Protein AF-0000000071020376 (afdb_homodimer)

Foldseek 3Di:
DAAPVRHDFLDLFALLVLLLVVLVVVLVVCVPPPDVVVNVVSVVVNVVSVCVLSVLQNPADDDDVVLVVLSVVQQPDDQVVCVVVVNKPDRPPPDPSSNQDDTSNVLRVLLVVQLVVLWAEEEEERQQQNSSPVSNQVSHHPPGAYEYEDQIVNSQCNNVVVCVVVVGRYHYDHNDRLVVLLVCLVVPAATQEYEYRDDLLCLQVSVCSCVVSVNHPAFGKYKYPLLCVNPCLVVVPDNSSVSSVVNVVVQVPDPQWDWDWDNPRNIIIMITGHDD/DQAPVRHDFLDLFALLVLLLVVLVVVLVVCVPPPDVVVNVVSVVVNVCSVCVLSVLQNPADDDDVVLVVLSVVQQPDDQVVCVVVVNKPDRPPPDPSSNQADTSNVLRVLLVVQLVVLWAEEEEEAQQQNSSPVSSQVSHHPPGAYEYEDQIVNSQCNNVVVCVVVVTRYHYDHNDRLVVLLVCLVVPAATQEYEYRDDLLCLQVSVCSCVVSVNHPAFGKYKYPLLCVNPCLVVVPDNSSVSSVVNVVCQVPDPQWDWDWDNPRNIIIMITGHDD

Radius of gyration: 23.51 Å; Cα contacts (8 Å, |Δi|>4): 1150; chains: 2; bounding box: 65×62×55 Å

pLDDT: mean 91.0, std 12.07, range [35.44, 98.94]

InterPro domains:
  IPR002935 Class I-like SAM-dependent O-methyltransferase [PF01596] (99-272)
  IPR002935 Class I-like SAM-dependent O-methyltransferase [PS51682] (58-274)
  IPR029063 S-adenosyl-L-methionine-dependent methyltransferase superfamily [G3DSA:3.40.50.150] (42-274)
  IPR029063 S-adenosyl-L-methionine-dependent methyltransferase superfamily [SSF53335] (99-272)
  IPR050362 Cation-dependent O-methyltransferase [PTHR10509] (53-271)

Structure (mmCIF, N/CA/C/O backbone):
data_AF-0000000071020376-model_v1
#
loop_
_entity.id
_entity.type
_entity.pdbx_description
1 polymer 'SAM-dependent methlyltransferase'
#
loop_
_atom_site.group_PDB
_atom_site.id
_atom_site.type_symbol
_atom_site.label_atom_id
_atom_site.label_alt_id
_atom_site.label_comp_id
_atom_site.label_asym_id
_atom_site.label_entity_id
_atom_site.label_seq_id
_atom_site.pdbx_PDB_ins_code
_atom_site.Cartn_x
_atom_site.Cartn_y
_atom_site.Cartn_z
_atom_site.occupancy
_atom_site.B_iso_or_equiv
_atom_site.auth_seq_id
_atom_site.auth_comp_id
_atom_site.auth_asym_id
_atom_site.auth_atom_id
_atom_site.pdbx_PDB_model_num
ATOM 1 N N . MET A 1 1 ? -14.273 2.232 -16.875 1 35.44 1 MET A N 1
ATOM 2 C CA . MET A 1 1 ? -13.758 3.24 -17.797 1 35.44 1 MET A CA 1
ATOM 3 C C . MET A 1 1 ? -12.242 3.354 -17.688 1 35.44 1 MET A C 1
ATOM 5 O O . MET A 1 1 ? -11.68 3.186 -16.609 1 35.44 1 MET A O 1
ATOM 9 N N . ALA A 1 2 ? -11.531 3.412 -18.797 1 41.69 2 ALA A N 1
ATOM 10 C CA . ALA A 1 2 ? -10.078 3.504 -18.875 1 41.69 2 ALA A CA 1
ATOM 11 C C . ALA A 1 2 ? -9.578 4.828 -18.312 1 41.69 2 ALA A C 1
ATOM 13 O O . ALA A 1 2 ? -10.211 5.871 -18.5 1 41.69 2 ALA A O 1
ATOM 14 N N . SER A 1 3 ? -8.547 4.793 -17.391 1 46.59 3 SER A N 1
ATOM 15 C CA . SER A 1 3 ? -7.918 6.012 -16.906 1 46.59 3 SER A CA 1
ATOM 16 C C . SER A 1 3 ? -7.266 6.797 -18.031 1 46.59 3 SER A C 1
ATOM 18 O O . SER A 1 3 ? -7.137 6.293 -19.156 1 46.59 3 SER A O 1
ATOM 20 N N . ASN A 1 4 ? -7.07 8.078 -17.859 1 45.09 4 ASN A N 1
ATOM 21 C CA . ASN A 1 4 ? -6.434 8.961 -18.844 1 45.09 4 ASN A CA 1
ATOM 22 C C . ASN A 1 4 ? -5.133 8.359 -19.375 1 45.09 4 ASN A C 1
ATOM 24 O O . ASN A 1 4 ? -4.734 8.641 -20.5 1 45.09 4 ASN A O 1
ATOM 28 N N . ASN A 1 5 ? -4.469 7.535 -18.547 1 46.28 5 ASN A N 1
ATOM 29 C CA . ASN A 1 5 ? -3.201 6.973 -19 1 46.28 5 ASN A CA 1
ATOM 30 C C . ASN A 1 5 ? -3.391 5.59 -19.625 1 46.28 5 ASN A C 1
ATOM 32 O O . ASN A 1 5 ? -2.416 4.887 -19.891 1 46.28 5 ASN A O 1
ATOM 36 N N . GLY A 1 6 ? -4.637 5.25 -19.953 1 51.47 6 GLY A N 1
ATOM 37 C CA . GLY A 1 6 ? -4.926 4.004 -20.641 1 51.47 6 GLY A CA 1
ATOM 38 C C . GLY A 1 6 ? -5.09 2.826 -19.703 1 51.47 6 GLY A C 1
ATOM 39 O O . GLY A 1 6 ? -5.461 1.729 -20.125 1 51.47 6 GLY A O 1
ATOM 40 N N . ASN A 1 7 ? -4.84 3.027 -18.438 1 54.25 7 ASN A N 1
ATOM 41 C CA . ASN A 1 7 ? -5.035 1.942 -17.484 1 54.25 7 ASN A CA 1
ATOM 42 C C . ASN A 1 7 ? -6.516 1.738 -17.172 1 54.25 7 ASN A C 1
ATOM 44 O O . ASN A 1 7 ? -7.301 2.684 -17.219 1 54.25 7 ASN A O 1
ATOM 48 N N . ILE A 1 8 ? -7.004 0.484 -17.125 1 56.56 8 ILE A N 1
ATOM 49 C CA . ILE A 1 8 ? -8.359 0.135 -16.719 1 56.56 8 ILE A CA 1
ATOM 50 C C . ILE A 1 8 ? -8.352 -0.465 -15.32 1 56.56 8 ILE A C 1
ATOM 52 O O . ILE A 1 8 ? -7.539 -1.347 -15.023 1 56.56 8 ILE A O 1
ATOM 56 N N . ASP A 1 9 ? -9.094 0.258 -14.43 1 60.53 9 ASP A N 1
ATOM 57 C CA . ASP A 1 9 ? -9.289 -0.404 -13.148 1 60.53 9 ASP A CA 1
ATOM 58 C C . ASP A 1 9 ? -10.125 -1.674 -13.305 1 60.53 9 ASP A C 1
ATOM 60 O O . ASP A 1 9 ? -11.32 -1.605 -13.602 1 60.53 9 ASP A O 1
ATOM 64 N N . VAL A 1 10 ? -9.562 -2.734 -13.305 1 54.31 10 VAL A N 1
ATOM 65 C CA . VAL A 1 10 ? -10.234 -3.982 -13.641 1 54.31 10 VAL A CA 1
ATOM 66 C C . VAL A 1 10 ? -11.062 -4.457 -12.453 1 54.31 10 VAL A C 1
ATOM 68 O O . VAL A 1 10 ? -12.016 -5.227 -12.617 1 54.31 10 VAL A O 1
ATOM 71 N N . LYS A 1 11 ? -10.648 -4.23 -11.281 1 58.19 11 LYS A N 1
ATOM 72 C CA . LYS A 1 11 ? -11.352 -4.773 -10.117 1 58.19 11 LYS A CA 1
ATOM 73 C C . LYS A 1 11 ? -11.414 -3.754 -8.984 1 58.19 11 LYS A C 1
ATOM 75 O O . LYS A 1 11 ? -10.422 -3.082 -8.695 1 58.19 11 LYS A O 1
ATOM 80 N N . GLY A 1 12 ? -12.711 -3.182 -8.711 1 55.53 12 GLY A N 1
ATOM 81 C CA . GLY A 1 12 ? -12.789 -2.527 -7.41 1 55.53 12 GLY A CA 1
ATOM 82 C C . GLY A 1 12 ? -12.414 -3.443 -6.258 1 55.53 12 GLY A C 1
ATOM 83 O O . GLY A 1 12 ? -12.664 -4.648 -6.312 1 55.53 12 GLY A O 1
ATOM 84 N N . ASP A 1 13 ? -11.195 -3.504 -5.695 1 60.22 13 ASP A N 1
ATOM 85 C CA . ASP A 1 13 ? -10.836 -4.605 -4.805 1 60.22 13 ASP A CA 1
ATOM 86 C C . ASP A 1 13 ? -10.883 -4.168 -3.344 1 60.22 13 ASP A C 1
ATOM 88 O O . ASP A 1 13 ? -10.742 -2.982 -3.039 1 60.22 13 ASP A O 1
ATOM 92 N N . GLY A 1 14 ? -11.438 -5.121 -2.451 1 67.38 14 GLY A N 1
ATOM 93 C CA . GLY A 1 14 ? -11.172 -5.148 -1.023 1 67.38 14 GLY A CA 1
ATOM 94 C C . GLY A 1 14 ? -12.289 -4.551 -0.192 1 67.38 14 GLY A C 1
ATOM 95 O O . GLY A 1 14 ? -13.438 -4.977 -0.295 1 67.38 14 GLY A O 1
ATOM 96 N N . ILE A 1 15 ? -12.016 -3.756 0.602 1 80.69 15 ILE A N 1
ATOM 97 C CA . ILE A 1 15 ? -12.852 -3.049 1.569 1 80.69 15 ILE A CA 1
ATOM 98 C C . ILE A 1 15 ? -13.82 -2.125 0.836 1 80.69 15 ILE A C 1
ATOM 100 O O . ILE A 1 15 ? -14.969 -1.97 1.25 1 80.69 15 ILE A O 1
ATOM 104 N N . ASN A 1 16 ? -13.445 -1.71 -0.358 1 83.31 16 ASN A N 1
ATOM 105 C CA . ASN A 1 16 ? -14.242 -0.77 -1.135 1 83.31 16 ASN A CA 1
ATOM 106 C C . ASN A 1 16 ? -15.484 -1.438 -1.718 1 83.31 16 ASN A C 1
ATOM 108 O O . ASN A 1 16 ? -16.531 -0.804 -1.853 1 83.31 16 ASN A O 1
ATOM 112 N N . ILE A 1 17 ? -15.32 -2.705 -2.047 1 81 17 ILE A N 1
ATOM 113 C CA . ILE A 1 17 ? -16.469 -3.43 -2.576 1 81 17 ILE A CA 1
ATOM 114 C C . ILE A 1 17 ? -17.562 -3.535 -1.505 1 81 17 ILE A C 1
ATOM 116 O O . ILE A 1 17 ? -18.719 -3.236 -1.763 1 81 17 ILE A O 1
ATOM 120 N N . GLN A 1 18 ? -17.156 -3.959 -0.357 1 87.12 18 GLN A N 1
ATOM 121 C CA . GLN A 1 18 ? -18.109 -4.078 0.744 1 87.12 18 GLN A CA 1
ATOM 122 C C . GLN A 1 18 ? -18.719 -2.723 1.101 1 87.12 18 GLN A C 1
ATOM 124 O O . GLN A 1 18 ? -19.922 -2.619 1.365 1 87.12 18 GLN A O 1
ATOM 129 N N . LEU A 1 19 ? -17.875 -1.734 1.144 1 90 19 LEU A N 1
ATOM 130 C CA . LEU A 1 19 ? -18.359 -0.39 1.441 1 90 19 LEU A CA 1
ATOM 131 C C . LEU A 1 19 ? -19.344 0.081 0.376 1 90 19 LEU A C 1
ATOM 133 O O . LEU A 1 19 ? -20.391 0.633 0.7 1 90 19 LEU A O 1
ATOM 137 N N . THR A 1 20 ? -18.953 -0.135 -0.861 1 89.81 20 THR A N 1
ATOM 138 C CA . THR A 1 20 ? -19.828 0.242 -1.968 1 89.81 20 THR A CA 1
ATOM 139 C C . THR A 1 20 ? -21.188 -0.451 -1.848 1 89.81 20 THR A C 1
ATOM 141 O O . THR A 1 20 ? -22.234 0.191 -1.975 1 89.81 20 THR A O 1
ATOM 144 N N . GLN A 1 21 ? -21.125 -1.709 -1.592 1 90 21 GLN A N 1
ATOM 145 C CA . GLN A 1 21 ? -22.359 -2.479 -1.471 1 90 21 GLN A CA 1
ATOM 146 C C . GLN A 1 21 ? -23.219 -1.953 -0.328 1 90 21 GLN A C 1
ATOM 148 O O . GLN A 1 21 ? -24.438 -1.798 -0.482 1 90 21 GLN A O 1
ATOM 153 N N . LYS A 1 22 ? -22.641 -1.706 0.815 1 93.81 22 LYS A N 1
ATOM 154 C CA . LYS A 1 22 ? -23.375 -1.223 1.979 1 93.81 22 LYS A CA 1
ATOM 155 C C . LYS A 1 22 ? -23.953 0.167 1.728 1 93.81 22 LYS A C 1
ATOM 157 O O . LYS A 1 22 ? -25.062 0.471 2.166 1 93.81 22 LYS A O 1
ATOM 162 N N . LEU A 1 23 ? -23.188 1.042 1.103 1 95.5 23 LEU A N 1
ATOM 163 C CA . LEU A 1 23 ? -23.656 2.398 0.828 1 95.5 23 LEU A CA 1
ATOM 164 C C . LEU A 1 23 ? -24.766 2.389 -0.212 1 95.5 23 LEU A C 1
ATOM 166 O O . LEU A 1 23 ? -25.75 3.123 -0.08 1 95.5 23 LEU A O 1
ATOM 170 N N . GLU A 1 24 ? -24.625 1.572 -1.209 1 95.56 24 GLU A N 1
ATOM 171 C CA . GLU A 1 24 ? -25.672 1.445 -2.215 1 95.56 24 GLU A CA 1
ATOM 172 C C . GLU A 1 24 ? -26.953 0.886 -1.605 1 95.56 24 GLU A C 1
ATOM 174 O O . GLU A 1 24 ? -28.047 1.355 -1.915 1 95.56 24 GLU A O 1
ATOM 179 N N . LYS A 1 25 ? -26.812 -0.139 -0.802 1 96.56 25 LYS A N 1
ATOM 180 C CA . LYS A 1 25 ? -27.969 -0.703 -0.115 1 96.56 25 LYS A CA 1
ATOM 181 C C . LYS A 1 25 ? -28.641 0.341 0.765 1 96.56 25 LYS A C 1
ATOM 183 O O . LYS A 1 25 ? -29.875 0.417 0.811 1 96.56 25 LYS A O 1
ATOM 188 N N . THR A 1 26 ? -27.906 1.117 1.488 1 97.12 26 THR A N 1
ATOM 189 C CA . THR A 1 26 ? -28.438 2.189 2.316 1 97.12 26 THR A CA 1
ATOM 190 C C . THR A 1 26 ? -29.25 3.174 1.47 1 97.12 26 THR A C 1
ATOM 192 O O . THR A 1 26 ? -30.344 3.566 1.844 1 97.12 26 THR A O 1
ATOM 195 N N . LEU A 1 27 ? -28.688 3.547 0.323 1 96.88 27 LEU A N 1
ATOM 196 C CA . LEU A 1 27 ? -29.375 4.473 -0.574 1 96.88 27 LEU A CA 1
ATOM 197 C C . LEU A 1 27 ? -30.688 3.877 -1.076 1 96.88 27 LEU A C 1
ATOM 199 O O . LEU A 1 27 ? -31.688 4.582 -1.183 1 96.88 27 LEU A O 1
ATOM 203 N N . GLN A 1 28 ? -30.641 2.633 -1.354 1 97.06 28 GLN A N 1
ATOM 204 C CA . GLN A 1 28 ? -31.844 1.943 -1.799 1 97.06 28 GLN A CA 1
ATOM 205 C C . GLN A 1 28 ? -32.906 1.961 -0.715 1 97.06 28 GLN A C 1
ATOM 207 O O . GLN A 1 28 ? -34.094 2.205 -1.002 1 97.06 28 GLN A O 1
ATOM 212 N N . LEU A 1 29 ? -32.531 1.715 0.499 1 96.69 29 LEU A N 1
ATOM 213 C CA . LEU A 1 29 ? -33.438 1.689 1.631 1 96.69 29 LEU A CA 1
ATOM 214 C C . LEU A 1 29 ? -34 3.078 1.896 1 96.69 29 LEU A C 1
ATOM 216 O O . LEU A 1 29 ? -35.125 3.205 2.436 1 96.69 29 LEU A O 1
ATOM 220 N N . LEU A 1 30 ? -33.344 4.109 1.471 1 96.5 30 LEU A N 1
ATOM 221 C CA . LEU A 1 30 ? -33.75 5.48 1.763 1 96.5 30 LEU A CA 1
ATOM 222 C C . LEU A 1 30 ? -34.469 6.102 0.566 1 96.5 30 LEU A C 1
ATOM 224 O O . LEU A 1 30 ? -34.844 7.273 0.605 1 96.5 30 LEU A O 1
ATOM 228 N N . GLU A 1 31 ? -34.562 5.391 -0.451 1 94.19 31 GLU A N 1
ATOM 229 C CA . GLU A 1 31 ? -35.062 5.93 -1.706 1 94.19 31 GLU A CA 1
ATOM 230 C C . GLU A 1 31 ? -36.406 6.652 -1.496 1 94.19 31 GLU A C 1
ATOM 232 O O . GLU A 1 31 ? -36.594 7.75 -2.02 1 94.19 31 GLU A O 1
ATOM 237 N N . ALA A 1 32 ? -37.312 6.133 -0.683 1 92.75 32 ALA A N 1
ATOM 238 C CA . ALA A 1 32 ? -38.656 6.691 -0.506 1 92.75 32 ALA A CA 1
ATOM 239 C C . ALA A 1 32 ? -38.719 7.555 0.749 1 92.75 32 ALA A C 1
ATOM 241 O O . ALA A 1 32 ? -39.781 8.031 1.12 1 92.75 32 ALA A O 1
ATOM 242 N N . VAL A 1 33 ? -37.656 7.688 1.378 1 94.06 33 VAL A N 1
ATOM 243 C CA . VAL A 1 33 ? -37.625 8.461 2.615 1 94.06 33 VAL A CA 1
ATOM 244 C C . VAL A 1 33 ? -37.219 9.906 2.314 1 94.06 33 VAL A C 1
ATOM 246 O O . VAL A 1 33 ? -36.312 10.148 1.495 1 94.06 33 VAL A O 1
ATOM 249 N N . ASP A 1 34 ? -37.906 10.922 2.887 1 92.94 34 ASP A N 1
ATOM 250 C CA . ASP A 1 34 ? -37.594 12.336 2.705 1 92.94 34 ASP A CA 1
ATOM 251 C C . ASP A 1 34 ? -36.375 12.734 3.553 1 92.94 34 ASP A C 1
ATOM 253 O O . ASP A 1 34 ? -36.531 13.227 4.668 1 92.94 34 ASP A O 1
ATOM 257 N N . CYS A 1 35 ? -35.25 12.539 3.006 1 95.38 35 CYS A N 1
ATOM 258 C CA . CYS A 1 35 ? -34 12.828 3.68 1 95.38 35 CYS A CA 1
ATOM 259 C C . CYS A 1 35 ? -32.906 13.203 2.672 1 95.38 35 CYS A C 1
ATOM 261 O O . CYS A 1 35 ? -31.844 12.602 2.664 1 95.38 35 CYS A O 1
ATOM 263 N N . ASP A 1 36 ? -33.062 14.25 1.919 1 95.81 36 ASP A N 1
ATOM 264 C CA . ASP A 1 36 ? -32.25 14.602 0.771 1 95.81 36 ASP A CA 1
ATOM 265 C C . ASP A 1 36 ? -30.812 14.906 1.201 1 95.81 36 ASP A C 1
ATOM 267 O O . ASP A 1 36 ? -29.859 14.555 0.496 1 95.81 36 ASP A O 1
ATOM 271 N N . ASP A 1 37 ? -30.688 15.516 2.297 1 96.69 37 ASP A N 1
ATOM 272 C CA . ASP A 1 37 ? -29.344 15.844 2.773 1 96.69 37 ASP A CA 1
ATOM 273 C C . ASP A 1 37 ? -28.547 14.586 3.102 1 96.69 37 ASP A C 1
ATOM 275 O O . ASP A 1 37 ? -27.359 14.5 2.795 1 96.69 37 ASP A O 1
ATOM 279 N N . ALA A 1 38 ? -29.203 13.633 3.719 1 97.12 38 ALA A N 1
ATOM 280 C CA . ALA A 1 38 ? -28.562 12.359 4.039 1 97.12 38 ALA A CA 1
ATOM 281 C C . ALA A 1 38 ? -28.172 11.609 2.77 1 97.12 38 ALA A C 1
ATOM 283 O O . ALA A 1 38 ? -27.062 11.062 2.684 1 97.12 38 ALA A O 1
ATOM 284 N N . LYS A 1 39 ? -29.078 11.625 1.809 1 97.25 39 LYS A N 1
ATOM 285 C CA . LYS A 1 39 ? -28.797 10.953 0.542 1 97.25 39 LYS A CA 1
ATOM 286 C C . LYS A 1 39 ? -27.625 11.617 -0.185 1 97.25 39 LYS A C 1
ATOM 288 O O . LYS A 1 39 ? -26.812 10.938 -0.82 1 97.25 39 LYS A O 1
ATOM 293 N N . LYS A 1 40 ? -27.578 12.891 -0.072 1 96.81 40 LYS A N 1
ATOM 294 C CA . LYS A 1 40 ? -26.484 13.625 -0.689 1 96.81 40 LYS A CA 1
ATOM 295 C C . LYS A 1 40 ? -25.141 13.211 -0.091 1 96.81 40 LYS A C 1
ATOM 297 O O . LYS A 1 40 ? -24.188 12.945 -0.823 1 96.81 40 LYS A O 1
ATOM 302 N N . GLU A 1 41 ? -25.016 13.125 1.237 1 96.12 41 GLU A N 1
ATOM 303 C CA . GLU A 1 41 ? -23.797 12.695 1.911 1 96.12 41 GLU A CA 1
ATOM 304 C C . GLU A 1 41 ? -23.406 11.281 1.499 1 96.12 41 GLU A C 1
ATOM 306 O O . GLU A 1 41 ? -22.234 10.992 1.288 1 96.12 41 GLU A O 1
ATOM 311 N N . LEU A 1 42 ? -24.391 10.438 1.364 1 96.25 42 LEU A N 1
ATOM 312 C CA . LEU A 1 42 ? -24.156 9.047 0.99 1 96.25 42 LEU A CA 1
ATOM 313 C C . LEU A 1 42 ? -23.625 8.953 -0.436 1 96.25 42 LEU A C 1
ATOM 315 O O . LEU A 1 42 ? -22.734 8.148 -0.718 1 96.25 42 LEU A O 1
ATOM 319 N N . ARG A 1 43 ? -24.172 9.734 -1.29 1 96.19 43 ARG A N 1
ATOM 320 C CA . ARG A 1 43 ? -23.719 9.719 -2.68 1 96.19 43 ARG A CA 1
ATOM 321 C C . ARG A 1 43 ? -22.297 10.242 -2.801 1 96.19 43 ARG A C 1
ATOM 323 O O . ARG A 1 43 ? -21.516 9.742 -3.613 1 96.19 43 ARG A O 1
ATOM 330 N N . GLU A 1 44 ? -21.969 11.211 -1.986 1 94.19 44 GLU A N 1
ATOM 331 C CA . GLU A 1 44 ? -20.609 11.719 -1.978 1 94.19 44 GLU A CA 1
ATOM 332 C C . GLU A 1 44 ? -19.625 10.672 -1.452 1 94.19 44 GLU A C 1
ATOM 334 O O . GLU A 1 44 ? -18.516 10.523 -1.975 1 94.19 44 GLU A O 1
ATOM 339 N N . ALA A 1 45 ? -20.031 9.953 -0.418 1 93.56 45 ALA A N 1
ATOM 340 C CA . ALA A 1 45 ? -19.203 8.867 0.106 1 93.56 45 ALA A CA 1
ATOM 341 C C . ALA A 1 45 ? -19 7.781 -0.949 1 93.56 45 ALA A C 1
ATOM 343 O O . ALA A 1 45 ? -17.891 7.27 -1.114 1 93.56 45 ALA A O 1
ATOM 344 N N . LEU A 1 46 ? -20.078 7.473 -1.614 1 93.19 46 LEU A N 1
ATOM 345 C CA . LEU A 1 46 ? -20.016 6.461 -2.662 1 93.19 46 LEU A CA 1
ATOM 346 C C . LEU A 1 46 ? -19.094 6.895 -3.791 1 93.19 46 LEU A C 1
ATOM 348 O O . LEU A 1 46 ? -18.328 6.09 -4.312 1 93.19 46 LEU A O 1
ATOM 352 N N . THR A 1 47 ? -19.156 8.133 -4.145 1 91.81 47 THR A N 1
ATOM 353 C CA . THR A 1 47 ? -18.281 8.672 -5.188 1 91.81 47 THR A CA 1
ATOM 354 C C . THR A 1 47 ? -16.812 8.594 -4.766 1 91.81 47 THR A C 1
ATOM 356 O O . THR A 1 47 ? -15.953 8.242 -5.57 1 91.81 47 THR A O 1
ATOM 359 N N . LEU A 1 48 ? -16.562 8.906 -3.557 1 90.19 48 LEU A N 1
ATOM 360 C CA . LEU A 1 48 ? -15.195 8.852 -3.039 1 90.19 48 LEU A CA 1
ATOM 361 C C . LEU A 1 48 ? -14.656 7.426 -3.086 1 90.19 48 LEU A C 1
ATOM 363 O O . LEU A 1 48 ? -13.555 7.195 -3.588 1 90.19 48 LEU A O 1
ATOM 367 N N . VAL A 1 49 ? -15.43 6.492 -2.641 1 87.75 49 VAL A N 1
ATOM 368 C CA . VAL A 1 49 ? -15.031 5.09 -2.59 1 87.75 49 VAL A CA 1
ATOM 369 C C . VAL A 1 49 ? -14.758 4.578 -4.004 1 87.75 49 VAL A C 1
ATOM 371 O O . VAL A 1 49 ? -13.797 3.838 -4.227 1 87.75 49 VAL A O 1
ATOM 374 N N . SER A 1 50 ? -15.484 5.008 -4.93 1 85.75 50 SER A N 1
ATOM 375 C CA . SER A 1 50 ? -15.414 4.469 -6.281 1 85.75 50 SER A CA 1
ATOM 376 C C . SER A 1 50 ? -14.305 5.145 -7.086 1 85.75 50 SER A C 1
ATOM 378 O O . SER A 1 50 ? -13.875 4.621 -8.117 1 85.75 50 SER A O 1
ATOM 380 N N . SER A 1 51 ? -13.875 6.258 -6.645 1 88.31 51 SER A N 1
ATOM 381 C CA . SER A 1 51 ? -12.938 7.035 -7.453 1 88.31 51 SER A CA 1
ATOM 382 C C . SER A 1 51 ? -11.5 6.758 -7.051 1 88.31 51 SER A C 1
ATOM 384 O O . SER A 1 51 ? -10.578 6.977 -7.84 1 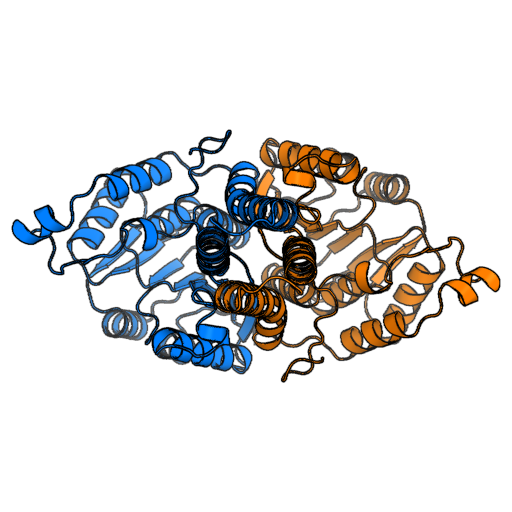88.31 51 SER A O 1
ATOM 386 N N . VAL A 1 52 ? -11.281 6.27 -5.883 1 89.56 52 VAL A N 1
ATOM 387 C CA . VAL A 1 52 ? -9.953 6.234 -5.277 1 89.56 52 VAL A CA 1
ATOM 388 C C . VAL A 1 52 ? -9.039 5.328 -6.098 1 89.56 52 VAL A C 1
ATOM 390 O O . VAL A 1 52 ? -7.934 5.73 -6.473 1 89.56 52 VAL A O 1
ATOM 393 N N . ASN A 1 53 ? -9.438 4.133 -6.406 1 86.94 53 ASN A N 1
ATOM 394 C CA . ASN A 1 53 ? -8.594 3.186 -7.125 1 86.94 53 ASN A CA 1
ATOM 395 C C . ASN A 1 53 ? -8.305 3.662 -8.547 1 86.94 53 ASN A C 1
ATOM 397 O O . ASN A 1 53 ? -7.18 3.523 -9.031 1 86.94 53 ASN A O 1
ATOM 401 N N . ASN A 1 54 ? -9.359 4.16 -9.195 1 88.19 54 ASN A N 1
ATOM 402 C CA . ASN A 1 54 ? -9.172 4.684 -10.547 1 88.19 54 ASN A CA 1
ATOM 403 C C . ASN A 1 54 ? -8.156 5.82 -10.562 1 88.19 54 ASN A C 1
ATOM 405 O O . ASN A 1 54 ? -7.348 5.926 -11.492 1 88.19 54 ASN A O 1
ATOM 409 N N . TYR A 1 55 ? -8.289 6.684 -9.602 1 92.19 55 TYR A N 1
ATOM 410 C CA . TYR A 1 55 ? -7.332 7.773 -9.477 1 92.19 55 TYR A CA 1
ATOM 411 C C . TYR A 1 55 ? -5.918 7.234 -9.289 1 92.19 55 TYR A C 1
ATOM 413 O O . TYR A 1 55 ? -4.98 7.684 -9.953 1 92.19 55 TYR A O 1
ATOM 421 N N . ALA A 1 56 ? -5.77 6.254 -8.375 1 91.88 56 ALA A N 1
ATOM 422 C CA . ALA A 1 56 ? -4.457 5.68 -8.102 1 91.88 56 ALA A CA 1
ATOM 423 C C . ALA A 1 56 ? -3.855 5.059 -9.359 1 91.88 56 ALA A C 1
ATOM 425 O O . ALA A 1 56 ? -2.67 5.242 -9.641 1 91.88 56 ALA A O 1
ATOM 426 N N . VAL A 1 57 ? -4.668 4.34 -10.094 1 90.62 57 VAL A N 1
ATOM 427 C CA . VAL A 1 57 ? -4.227 3.711 -11.336 1 90.62 57 VAL A CA 1
ATOM 428 C C . VAL A 1 57 ? -3.754 4.781 -12.32 1 90.62 57 VAL A C 1
ATOM 430 O O . VAL A 1 57 ? -2.701 4.637 -12.945 1 90.62 57 VAL A O 1
ATOM 433 N N . SER A 1 58 ? -4.473 5.848 -12.398 1 91.75 58 SER A N 1
ATOM 434 C CA . SER A 1 58 ? -4.203 6.887 -13.383 1 91.75 58 SER A CA 1
ATOM 435 C C . SER A 1 58 ? -2.943 7.672 -13.031 1 91.75 58 SER A C 1
ATOM 437 O O . SER A 1 58 ? -2.334 8.297 -13.898 1 91.75 58 SER A O 1
ATOM 439 N N . LYS A 1 59 ? -2.588 7.648 -11.773 1 93.19 59 LYS A N 1
ATOM 440 C CA . LYS A 1 59 ? -1.438 8.422 -11.312 1 93.19 59 LYS A CA 1
ATOM 441 C C . LYS A 1 59 ? -0.233 7.52 -11.062 1 93.19 59 LYS A C 1
ATOM 443 O O . LYS A 1 59 ? 0.703 7.906 -10.359 1 93.19 59 LYS A O 1
ATOM 448 N N . SER A 1 60 ? -0.258 6.305 -11.586 1 92.62 60 SER A N 1
ATOM 449 C CA . SER A 1 60 ? 0.848 5.355 -11.523 1 92.62 60 SER A CA 1
ATOM 450 C C . SER A 1 60 ? 1.401 5.059 -12.914 1 92.62 60 SER A C 1
ATOM 452 O O . SER A 1 60 ? 0.761 5.363 -13.922 1 92.62 60 SER A O 1
ATOM 454 N N . THR A 1 61 ? 2.633 4.562 -12.953 1 88.38 61 THR A N 1
ATOM 455 C CA . THR A 1 61 ? 3.225 4.152 -14.219 1 88.38 61 THR A CA 1
ATOM 456 C C . THR A 1 61 ? 2.297 3.205 -14.969 1 88.38 61 THR A C 1
ATOM 458 O O . THR A 1 61 ? 1.788 2.24 -14.391 1 88.38 61 THR A O 1
ATOM 461 N N . PRO A 1 62 ? 2.014 3.51 -16.203 1 86.81 62 PRO A N 1
ATOM 462 C CA . PRO A 1 62 ? 1.085 2.684 -16.984 1 86.81 62 PRO A CA 1
ATOM 463 C C . PRO A 1 62 ? 1.608 1.269 -17.203 1 86.81 62 PRO A C 1
ATOM 465 O O . PRO A 1 62 ? 2.822 1.062 -17.297 1 86.81 62 PRO A O 1
ATOM 468 N N . LEU A 1 63 ? 0.609 0.348 -17.328 1 86.81 63 LEU A N 1
ATOM 469 C CA . LEU A 1 63 ? 0.947 -1.034 -17.641 1 86.81 63 LEU A CA 1
ATOM 470 C C . LEU A 1 63 ? 1.077 -1.228 -19.156 1 86.81 63 LEU A C 1
ATOM 472 O O . LEU A 1 63 ? 0.654 -0.37 -19.938 1 86.81 63 LEU A O 1
ATOM 476 N N . SER A 1 64 ? 1.724 -2.26 -19.516 1 89.88 64 SER A N 1
ATOM 477 C CA . SER A 1 64 ? 2.062 -2.545 -20.906 1 89.88 64 SER A CA 1
ATOM 478 C C . SER A 1 64 ? 0.819 -2.9 -21.719 1 89.88 64 SER A C 1
ATOM 480 O O . SER A 1 64 ? -0.238 -3.184 -21.156 1 89.88 64 SER A O 1
ATOM 482 N N . SER A 1 65 ? 1.013 -2.928 -23 1 91.88 65 SER A N 1
ATOM 483 C CA . SER A 1 65 ? -0.064 -3.342 -23.891 1 91.88 65 SER A CA 1
ATOM 484 C C . SER A 1 65 ? -0.401 -4.816 -23.703 1 91.88 65 SER A C 1
ATOM 486 O O . SER A 1 65 ? -1.557 -5.219 -23.859 1 91.88 65 SER A O 1
ATOM 488 N N . LEU A 1 66 ? 0.611 -5.629 -23.375 1 93.94 66 LEU A N 1
ATOM 489 C CA . LEU A 1 66 ? 0.355 -7.039 -23.094 1 93.94 66 LEU A CA 1
ATOM 490 C C . LEU A 1 66 ? -0.667 -7.199 -21.969 1 93.94 66 LEU A C 1
ATOM 492 O O . LEU A 1 66 ? -1.597 -8 -22.094 1 93.94 66 LEU A O 1
ATOM 496 N N . LEU A 1 67 ? -0.497 -6.43 -20.922 1 93.62 67 LEU A N 1
ATOM 497 C CA . LEU A 1 67 ? -1.4 -6.543 -19.781 1 93.62 67 LEU A CA 1
ATOM 498 C C . LEU A 1 67 ? -2.795 -6.043 -20.141 1 93.62 67 LEU A C 1
ATOM 500 O O . LEU A 1 67 ? -3.795 -6.602 -19.688 1 93.62 67 LEU A O 1
ATOM 504 N N . ARG A 1 68 ? -2.869 -5.07 -20.953 1 89.94 68 ARG A N 1
ATOM 505 C CA . ARG A 1 68 ? -4.164 -4.621 -21.453 1 89.94 68 ARG A CA 1
ATOM 506 C C . ARG A 1 68 ? -4.84 -5.711 -22.281 1 89.94 68 ARG A C 1
ATOM 508 O O . ARG A 1 68 ? -6.047 -5.93 -22.156 1 89.94 68 ARG A O 1
ATOM 515 N N . ASP A 1 69 ? -4.035 -6.359 -23.094 1 92.62 69 ASP A N 1
ATOM 516 C CA . ASP A 1 69 ? -4.551 -7.445 -23.922 1 92.62 69 ASP A CA 1
ATOM 517 C C . ASP A 1 69 ? -5.098 -8.578 -23.062 1 92.62 69 ASP A C 1
ATOM 519 O O . ASP A 1 69 ? -6.098 -9.211 -23.406 1 92.62 69 ASP A O 1
ATOM 523 N N . VAL A 1 70 ? -4.398 -8.883 -21.953 1 93.31 70 VAL A N 1
ATOM 524 C CA . VAL A 1 70 ? -4.824 -9.945 -21.062 1 93.31 70 VAL A CA 1
ATOM 525 C C . VAL A 1 70 ? -6.191 -9.609 -20.469 1 93.31 70 VAL A C 1
ATOM 527 O O . VAL A 1 70 ? -7.062 -10.477 -20.359 1 93.31 70 VAL A O 1
ATOM 530 N N . VAL A 1 71 ? -6.383 -8.359 -20.047 1 89.19 71 VAL A N 1
ATOM 531 C CA . VAL A 1 71 ? -7.66 -7.922 -19.484 1 89.19 71 VAL A CA 1
ATOM 532 C C . VAL A 1 71 ? -8.758 -8.07 -20.547 1 89.19 71 VAL A C 1
ATOM 534 O O . VAL A 1 71 ? -9.844 -8.57 -20.25 1 89.19 71 VAL A O 1
ATOM 537 N N . GLU A 1 72 ? -8.461 -7.609 -21.734 1 88.38 72 GLU A N 1
ATOM 538 C CA . GLU A 1 72 ? -9.422 -7.711 -22.812 1 88.38 72 GLU A CA 1
ATOM 539 C C . GLU A 1 72 ? -9.781 -9.164 -23.094 1 88.38 72 GLU A C 1
ATOM 541 O O . GLU A 1 72 ? -10.961 -9.5 -23.25 1 88.38 72 GLU A O 1
ATOM 546 N N . GLU A 1 73 ? -8.758 -9.992 -23.156 1 89.94 73 GLU A N 1
ATOM 547 C CA . GLU A 1 73 ? -8.984 -11.414 -23.391 1 89.94 73 GLU A CA 1
ATOM 548 C C . GLU A 1 73 ? -9.852 -12.016 -22.281 1 89.94 73 GLU A C 1
ATOM 550 O O . GLU A 1 73 ? -10.766 -12.789 -22.562 1 89.94 73 GLU A O 1
ATOM 555 N N . THR A 1 74 ? -9.547 -11.672 -21.062 1 88.75 74 THR A N 1
ATOM 556 C CA . THR A 1 74 ? -10.273 -12.211 -19.922 1 88.75 74 THR A CA 1
ATOM 557 C C . THR A 1 74 ? -11.734 -11.789 -19.969 1 88.75 74 THR A C 1
ATOM 559 O O . THR A 1 74 ? -12.625 -12.586 -19.672 1 88.75 74 THR A O 1
ATOM 562 N N . THR A 1 75 ? -11.953 -10.555 -20.312 1 84.88 75 THR A N 1
ATOM 563 C CA . THR A 1 75 ? -13.305 -9.992 -20.328 1 84.88 75 THR A CA 1
ATOM 564 C C . THR A 1 75 ? -14.141 -10.648 -21.422 1 84.88 75 THR A C 1
ATOM 566 O O . THR A 1 75 ? -15.359 -10.797 -21.266 1 84.88 75 THR A O 1
ATOM 569 N N . THR A 1 76 ? -13.531 -11.094 -22.453 1 87.31 76 THR A N 1
ATOM 570 C CA . THR A 1 76 ? -14.258 -11.578 -23.625 1 87.31 76 THR A CA 1
ATOM 571 C C . THR A 1 76 ? -14.438 -13.086 -23.562 1 87.31 76 THR A C 1
ATOM 573 O O . THR A 1 76 ? -15.25 -13.656 -24.312 1 87.31 76 THR A O 1
ATOM 576 N N . LEU A 1 77 ? -13.781 -13.742 -22.688 1 86 77 LEU A N 1
ATOM 577 C CA . LEU A 1 77 ? -13.852 -15.195 -22.609 1 86 77 LEU A CA 1
ATOM 578 C C . LEU A 1 77 ? -15.234 -15.648 -22.141 1 86 77 LEU A C 1
ATOM 580 O O . LEU A 1 77 ? -15.836 -15.031 -21.266 1 86 77 LEU A O 1
ATOM 584 N N . ASP A 1 78 ? -15.734 -16.641 -22.75 1 86 78 ASP A N 1
ATOM 585 C CA . ASP A 1 78 ? -16.969 -17.297 -22.344 1 86 78 ASP A CA 1
ATOM 586 C C . ASP A 1 78 ? -16.672 -18.625 -21.641 1 86 78 ASP A C 1
ATOM 588 O O . ASP A 1 78 ? -16.656 -19.688 -22.266 1 86 78 ASP A O 1
ATOM 592 N N . PHE A 1 79 ? -16.562 -18.578 -20.344 1 84.5 79 PHE A N 1
ATOM 593 C CA . PHE A 1 79 ? -16.172 -19.734 -19.547 1 84.5 79 PHE A CA 1
ATOM 594 C C . PHE A 1 79 ? -17.172 -20.875 -19.719 1 84.5 79 PHE A C 1
ATOM 596 O O . PHE A 1 79 ? -16.781 -22.047 -19.734 1 84.5 79 PHE A O 1
ATOM 603 N N . GLN A 1 80 ? -18.375 -20.469 -19.75 1 84.31 80 GLN A N 1
ATOM 604 C CA . GLN A 1 80 ? -19.406 -21.484 -19.906 1 84.31 80 GLN A CA 1
ATOM 605 C C . GLN A 1 80 ? -19.234 -22.234 -21.219 1 84.31 80 GLN A C 1
ATOM 607 O O . GLN A 1 80 ? -19.328 -23.469 -21.266 1 84.31 80 GLN A O 1
ATOM 612 N N . LYS A 1 81 ? -19.094 -21.484 -22.25 1 87.5 81 LYS A N 1
ATOM 613 C CA . LYS A 1 81 ? -18.891 -22.094 -23.562 1 87.5 81 LYS A CA 1
ATOM 614 C C . LYS A 1 81 ? -17.625 -22.969 -23.562 1 87.5 81 LYS A C 1
ATOM 616 O O . LYS A 1 81 ? -17.641 -24.078 -24.094 1 87.5 81 LYS A O 1
ATOM 621 N N . LEU A 1 82 ? -16.578 -22.5 -23 1 88.69 82 LEU A N 1
ATOM 622 C CA . LEU A 1 82 ? -15.312 -23.234 -22.969 1 88.69 82 LEU A CA 1
ATOM 623 C C . LEU A 1 82 ? -15.469 -24.547 -22.188 1 88.69 82 LEU A C 1
ATOM 625 O O . LEU A 1 82 ? -14.914 -25.578 -22.578 1 88.69 82 LEU A O 1
ATOM 629 N N . HIS A 1 83 ? -16.188 -24.422 -21.109 1 87.62 83 HIS A N 1
ATOM 630 C CA . HIS A 1 83 ? -16.438 -25.625 -20.312 1 87.62 83 HIS A CA 1
ATOM 631 C C . HIS A 1 83 ? -17.266 -26.641 -21.094 1 87.62 83 HIS A C 1
ATOM 633 O O . HIS A 1 83 ? -16.969 -27.828 -21.094 1 87.62 83 HIS A O 1
ATOM 639 N N . SER A 1 84 ? -18.312 -26.156 -21.703 1 88.44 84 SER A N 1
ATOM 640 C CA . SER A 1 84 ? -19.203 -27.031 -22.453 1 88.44 84 SER A CA 1
ATOM 641 C C . SER A 1 84 ? -18.484 -27.703 -23.609 1 88.44 84 SER A C 1
ATOM 643 O O . SER A 1 84 ? -18.797 -28.844 -23.984 1 88.44 84 SER A O 1
ATOM 645 N N . GLU A 1 85 ? -17.5 -27.031 -24.094 1 91.38 85 GLU A N 1
ATOM 646 C CA . GLU A 1 85 ? -16.734 -27.547 -25.219 1 91.38 85 GLU A CA 1
ATOM 647 C C . GLU A 1 85 ? -15.578 -28.422 -24.75 1 91.38 85 GLU A C 1
ATOM 649 O O . GLU A 1 85 ? -14.812 -28.953 -25.562 1 91.38 85 GLU A O 1
ATOM 654 N N . GLY A 1 86 ? -15.453 -28.531 -23.422 1 88.94 86 GLY A N 1
ATOM 655 C CA . GLY A 1 86 ? -14.422 -29.391 -22.859 1 88.94 86 GLY A CA 1
ATOM 656 C C . GLY A 1 86 ? -13.055 -28.75 -22.828 1 88.94 86 GLY A C 1
ATOM 657 O O . GLY A 1 86 ? -12.055 -29.422 -22.562 1 88.94 86 GLY A O 1
ATOM 658 N N . LYS A 1 87 ? -13.008 -27.531 -23.031 1 89.19 87 LYS A N 1
ATOM 659 C CA . LYS A 1 87 ? -11.734 -26.828 -23.062 1 89.19 87 LYS A CA 1
ATOM 660 C C . LYS A 1 87 ? -11.32 -26.359 -21.672 1 89.19 87 LYS A C 1
ATOM 662 O O . LYS A 1 87 ? -10.148 -26.047 -21.438 1 89.19 87 LYS A O 1
ATOM 667 N N . MET A 1 88 ? -12.258 -26.266 -20.781 1 88.38 88 MET A N 1
ATOM 668 C CA . MET A 1 88 ? -12.016 -25.938 -19.391 1 88.38 88 MET A CA 1
ATOM 669 C C . MET A 1 88 ? -12.609 -27 -18.469 1 88.38 88 MET A C 1
ATOM 671 O O . MET A 1 88 ? -13.719 -27.469 -18.703 1 88.38 88 MET A O 1
ATOM 675 N N . LYS A 1 89 ? -11.883 -27.422 -17.516 1 81.19 89 LYS A N 1
ATOM 676 C CA . LYS A 1 89 ? -12.312 -28.516 -16.641 1 81.19 89 LYS A CA 1
ATOM 677 C C . LYS A 1 89 ? -13.438 -28.062 -15.719 1 81.19 89 LYS A C 1
ATOM 679 O O . LYS A 1 89 ? -14.414 -28.797 -15.508 1 81.19 89 LYS A O 1
ATOM 684 N N . GLY A 1 90 ? -13.25 -26.891 -14.961 1 65.94 90 GLY A N 1
ATOM 685 C CA . GLY A 1 90 ? -14.258 -26.516 -13.984 1 65.94 90 GLY A CA 1
ATOM 686 C C . GLY A 1 90 ? -15.047 -25.281 -14.383 1 65.94 90 GLY A C 1
ATOM 687 O O . GLY A 1 90 ? -14.586 -24.469 -15.18 1 65.94 90 GLY A O 1
ATOM 688 N N . PRO A 1 91 ? -16.406 -25.562 -13.984 1 59.53 91 PRO A N 1
ATOM 689 C CA . PRO A 1 91 ? -17.141 -24.297 -14.109 1 59.53 91 PRO A CA 1
ATOM 690 C C . PRO A 1 91 ? -16.562 -23.203 -13.234 1 59.53 91 PRO A C 1
ATOM 692 O O . PRO A 1 91 ? -16.047 -23.469 -12.141 1 59.53 91 PRO A O 1
ATOM 695 N N . ILE A 1 92 ? -15.922 -22.234 -13.766 1 61.84 92 ILE A N 1
ATOM 696 C CA . ILE A 1 92 ? -15.664 -21.109 -12.891 1 61.84 92 ILE A CA 1
ATOM 697 C C . ILE A 1 92 ? -16.953 -20.344 -12.625 1 61.84 92 ILE A C 1
ATOM 699 O O . ILE A 1 92 ? -17.344 -19.469 -13.406 1 61.84 92 ILE A O 1
ATOM 703 N N . PRO A 1 93 ? -17.969 -21.047 -12.023 1 51.38 93 PRO A N 1
ATOM 704 C CA . PRO A 1 93 ? -19.297 -20.469 -11.875 1 51.38 93 PRO A CA 1
ATOM 705 C C . PRO A 1 93 ? -19.281 -19.109 -11.188 1 51.38 93 PRO A C 1
ATOM 707 O O . PRO A 1 93 ? -18.531 -18.906 -10.227 1 51.38 93 PRO A O 1
ATOM 710 N N . GLY A 1 94 ? -20.266 -18.344 -11.766 1 50.41 94 GLY A N 1
ATOM 711 C CA . GLY A 1 94 ? -20.828 -17.203 -11.055 1 50.41 94 GLY A CA 1
ATOM 712 C C . GLY A 1 94 ? -19.781 -16.141 -10.734 1 50.41 94 GLY A C 1
ATOM 713 O O . GLY A 1 94 ? -20.125 -15.086 -10.195 1 50.41 94 GLY A O 1
ATOM 714 N N . TYR A 1 95 ? -18.484 -16.609 -10.977 1 55.12 95 TYR A N 1
ATOM 715 C CA . TYR A 1 95 ? -17.531 -15.586 -10.539 1 55.12 95 TYR A CA 1
ATOM 716 C C . TYR A 1 95 ? -17.297 -14.562 -11.641 1 55.12 95 TYR A C 1
ATOM 718 O O . TYR A 1 95 ? -17.297 -14.898 -12.828 1 55.12 95 TYR A O 1
ATOM 726 N N . ASN A 1 96 ? -17.609 -13.398 -11.273 1 62.53 96 ASN A N 1
ATOM 727 C CA . ASN A 1 96 ? -17.109 -12.312 -12.109 1 62.53 96 ASN A CA 1
ATOM 728 C C . ASN A 1 96 ? -15.641 -12.508 -12.461 1 62.53 96 ASN A C 1
ATOM 730 O O . ASN A 1 96 ? -14.781 -12.461 -11.578 1 62.53 96 ASN A O 1
ATOM 734 N N . LYS A 1 97 ? -15.445 -13.039 -13.734 1 70.56 97 LYS A N 1
ATOM 735 C CA . LYS A 1 97 ? -14.125 -13.336 -14.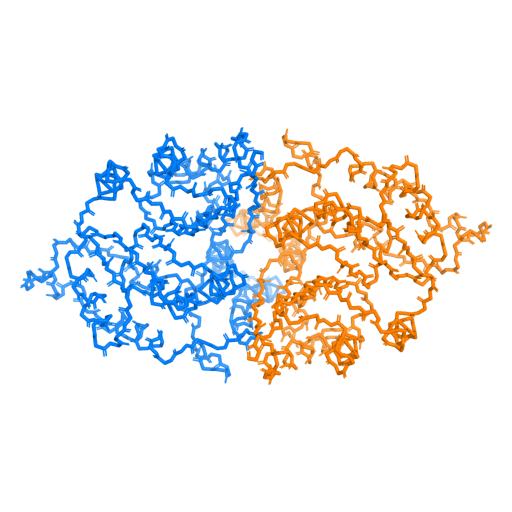281 1 70.56 97 LYS A CA 1
ATOM 736 C C . LYS A 1 97 ? -13.109 -12.273 -13.875 1 70.56 97 LYS A C 1
ATOM 738 O O . LYS A 1 97 ? -11.953 -12.586 -13.586 1 70.56 97 LYS A O 1
ATOM 743 N N . MET A 1 98 ? -13.633 -11.102 -13.75 1 68.12 98 MET A N 1
ATOM 744 C CA . MET A 1 98 ? -12.727 -9.992 -13.484 1 68.12 98 MET A CA 1
ATOM 745 C C . MET A 1 98 ? -12.383 -9.914 -12 1 68.12 98 MET A C 1
ATOM 747 O O . MET A 1 98 ? -11.414 -9.266 -11.617 1 68.12 98 MET A O 1
ATOM 751 N N . ASN A 1 99 ? -13.133 -10.75 -11.266 1 71.62 99 ASN A N 1
ATOM 752 C CA . ASN A 1 99 ? -12.867 -10.758 -9.836 1 71.62 99 ASN A CA 1
ATOM 753 C C . ASN A 1 99 ? -11.672 -11.648 -9.484 1 71.62 99 ASN A C 1
ATOM 755 O O . ASN A 1 99 ? -11.164 -11.602 -8.367 1 71.62 99 ASN A O 1
ATOM 759 N N . MET A 1 100 ? -11.281 -12.305 -10.523 1 79.81 100 MET A N 1
ATOM 760 C CA . MET A 1 100 ? -10.18 -13.227 -10.25 1 79.81 100 MET A CA 1
ATOM 761 C C . MET A 1 100 ? -8.859 -12.656 -10.758 1 79.81 100 MET A C 1
ATOM 763 O O . MET A 1 100 ? -7.809 -13.273 -10.586 1 79.81 100 MET A O 1
ATOM 767 N N . ILE A 1 101 ? -8.945 -11.539 -11.375 1 83.38 101 ILE A N 1
ATOM 768 C CA . ILE A 1 101 ? -7.746 -10.859 -11.859 1 83.38 101 ILE A CA 1
ATOM 769 C C . ILE A 1 101 ? -7.23 -9.898 -10.797 1 83.38 101 ILE A C 1
ATOM 771 O O . ILE A 1 101 ? -8.016 -9.25 -10.094 1 83.38 101 ILE A O 1
ATOM 775 N N . SER A 1 102 ? -5.938 -9.852 -10.617 1 85.31 102 SER A N 1
ATOM 776 C CA . SER A 1 102 ? -5.371 -8.859 -9.703 1 85.31 102 SER A CA 1
ATOM 777 C C . SER A 1 102 ? -5.699 -7.441 -10.156 1 85.31 102 SER A C 1
ATOM 779 O O . SER A 1 102 ? -5.809 -7.176 -11.352 1 85.31 102 SER A O 1
ATOM 781 N N . SER A 1 103 ? -5.895 -6.594 -9.219 1 85 103 SER A N 1
ATOM 782 C CA . SER A 1 103 ? -6.145 -5.199 -9.555 1 85 103 SER A CA 1
ATOM 783 C C . SER A 1 103 ? -4.949 -4.578 -10.266 1 85 103 SER A C 1
ATOM 785 O O . SER A 1 103 ? -3.805 -4.969 -10.023 1 85 103 SER A O 1
ATOM 787 N N . THR A 1 104 ? -5.281 -3.643 -11.133 1 87.94 104 THR A N 1
ATOM 788 C CA . THR A 1 104 ? -4.246 -2.951 -11.891 1 87.94 104 THR A CA 1
ATOM 789 C C . THR A 1 104 ? -3.236 -2.293 -10.961 1 87.94 104 THR A C 1
ATOM 791 O O . THR A 1 104 ? -2.025 -2.422 -11.156 1 87.94 104 THR A O 1
ATOM 794 N N . CYS A 1 105 ? -3.695 -1.661 -9.984 1 88.31 105 CYS A N 1
ATOM 795 C CA . CYS A 1 105 ? -2.816 -0.977 -9.039 1 88.31 105 CYS A CA 1
ATOM 796 C C . CYS A 1 105 ? -1.921 -1.97 -8.312 1 88.31 105 CYS A C 1
ATOM 798 O O . CYS A 1 105 ? -0.769 -1.662 -8 1 88.31 105 CYS A O 1
ATOM 800 N N . GLN A 1 106 ? -2.475 -3.078 -8.047 1 91.5 106 GLN A N 1
ATOM 801 C CA . GLN A 1 106 ? -1.688 -4.098 -7.359 1 91.5 106 GLN A CA 1
ATOM 802 C C . GLN A 1 106 ? -0.562 -4.613 -8.25 1 91.5 106 GLN A C 1
ATOM 804 O O . GLN A 1 106 ? 0.557 -4.832 -7.785 1 91.5 106 GLN A O 1
ATOM 809 N N . VAL A 1 107 ? -0.866 -4.832 -9.547 1 93.31 107 VAL A N 1
ATOM 810 C CA . VAL A 1 107 ? 0.165 -5.27 -10.484 1 93.31 107 VAL A CA 1
ATOM 811 C C . VAL A 1 107 ? 1.239 -4.191 -10.609 1 93.31 107 VAL A C 1
ATOM 813 O O . VAL A 1 107 ? 2.434 -4.496 -10.656 1 93.31 107 VAL A O 1
ATOM 816 N N . GLN A 1 108 ? 0.822 -2.947 -10.648 1 92.75 108 GLN A N 1
ATOM 817 C CA . GLN A 1 108 ? 1.772 -1.842 -10.672 1 92.75 108 GLN A CA 1
ATOM 818 C C . GLN A 1 108 ? 2.695 -1.884 -9.453 1 92.75 108 GLN A C 1
ATOM 820 O O . GLN A 1 108 ? 3.902 -1.666 -9.578 1 92.75 108 GLN A O 1
ATOM 825 N N . LEU A 1 109 ? 2.141 -2.146 -8.328 1 94 109 LEU A N 1
ATOM 826 C CA . LEU A 1 109 ? 2.926 -2.236 -7.102 1 94 109 LEU A CA 1
ATOM 827 C C . LEU A 1 109 ? 3.877 -3.428 -7.152 1 94 109 LEU A C 1
ATOM 829 O O . LEU A 1 109 ? 5.035 -3.32 -6.742 1 94 109 LEU A O 1
ATOM 833 N N . LEU A 1 110 ? 3.355 -4.57 -7.621 1 95.81 110 LEU A N 1
ATOM 834 C CA . LEU A 1 110 ? 4.219 -5.738 -7.75 1 95.81 110 LEU A CA 1
ATOM 835 C C . LEU A 1 110 ? 5.406 -5.441 -8.664 1 95.81 110 LEU A C 1
ATOM 837 O O . LEU A 1 110 ? 6.539 -5.801 -8.344 1 95.81 110 LEU A O 1
ATOM 841 N N . GLN A 1 111 ? 5.137 -4.82 -9.773 1 95.19 111 GLN A N 1
ATOM 842 C CA . GLN A 1 111 ? 6.215 -4.445 -10.68 1 95.19 111 GLN A CA 1
ATOM 843 C C . GLN A 1 111 ? 7.223 -3.531 -9.984 1 95.19 111 GLN A C 1
ATOM 845 O O . GLN A 1 111 ? 8.43 -3.67 -10.18 1 95.19 111 GLN A O 1
ATOM 850 N N . PHE A 1 112 ? 6.676 -2.613 -9.281 1 92.5 112 PHE A N 1
ATOM 851 C CA . PHE A 1 112 ? 7.527 -1.701 -8.531 1 92.5 112 PHE A CA 1
ATOM 852 C C . PHE A 1 112 ? 8.484 -2.475 -7.633 1 92.5 112 PHE A C 1
ATOM 854 O O . PHE A 1 112 ? 9.695 -2.24 -7.664 1 92.5 112 PHE A O 1
ATOM 861 N N . PHE A 1 113 ? 7.992 -3.455 -6.863 1 93.06 113 PHE A N 1
ATOM 862 C CA . PHE A 1 113 ? 8.797 -4.273 -5.965 1 93.06 113 PHE A CA 1
ATOM 863 C C . PHE A 1 113 ? 9.82 -5.09 -6.75 1 93.06 113 PHE A C 1
ATOM 865 O O . PHE A 1 113 ? 11 -5.117 -6.398 1 93.06 113 PHE A O 1
ATOM 872 N N . ILE A 1 114 ? 9.367 -5.684 -7.727 1 95.25 114 ILE A N 1
ATOM 873 C CA . ILE A 1 114 ? 10.211 -6.613 -8.477 1 95.25 114 ILE 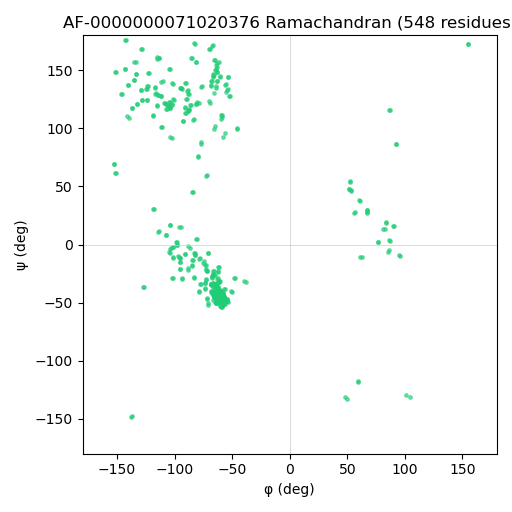A CA 1
ATOM 874 C C . ILE A 1 114 ? 11.375 -5.863 -9.109 1 95.25 114 ILE A C 1
ATOM 876 O O . ILE A 1 114 ? 12.516 -6.328 -9.07 1 95.25 114 ILE A O 1
ATOM 880 N N . ARG A 1 115 ? 11.109 -4.711 -9.672 1 91.88 115 ARG A N 1
ATOM 881 C CA . ARG A 1 115 ? 12.164 -3.883 -10.25 1 91.88 115 ARG A CA 1
ATOM 882 C C . ARG A 1 115 ? 13.164 -3.451 -9.18 1 91.88 115 ARG A C 1
ATOM 884 O O . ARG A 1 115 ? 14.375 -3.564 -9.367 1 91.88 115 ARG A O 1
ATOM 891 N N . LYS A 1 116 ? 12.586 -2.965 -8.164 1 88 116 LYS A N 1
ATOM 892 C CA . LYS A 1 116 ? 13.438 -2.42 -7.109 1 88 116 LYS A CA 1
ATOM 893 C C . LYS A 1 116 ? 14.305 -3.51 -6.488 1 88 116 LYS A C 1
ATOM 895 O O . LYS A 1 116 ? 15.453 -3.256 -6.105 1 88 116 LYS A O 1
ATOM 900 N N . LEU A 1 117 ? 13.797 -4.707 -6.418 1 88.94 117 LEU A N 1
ATOM 901 C CA . LEU A 1 117 ? 14.492 -5.805 -5.766 1 88.94 117 LEU A CA 1
ATOM 902 C C . LEU A 1 117 ? 15.359 -6.57 -6.762 1 88.94 117 LEU A C 1
ATOM 904 O O . LEU A 1 117 ? 16.125 -7.453 -6.375 1 88.94 117 LEU A O 1
ATOM 908 N N . LYS A 1 118 ? 15.227 -6.262 -7.988 1 92.12 118 LYS A N 1
ATOM 909 C CA . LYS A 1 118 ? 15.93 -6.973 -9.055 1 92.12 118 LYS A CA 1
ATOM 910 C C . LYS A 1 118 ? 15.695 -8.477 -8.961 1 92.12 118 LYS A C 1
ATOM 912 O O . LYS A 1 118 ? 16.641 -9.266 -9 1 92.12 118 LYS A O 1
ATOM 917 N N . SER A 1 119 ? 14.43 -8.812 -8.781 1 96 119 SER A N 1
ATOM 918 C CA . SER A 1 119 ? 14.055 -10.203 -8.586 1 96 119 SER A CA 1
ATOM 919 C C . SER A 1 119 ? 14.297 -11.031 -9.844 1 96 119 SER A C 1
ATOM 921 O O . SER A 1 119 ? 14.07 -10.555 -10.961 1 96 119 SER A O 1
ATOM 923 N N . ARG A 1 120 ? 14.711 -12.289 -9.633 1 97.69 120 ARG A N 1
ATOM 924 C CA . ARG A 1 120 ? 15.055 -13.148 -10.758 1 97.69 120 ARG A CA 1
ATOM 925 C C . ARG A 1 120 ? 14.289 -14.469 -10.695 1 97.69 120 ARG A C 1
ATOM 927 O O . ARG A 1 120 ? 13.984 -15.062 -11.727 1 97.69 120 ARG A O 1
ATOM 934 N N . ASN A 1 12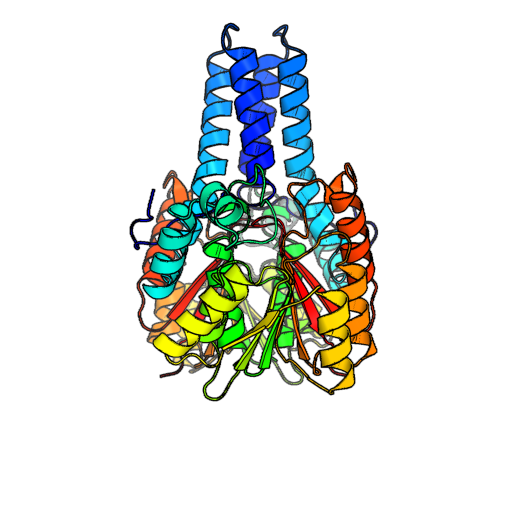1 ? 14.078 -14.984 -9.602 1 98.62 121 ASN A N 1
ATOM 935 C CA . ASN A 1 121 ? 13.336 -16.234 -9.406 1 98.62 121 ASN A CA 1
ATOM 936 C C . ASN A 1 121 ? 12.008 -15.984 -8.703 1 98.62 121 ASN A C 1
ATOM 938 O O . ASN A 1 121 ? 11.953 -15.93 -7.469 1 98.62 121 ASN A O 1
ATOM 942 N N . ILE A 1 122 ? 10.945 -15.969 -9.477 1 98.88 122 ILE A N 1
ATOM 943 C CA . ILE A 1 122 ? 9.641 -15.539 -8.984 1 98.88 122 ILE A CA 1
ATOM 944 C C . ILE A 1 122 ? 8.656 -16.703 -9.055 1 98.88 122 ILE A C 1
ATOM 946 O O . ILE A 1 122 ? 8.633 -17.453 -10.031 1 98.88 122 ILE A O 1
ATOM 950 N N . LEU A 1 123 ? 7.887 -16.906 -8.008 1 98.94 123 LEU A N 1
ATOM 951 C CA . LEU A 1 123 ? 6.82 -17.906 -7.957 1 98.94 123 LEU A CA 1
ATOM 952 C C . LEU A 1 123 ? 5.461 -17.234 -7.785 1 98.94 123 LEU A C 1
ATOM 954 O O . LEU A 1 123 ? 5.309 -16.344 -6.949 1 98.94 123 LEU A O 1
ATOM 958 N N . GLU A 1 124 ? 4.539 -17.578 -8.578 1 98.88 124 GLU A N 1
ATOM 959 C CA . GLU A 1 124 ? 3.15 -17.188 -8.359 1 98.88 124 GLU A CA 1
ATOM 960 C C . GLU A 1 124 ? 2.273 -18.406 -8.102 1 98.88 124 GLU A C 1
ATOM 962 O O . GLU A 1 124 ? 2.189 -19.312 -8.945 1 98.88 124 GLU A O 1
ATOM 967 N N . ILE A 1 125 ? 1.665 -18.469 -6.977 1 98.75 125 ILE A N 1
ATOM 968 C CA . ILE A 1 125 ? 0.702 -19.516 -6.637 1 98.75 125 ILE A CA 1
ATOM 969 C C . ILE A 1 125 ? -0.708 -19.047 -6.992 1 98.75 125 ILE A C 1
ATOM 971 O O . ILE A 1 125 ? -1.295 -18.219 -6.285 1 98.75 125 ILE A O 1
ATOM 975 N N . GLY A 1 126 ? -1.312 -19.578 -8.062 1 97.12 126 GLY A N 1
ATOM 976 C CA . GLY A 1 126 ? -2.566 -19.109 -8.633 1 97.12 126 GLY A CA 1
ATOM 977 C C . GLY A 1 126 ? -2.381 -18.094 -9.734 1 97.12 126 GLY A C 1
ATOM 978 O O . GLY A 1 126 ? -2.629 -16.906 -9.523 1 97.12 126 GLY A O 1
ATOM 979 N N . SER A 1 127 ? -2.189 -18.562 -10.984 1 96.19 127 SER A N 1
ATOM 980 C CA . SER A 1 127 ? -1.795 -17.656 -12.062 1 96.19 127 SER A CA 1
ATOM 981 C C . SER A 1 127 ? -3.012 -17.141 -12.82 1 96.19 127 SER A C 1
ATOM 983 O O . SER A 1 127 ? -2.977 -16.031 -13.375 1 96.19 127 SER A O 1
ATOM 985 N N . TYR A 1 128 ? -4.129 -17.969 -12.852 1 93.69 128 TYR A N 1
ATOM 986 C CA . TYR A 1 128 ? -5.285 -17.594 -13.648 1 93.69 128 TYR A CA 1
ATOM 987 C C . TYR A 1 128 ? -4.863 -17.172 -15.055 1 93.69 128 TYR A C 1
ATOM 989 O O . TYR A 1 128 ? -4.102 -17.891 -15.719 1 93.69 128 TYR A O 1
ATOM 997 N N . MET A 1 129 ? -5.312 -16.078 -15.57 1 93.88 129 MET A N 1
ATOM 998 C CA . MET A 1 129 ? -5.027 -15.656 -16.938 1 93.88 129 MET A CA 1
ATOM 999 C C . MET A 1 129 ? -3.66 -14.984 -17.016 1 93.88 129 MET A C 1
ATOM 1001 O O . MET A 1 129 ? -3.295 -14.438 -18.062 1 93.88 129 MET A O 1
ATOM 1005 N N . GLY A 1 130 ? -2.943 -14.969 -15.969 1 96.62 130 GLY A N 1
ATOM 1006 C CA . GLY A 1 130 ? -1.542 -14.586 -15.984 1 96.62 130 GLY A CA 1
ATOM 1007 C C . GLY A 1 130 ? -1.338 -13.086 -15.914 1 96.62 130 GLY A C 1
ATOM 1008 O O . GLY A 1 130 ? -0.271 -12.578 -16.266 1 96.62 130 GLY A O 1
ATOM 1009 N N . TYR A 1 131 ? -2.359 -12.305 -15.469 1 94.81 131 TYR A N 1
ATOM 1010 C CA . TYR A 1 131 ? -2.221 -10.859 -15.367 1 94.81 131 TYR A CA 1
ATOM 1011 C C . TYR A 1 131 ? -1.061 -10.484 -14.453 1 94.81 131 TYR A C 1
ATOM 1013 O O . TYR A 1 131 ? -0.169 -9.727 -14.852 1 94.81 131 TYR A O 1
ATOM 1021 N N . GLY A 1 132 ? -1.079 -11.062 -13.234 1 95.62 132 GLY A N 1
ATOM 1022 C CA . GLY A 1 132 ? 0.047 -10.859 -12.336 1 95.62 132 GLY A CA 1
ATOM 1023 C C . GLY A 1 132 ? 1.329 -11.5 -12.836 1 95.62 132 GLY A C 1
ATOM 1024 O O . GLY A 1 132 ? 2.406 -10.906 -12.727 1 95.62 132 GLY A O 1
ATOM 1025 N N . THR A 1 133 ? 1.217 -12.664 -13.43 1 98.12 133 THR A N 1
ATOM 1026 C CA . THR A 1 133 ? 2.365 -13.406 -13.93 1 98.12 133 THR A CA 1
ATOM 1027 C C . THR A 1 133 ? 3.125 -12.594 -14.969 1 98.12 133 THR A C 1
ATOM 1029 O O . THR A 1 133 ? 4.34 -12.414 -14.859 1 98.12 133 THR A O 1
ATOM 1032 N N . PHE A 1 134 ? 2.404 -12.125 -15.984 1 98.25 134 PHE A N 1
ATOM 1033 C CA . PHE A 1 134 ? 3.014 -11.328 -17.047 1 98.25 134 PHE A CA 1
ATOM 1034 C C . PHE A 1 134 ? 3.559 -10.016 -16.484 1 98.25 134 PHE A C 1
ATOM 1036 O O . PHE A 1 134 ? 4.648 -9.586 -16.859 1 98.25 134 PHE A O 1
ATOM 1043 N N . GLY A 1 135 ? 2.756 -9.367 -15.625 1 96.94 135 GLY A N 1
ATOM 1044 C CA . GLY A 1 135 ? 3.225 -8.141 -14.984 1 96.94 135 GLY A CA 1
ATOM 1045 C C . GLY A 1 135 ? 4.547 -8.312 -14.266 1 96.94 135 GLY A C 1
ATOM 1046 O O . GLY A 1 135 ? 5.457 -7.496 -14.422 1 96.94 135 GLY A O 1
ATOM 1047 N N . MET A 1 136 ? 4.633 -9.383 -13.484 1 97.88 136 MET A N 1
ATOM 1048 C CA . MET A 1 136 ? 5.859 -9.641 -12.734 1 97.88 136 MET A CA 1
ATOM 1049 C C . MET A 1 136 ? 7.012 -9.969 -13.68 1 97.88 136 MET A C 1
ATOM 1051 O O . MET A 1 136 ? 8.133 -9.492 -13.492 1 97.88 136 MET A O 1
ATOM 1055 N N . ALA A 1 137 ? 6.773 -10.727 -14.695 1 98.38 137 ALA A N 1
ATOM 1056 C CA . ALA A 1 137 ? 7.809 -11.117 -15.648 1 98.38 137 ALA A CA 1
ATOM 1057 C C . ALA A 1 137 ? 8.383 -9.891 -16.359 1 98.38 137 ALA A C 1
ATOM 1059 O O . ALA A 1 137 ? 9.594 -9.82 -16.594 1 98.38 137 ALA A O 1
ATOM 1060 N N . GLU A 1 138 ? 7.57 -8.961 -16.719 1 96.5 138 GLU A N 1
ATOM 1061 C CA . GLU A 1 138 ? 8.008 -7.77 -17.438 1 96.5 138 GLU A CA 1
ATOM 1062 C C . GLU A 1 138 ? 8.93 -6.91 -16.578 1 96.5 138 GLU A C 1
ATOM 1064 O O . GLU A 1 138 ? 9.742 -6.148 -17.094 1 96.5 138 GLU A O 1
ATOM 1069 N N . ALA A 1 139 ? 8.781 -7.012 -15.297 1 95.38 139 ALA A N 1
ATOM 1070 C CA . ALA A 1 139 ? 9.57 -6.195 -14.383 1 95.38 139 ALA A CA 1
ATOM 1071 C C . ALA A 1 139 ? 10.789 -6.961 -13.883 1 95.38 139 ALA A C 1
ATOM 1073 O O . ALA A 1 139 ? 11.68 -6.383 -13.25 1 95.38 139 ALA A O 1
ATOM 1074 N N . MET A 1 140 ? 10.852 -8.219 -14.141 1 96.75 140 MET A N 1
ATOM 1075 C CA . MET A 1 140 ? 11.883 -9.125 -13.641 1 96.75 140 MET A CA 1
ATOM 1076 C C . MET A 1 140 ? 13.242 -8.781 -14.227 1 96.75 140 MET A C 1
ATOM 1078 O O . MET A 1 140 ? 13.336 -8.312 -15.359 1 96.75 140 MET A O 1
ATOM 1082 N N . ALA A 1 141 ? 14.305 -8.984 -13.453 1 95.62 141 ALA A N 1
ATOM 1083 C CA . ALA A 1 141 ? 15.672 -8.773 -13.922 1 95.62 141 ALA A CA 1
ATOM 1084 C C . ALA A 1 141 ? 16.016 -9.734 -15.055 1 95.62 141 ALA A C 1
ATOM 1086 O O . ALA A 1 141 ? 15.477 -10.836 -15.133 1 95.62 141 ALA A O 1
ATOM 1087 N N . PRO A 1 142 ? 16.969 -9.32 -15.898 1 95.25 142 PRO A N 1
ATOM 1088 C CA . PRO A 1 142 ? 17.375 -10.18 -17.016 1 95.25 142 PRO A CA 1
ATOM 1089 C C . PRO A 1 142 ? 17.844 -11.562 -16.562 1 95.25 142 PRO A C 1
ATOM 1091 O O . PRO A 1 142 ? 18.516 -11.68 -15.531 1 95.25 142 PRO A O 1
ATOM 1094 N N . GLY A 1 143 ? 17.422 -12.484 -17.266 1 96.06 143 GLY A N 1
ATOM 1095 C CA . GLY A 1 143 ? 17.844 -13.844 -16.984 1 96.06 143 GLY A CA 1
ATOM 1096 C C . GLY A 1 143 ? 16.969 -14.531 -15.945 1 96.06 143 GLY A C 1
ATOM 1097 O O . GLY A 1 143 ? 17.219 -15.695 -15.594 1 96.06 143 GLY A O 1
ATOM 1098 N N . GLY A 1 144 ? 15.945 -13.812 -15.516 1 98 144 GLY A N 1
ATOM 1099 C CA . GLY A 1 144 ? 15.078 -14.383 -14.5 1 98 144 GLY A CA 1
ATOM 1100 C C . GLY A 1 144 ? 14.016 -15.305 -15.07 1 98 144 GLY A C 1
ATOM 1101 O O . GLY A 1 144 ? 13.922 -15.469 -16.297 1 98 144 GLY A O 1
ATOM 1102 N N . LYS A 1 145 ? 13.289 -15.953 -14.164 1 98.75 145 LYS A N 1
ATOM 1103 C CA . LYS A 1 145 ? 12.203 -16.859 -14.523 1 98.75 145 LYS A CA 1
ATOM 1104 C C . LYS A 1 145 ? 11.016 -16.719 -13.57 1 98.75 145 LYS A C 1
ATOM 1106 O O . LYS A 1 145 ? 11.203 -16.562 -12.359 1 98.75 145 LYS A O 1
ATOM 1111 N N . VAL A 1 146 ? 9.844 -16.719 -14.148 1 98.88 146 VAL A N 1
ATOM 1112 C CA . VAL A 1 146 ? 8.625 -16.781 -13.352 1 98.88 146 VAL A CA 1
ATOM 1113 C C . VAL A 1 146 ? 8.023 -18.188 -13.445 1 98.88 146 VAL A C 1
ATOM 1115 O O . VAL A 1 146 ? 7.805 -18.703 -14.539 1 98.88 146 VAL A O 1
ATOM 1118 N N . THR A 1 147 ? 7.855 -18.797 -12.336 1 98.94 147 THR A N 1
ATOM 1119 C CA . THR A 1 147 ? 7.105 -20.047 -12.219 1 98.94 147 THR A CA 1
ATOM 1120 C C . THR A 1 147 ? 5.703 -19.781 -11.68 1 98.94 147 THR A C 1
ATOM 1122 O O . THR A 1 147 ? 5.539 -19.109 -10.664 1 98.94 147 THR A O 1
ATOM 1125 N N . GLY A 1 148 ? 4.734 -20.219 -12.391 1 98.81 148 GLY A N 1
ATOM 1126 C CA . GLY A 1 148 ? 3.359 -20.141 -11.922 1 98.81 148 GLY A CA 1
ATOM 1127 C C . GLY A 1 148 ? 2.73 -21.484 -11.656 1 98.81 148 GLY A C 1
ATOM 1128 O O . GLY A 1 148 ? 3.225 -22.516 -12.125 1 98.81 148 GLY A O 1
ATOM 1129 N N . ILE A 1 149 ? 1.662 -21.516 -10.875 1 98.81 149 ILE A N 1
ATOM 1130 C CA . ILE A 1 149 ? 0.869 -22.703 -10.609 1 98.81 149 ILE A CA 1
ATOM 1131 C C . ILE A 1 149 ? -0.61 -22.406 -10.852 1 98.81 149 ILE A C 1
ATOM 1133 O O . ILE A 1 149 ? -1.123 -21.375 -10.398 1 98.81 149 ILE A O 1
ATOM 1137 N N . ASP A 1 150 ? -1.251 -23.234 -11.523 1 97.12 150 ASP A N 1
ATOM 1138 C CA . ASP A 1 150 ? -2.703 -23.172 -11.648 1 97.12 150 ASP A CA 1
ATOM 1139 C C . ASP A 1 150 ? -3.293 -24.562 -11.883 1 97.12 150 ASP A C 1
ATOM 1141 O O . ASP A 1 150 ? -2.668 -25.406 -12.531 1 97.12 150 ASP A O 1
ATOM 1145 N N . ILE A 1 151 ? -4.465 -24.719 -11.391 1 95.31 151 ILE A N 1
ATOM 1146 C CA . ILE A 1 151 ? -5.094 -26.031 -11.469 1 95.31 151 ILE A CA 1
ATOM 1147 C C . ILE A 1 151 ? -5.75 -26.203 -12.836 1 95.31 151 ILE A C 1
ATOM 1149 O O . ILE A 1 151 ? -5.852 -27.328 -13.344 1 95.31 151 ILE A O 1
ATOM 1153 N N . GLU A 1 152 ? -6.176 -25.156 -13.469 1 93.75 152 GLU A N 1
ATOM 1154 C CA . GLU A 1 152 ? -6.953 -25.188 -14.703 1 93.75 152 GLU A CA 1
ATOM 1155 C C . GLU A 1 152 ? -6.047 -25.234 -15.93 1 93.75 152 GLU A C 1
ATOM 1157 O O . GLU A 1 152 ? -5.312 -24.281 -16.219 1 93.75 152 GLU A O 1
ATOM 1162 N N . PRO A 1 153 ? -6.109 -26.312 -16.703 1 94.38 153 PRO A N 1
ATOM 1163 C CA . PRO A 1 153 ? -5.238 -26.453 -17.875 1 94.38 153 PRO A CA 1
ATOM 1164 C C . PRO A 1 153 ? -5.391 -25.297 -18.859 1 94.38 153 PRO A C 1
ATOM 1166 O O . PRO A 1 153 ? -4.406 -24.875 -19.469 1 94.38 153 PRO A O 1
ATOM 1169 N N . TYR A 1 154 ? -6.586 -24.844 -19.031 1 93.69 154 TYR A N 1
ATOM 1170 C CA . TYR A 1 154 ? -6.824 -23.766 -19.969 1 93.69 154 TYR A CA 1
ATOM 1171 C C . TYR A 1 154 ? -5.98 -22.547 -19.625 1 93.69 154 TYR A C 1
ATOM 1173 O O . TYR A 1 154 ? -5.352 -21.953 -20.516 1 93.69 154 TYR A O 1
ATOM 1181 N N . PHE A 1 155 ? -6.008 -22.125 -18.375 1 95.31 155 PHE A N 1
ATOM 1182 C CA . PHE A 1 155 ? -5.242 -20.969 -17.938 1 95.31 155 PHE A CA 1
ATOM 1183 C C . PHE A 1 155 ? -3.746 -21.219 -18.094 1 95.31 155 PHE A C 1
ATOM 1185 O O . PHE A 1 155 ? -3.016 -20.328 -18.562 1 95.31 155 PHE A O 1
ATOM 1192 N N . CYS A 1 156 ? -3.285 -22.406 -17.75 1 97.19 156 CYS A N 1
ATOM 1193 C CA . CYS A 1 156 ? -1.88 -22.766 -17.922 1 97.19 156 CYS A CA 1
ATOM 1194 C C . CYS A 1 156 ? -1.455 -22.625 -19.375 1 97.19 156 CYS A C 1
ATOM 1196 O O . CYS A 1 156 ? -0.429 -22.016 -19.672 1 97.19 156 CYS A O 1
ATOM 1198 N N . ASP A 1 157 ? -2.256 -23.203 -20.219 1 96.81 157 ASP A N 1
ATOM 1199 C CA . ASP A 1 157 ? -1.95 -23.172 -21.641 1 96.81 157 ASP A CA 1
ATOM 1200 C C . ASP A 1 157 ? -1.924 -21.75 -22.188 1 96.81 157 ASP A C 1
ATOM 1202 O O . ASP A 1 157 ? -1.049 -21.391 -22.969 1 96.81 157 ASP A O 1
ATOM 1206 N N . PHE A 1 158 ? -2.912 -21 -21.781 1 96.19 158 PHE A N 1
ATOM 1207 C CA . PHE A 1 158 ? -2.986 -19.609 -22.219 1 96.19 158 PHE A CA 1
ATOM 1208 C C . PHE A 1 158 ? -1.722 -18.859 -21.844 1 96.19 158 PHE A C 1
ATOM 1210 O O . PHE A 1 158 ? -1.111 -18.188 -22.688 1 96.19 158 PHE A O 1
ATOM 1217 N N . VAL A 1 159 ? -1.309 -18.938 -20.562 1 98.38 159 VAL A N 1
ATOM 1218 C CA . VAL A 1 159 ? -0.162 -18.188 -20.062 1 98.38 159 VAL A CA 1
ATOM 1219 C C . VAL A 1 159 ? 1.115 -18.688 -20.734 1 98.38 159 VAL A C 1
ATOM 1221 O O . VAL A 1 159 ? 1.932 -17.891 -21.203 1 98.38 159 VAL A O 1
ATOM 1224 N N . ASN A 1 160 ? 1.26 -19.984 -20.844 1 98.69 160 ASN A N 1
ATOM 1225 C CA . ASN A 1 160 ? 2.463 -20.562 -21.438 1 98.69 160 ASN A CA 1
ATOM 1226 C C . ASN A 1 160 ? 2.58 -20.219 -22.922 1 98.69 160 ASN A C 1
ATOM 1228 O O . ASN A 1 160 ? 3.668 -19.891 -23.406 1 98.69 160 ASN A O 1
ATOM 1232 N N . LYS A 1 161 ? 1.507 -20.312 -23.609 1 98.25 161 LYS A N 1
ATOM 1233 C CA . LYS A 1 161 ? 1.517 -19.969 -25.016 1 98.25 161 LYS A CA 1
ATOM 1234 C C . LYS A 1 161 ? 1.859 -18.5 -25.234 1 98.25 161 LYS A C 1
ATOM 1236 O O . LYS A 1 161 ? 2.689 -18.156 -26.078 1 98.25 161 LYS A O 1
ATOM 1241 N N . THR A 1 162 ? 1.156 -17.672 -24.469 1 98.12 162 THR A N 1
ATOM 1242 C CA . THR A 1 162 ? 1.411 -16.234 -24.562 1 98.12 162 THR A CA 1
ATOM 1243 C C . THR A 1 162 ? 2.861 -15.914 -24.203 1 98.12 162 THR A C 1
ATOM 1245 O O . THR A 1 162 ? 3.494 -15.07 -24.844 1 98.12 162 THR A O 1
ATOM 1248 N N . ALA A 1 163 ? 3.369 -16.562 -23.188 1 98.38 163 ALA A N 1
ATOM 1249 C CA . ALA A 1 163 ? 4.754 -16.359 -22.766 1 98.38 163 ALA A CA 1
ATOM 1250 C C . ALA A 1 163 ? 5.727 -16.703 -23.891 1 98.38 163 ALA A C 1
ATOM 1252 O O . ALA A 1 163 ? 6.684 -15.969 -24.125 1 98.38 163 ALA A O 1
ATOM 1253 N N . ARG A 1 164 ? 5.469 -17.797 -24.547 1 97.94 164 ARG A N 1
ATOM 1254 C CA . ARG A 1 164 ? 6.309 -18.188 -25.672 1 97.94 164 ARG A CA 1
ATOM 1255 C C . ARG A 1 164 ? 6.246 -17.156 -26.797 1 97.94 164 ARG A C 1
ATOM 1257 O O . ARG A 1 164 ? 7.281 -16.766 -27.344 1 97.94 164 ARG A O 1
ATOM 1264 N N . GLN A 1 165 ? 5.09 -16.719 -27.078 1 97.38 165 GLN A N 1
ATOM 1265 C CA . GLN A 1 165 ? 4.891 -15.75 -28.156 1 97.38 165 GLN A CA 1
ATOM 1266 C C . GLN A 1 165 ? 5.594 -14.43 -27.844 1 97.38 165 GLN A C 1
ATOM 1268 O O . GLN A 1 165 ? 6.094 -13.766 -28.75 1 97.38 165 GLN A O 1
ATOM 1273 N N . ARG A 1 166 ? 5.621 -14.094 -26.578 1 96.56 166 ARG A N 1
ATOM 1274 C CA . ARG A 1 166 ? 6.176 -12.812 -26.156 1 96.56 166 ARG A CA 1
ATOM 1275 C C . ARG A 1 166 ? 7.613 -12.961 -25.688 1 96.56 166 ARG A C 1
ATOM 1277 O O . ARG A 1 166 ? 8.234 -11.992 -25.25 1 96.56 166 ARG A O 1
ATOM 1284 N N . LYS A 1 167 ? 8.164 -14.188 -25.719 1 96.94 167 LYS A N 1
ATOM 1285 C CA . LYS A 1 167 ? 9.531 -14.508 -25.328 1 96.94 167 LYS A CA 1
ATOM 1286 C C . LYS A 1 167 ? 9.789 -14.148 -23.859 1 96.94 167 LYS A C 1
ATOM 1288 O O . LYS A 1 167 ? 10.797 -13.516 -23.531 1 96.94 167 LYS A O 1
ATOM 1293 N N . LEU A 1 168 ? 8.859 -14.359 -23.062 1 97.94 168 LEU A N 1
ATOM 1294 C CA . LEU A 1 168 ? 9 -14.211 -21.609 1 97.94 168 LEU A CA 1
ATOM 1295 C C . LEU A 1 168 ? 9.336 -15.547 -20.969 1 97.94 168 LEU A C 1
ATOM 1297 O O . LEU A 1 168 ? 8.789 -16.578 -21.344 1 97.94 168 LEU A O 1
ATOM 1301 N N . ASN A 1 169 ? 10.266 -15.523 -20.109 1 98.5 169 ASN A N 1
ATOM 1302 C CA . ASN A 1 169 ? 10.672 -16.734 -19.422 1 98.5 169 ASN A CA 1
ATOM 1303 C C . ASN A 1 169 ? 9.719 -17.094 -18.281 1 98.5 169 ASN A C 1
ATOM 1305 O O . ASN A 1 169 ? 10.023 -16.875 -17.109 1 98.5 169 ASN A O 1
ATOM 1309 N N . ILE A 1 170 ? 8.594 -17.594 -18.609 1 98.81 170 ILE A N 1
ATOM 1310 C CA . ILE A 1 170 ? 7.508 -17.984 -17.719 1 98.81 170 ILE A CA 1
ATOM 1311 C C . ILE A 1 170 ? 7.164 -19.453 -17.922 1 98.81 170 ILE A C 1
ATOM 1313 O O . ILE A 1 170 ? 7.113 -19.938 -19.062 1 98.81 170 ILE A O 1
ATOM 1317 N N . GLU A 1 171 ? 6.969 -20.156 -16.906 1 98.81 171 GLU A N 1
ATOM 1318 C CA . GLU A 1 171 ? 6.387 -21.484 -16.953 1 98.81 171 GLU A CA 1
ATOM 1319 C C . GLU A 1 171 ? 5.289 -21.656 -15.906 1 98.81 171 GLU A C 1
ATOM 1321 O O . GLU A 1 171 ? 5.539 -21.516 -14.703 1 98.81 171 GLU A O 1
ATOM 1326 N N . VAL A 1 172 ? 4.152 -21.953 -16.328 1 98.81 172 VAL A N 1
ATOM 1327 C CA . VAL A 1 172 ? 3.057 -22.25 -15.406 1 98.81 172 VAL A CA 1
ATOM 1328 C C . VAL A 1 172 ? 2.842 -23.75 -15.32 1 98.81 172 VAL A C 1
ATOM 1330 O O . VAL A 1 172 ? 2.547 -24.406 -16.328 1 98.81 172 VAL A O 1
ATOM 1333 N N . LYS A 1 173 ? 2.979 -24.25 -14.148 1 98.75 173 LYS A N 1
ATOM 1334 C CA . LYS A 1 173 ? 2.773 -25.672 -13.867 1 98.75 173 LYS A CA 1
ATOM 1335 C C . LYS A 1 173 ? 1.313 -25.953 -13.523 1 98.75 173 LYS A C 1
ATOM 1337 O O . LYS A 1 173 ? 0.713 -25.25 -12.711 1 98.75 173 LYS A O 1
ATOM 1342 N N . GLN A 1 174 ? 0.804 -27.016 -14.172 1 97.75 174 GLN A N 1
ATOM 1343 C CA . GLN A 1 174 ? -0.591 -27.375 -13.953 1 97.75 174 GLN A CA 1
ATOM 1344 C C . GLN A 1 174 ? -0.73 -28.328 -12.773 1 97.75 174 GLN A C 1
ATOM 1346 O O . GLN A 1 174 ? -0.023 -29.344 -12.688 1 97.75 174 GLN A O 1
ATOM 1351 N N . GLY A 1 175 ? -1.622 -28.031 -11.844 1 97.12 175 GLY A N 1
ATOM 1352 C CA . GLY A 1 175 ? -1.938 -28.891 -10.727 1 97.12 175 GLY A CA 1
ATOM 1353 C C . GLY A 1 175 ? -2.492 -28.156 -9.531 1 97.12 175 GLY A C 1
ATOM 1354 O O . GLY A 1 175 ? -2.564 -26.922 -9.531 1 97.12 175 GLY A O 1
ATOM 1355 N N . SER A 1 176 ? -2.914 -28.953 -8.602 1 96.94 176 SER A N 1
ATOM 1356 C CA . SER A 1 176 ? -3.281 -28.344 -7.328 1 96.94 176 SER A CA 1
ATOM 1357 C C . SER A 1 176 ? -2.08 -27.672 -6.664 1 96.94 176 SER A C 1
ATOM 1359 O O . SER A 1 176 ? -0.966 -28.203 -6.715 1 96.94 176 SER A O 1
ATOM 1361 N N . ALA A 1 177 ? -2.283 -26.562 -6.078 1 97.88 177 ALA A N 1
ATOM 1362 C CA . ALA A 1 177 ? -1.21 -25.688 -5.609 1 97.88 177 ALA A CA 1
ATOM 1363 C C . ALA A 1 177 ? -0.333 -26.406 -4.582 1 97.88 177 ALA A C 1
ATOM 1365 O O . ALA A 1 177 ? 0.896 -26.391 -4.688 1 97.88 177 ALA A O 1
ATOM 1366 N N . LEU A 1 178 ? -0.994 -27.094 -3.607 1 98.31 178 LEU A N 1
ATOM 1367 C CA . LEU A 1 178 ? -0.228 -27.656 -2.502 1 98.31 178 LEU A CA 1
ATOM 1368 C C . LEU A 1 178 ? 0.698 -28.766 -2.996 1 98.31 178 LEU A C 1
ATOM 1370 O O . LEU A 1 178 ? 1.909 -28.719 -2.77 1 98.31 178 LEU A O 1
ATOM 1374 N N . PRO A 1 179 ? 0.179 -29.719 -3.809 1 98.44 179 PRO A N 1
ATOM 1375 C CA . PRO A 1 179 ? 1.073 -30.766 -4.312 1 98.44 179 PRO A CA 1
ATOM 1376 C C . PRO A 1 179 ? 2.172 -30.219 -5.219 1 98.44 179 PRO A C 1
ATOM 1378 O O . PRO A 1 179 ? 3.318 -30.672 -5.148 1 98.44 179 PRO A O 1
ATOM 1381 N N . VAL A 1 180 ? 1.875 -29.266 -6.059 1 98.69 180 VAL A N 1
ATOM 1382 C CA . VAL A 1 180 ? 2.883 -28.703 -6.949 1 98.69 180 VAL A CA 1
ATOM 1383 C C . VAL A 1 180 ? 3.941 -27.969 -6.125 1 98.69 180 VAL A C 1
ATOM 1385 O O . VAL A 1 180 ? 5.141 -28.078 -6.398 1 98.69 180 VAL A O 1
ATOM 1388 N N . LEU A 1 181 ? 3.494 -27.188 -5.129 1 98.69 181 LEU A N 1
ATOM 1389 C CA . LEU A 1 181 ? 4.41 -26.469 -4.258 1 98.69 181 LEU A CA 1
ATOM 1390 C C . LEU A 1 181 ? 5.344 -27.422 -3.527 1 98.69 181 LEU A C 1
ATOM 1392 O O . LEU A 1 181 ? 6.543 -27.156 -3.412 1 98.69 181 LEU A O 1
ATOM 1396 N N . GLU A 1 182 ? 4.781 -28.547 -3.07 1 98.56 182 GLU A N 1
ATOM 1397 C CA . GLU A 1 182 ? 5.582 -29.562 -2.398 1 98.56 182 GLU A CA 1
ATOM 1398 C C . GLU A 1 182 ? 6.625 -30.156 -3.342 1 98.56 182 GLU A C 1
ATOM 1400 O O . GLU A 1 182 ? 7.766 -30.391 -2.939 1 98.56 182 GLU A O 1
ATOM 1405 N N . SER A 1 183 ? 6.191 -30.406 -4.527 1 98.69 183 SER A N 1
ATOM 1406 C CA . SER A 1 183 ? 7.125 -30.938 -5.52 1 98.69 183 SER A CA 1
ATOM 1407 C C . SER A 1 183 ? 8.25 -29.938 -5.797 1 98.69 183 SER A C 1
ATOM 1409 O O . SER A 1 183 ? 9.422 -30.328 -5.879 1 98.69 183 SER A O 1
ATOM 1411 N N . LEU A 1 184 ? 7.922 -28.672 -5.961 1 98.75 184 LEU A N 1
ATOM 1412 C CA . LEU A 1 184 ? 8.922 -27.625 -6.184 1 98.75 184 LEU A CA 1
ATOM 1413 C C . LEU A 1 184 ? 9.898 -27.562 -5.012 1 98.75 184 LEU A C 1
ATOM 1415 O O . LEU A 1 184 ? 11.102 -27.359 -5.207 1 98.75 184 LEU A O 1
ATOM 1419 N N . ALA A 1 185 ? 9.352 -27.703 -3.814 1 98.56 185 ALA A N 1
ATOM 1420 C CA . ALA A 1 185 ? 10.18 -27.703 -2.613 1 98.56 185 ALA A CA 1
ATOM 1421 C C . ALA A 1 185 ? 11.156 -28.875 -2.619 1 98.56 185 ALA A C 1
ATOM 1423 O O . ALA A 1 185 ? 12.344 -28.703 -2.338 1 98.56 185 ALA A O 1
ATOM 1424 N N . LYS A 1 186 ? 10.633 -30.062 -2.943 1 98.25 186 LYS A N 1
ATOM 1425 C CA . LYS A 1 186 ? 11.445 -31.281 -2.973 1 98.25 186 LYS A CA 1
ATOM 1426 C C . LYS A 1 186 ? 12.562 -31.156 -4.008 1 98.25 186 LYS A C 1
ATOM 1428 O O . LYS A 1 186 ? 13.664 -31.688 -3.807 1 98.25 186 LYS A O 1
ATOM 1433 N N . GLU A 1 187 ? 12.289 -30.453 -5.055 1 98.38 187 GLU A N 1
ATOM 1434 C CA . GLU A 1 187 ? 13.258 -30.266 -6.129 1 98.38 187 GLU A CA 1
ATOM 1435 C C . GLU A 1 187 ? 14.305 -29.219 -5.746 1 98.38 187 GLU A C 1
ATOM 1437 O O . GLU A 1 187 ? 15.289 -29.031 -6.465 1 98.38 187 GLU A O 1
ATOM 1442 N N . GLY A 1 188 ? 14.109 -28.469 -4.691 1 98.25 188 GLY A N 1
ATOM 1443 C CA . GLY A 1 188 ? 15.094 -27.516 -4.176 1 98.25 188 GLY A CA 1
ATOM 1444 C C . GLY A 1 188 ? 14.961 -26.141 -4.773 1 98.25 188 GLY A C 1
ATOM 1445 O O . GLY A 1 188 ? 15.891 -25.328 -4.703 1 98.25 188 GLY A O 1
ATOM 1446 N N . ASN A 1 189 ? 13.812 -25.891 -5.391 1 98.38 189 ASN A N 1
ATOM 1447 C CA . ASN A 1 189 ? 13.602 -24.562 -5.984 1 98.38 189 ASN A CA 1
ATOM 1448 C C . ASN A 1 189 ? 13.578 -23.469 -4.922 1 98.38 189 ASN A C 1
ATOM 1450 O O . ASN A 1 189 ? 13.023 -23.656 -3.84 1 98.38 189 ASN A O 1
ATOM 1454 N N . LYS A 1 190 ? 14.25 -22.391 -5.207 1 98.56 190 LYS A N 1
ATOM 1455 C CA . LYS A 1 190 ? 14.281 -21.219 -4.344 1 98.56 190 LYS A CA 1
ATOM 1456 C C . LYS A 1 190 ? 13.812 -19.969 -5.09 1 98.56 190 LYS A C 1
ATOM 1458 O O . LYS A 1 190 ? 14.031 -19.844 -6.297 1 98.56 190 LYS A O 1
ATOM 1463 N N . TYR A 1 191 ? 13.227 -19.141 -4.371 1 98.75 191 TYR A N 1
ATOM 1464 C CA . TYR A 1 191 ? 12.648 -17.938 -4.965 1 98.75 191 TYR A CA 1
ATOM 1465 C C . TYR A 1 191 ? 13.016 -16.703 -4.156 1 98.75 191 TYR A C 1
ATOM 1467 O O . TYR A 1 191 ? 13.164 -16.766 -2.936 1 98.75 191 TYR A O 1
ATOM 1475 N N . ASP A 1 192 ? 13.18 -15.578 -4.859 1 97.81 192 ASP A N 1
ATOM 1476 C CA . ASP A 1 192 ? 13.445 -14.32 -4.156 1 97.81 192 ASP A CA 1
ATOM 1477 C C . ASP A 1 192 ? 12.188 -13.469 -4.07 1 97.81 192 ASP A C 1
ATOM 1479 O O . ASP A 1 192 ? 12.133 -12.5 -3.303 1 97.81 192 ASP A O 1
ATOM 1483 N N . PHE A 1 193 ? 11.141 -13.891 -4.832 1 98.56 193 PHE A N 1
ATOM 1484 C CA . PHE A 1 193 ? 9.836 -13.242 -4.746 1 98.56 193 PHE A CA 1
ATOM 1485 C C . PHE A 1 193 ? 8.719 -14.258 -4.961 1 98.56 193 PHE A C 1
ATOM 1487 O O . PHE A 1 193 ? 8.758 -15.039 -5.914 1 98.56 193 PHE A O 1
ATOM 1494 N N . ILE A 1 194 ? 7.746 -14.305 -4.082 1 98.88 194 ILE A N 1
ATOM 1495 C CA . ILE A 1 194 ? 6.609 -15.219 -4.184 1 98.88 194 ILE A CA 1
ATOM 1496 C C . ILE A 1 194 ? 5.305 -14.43 -4.055 1 98.88 194 ILE A C 1
ATOM 1498 O O . ILE A 1 194 ? 5.137 -13.648 -3.113 1 98.88 194 ILE A O 1
ATOM 1502 N N . TYR A 1 195 ? 4.469 -14.57 -5.02 1 98.75 195 TYR A N 1
ATOM 1503 C CA . TYR A 1 195 ? 3.141 -13.969 -4.988 1 98.75 195 TYR A CA 1
ATOM 1504 C C . TYR A 1 195 ? 2.068 -15.031 -4.766 1 98.75 195 TYR A C 1
ATOM 1506 O O . TYR A 1 195 ? 1.934 -15.961 -5.559 1 98.75 195 TYR A O 1
ATOM 1514 N N . VAL A 1 196 ? 1.307 -14.875 -3.678 1 98.56 196 VAL A N 1
ATOM 1515 C CA . VAL A 1 196 ? 0.297 -15.859 -3.301 1 98.56 196 VAL A CA 1
ATOM 1516 C C . VAL A 1 196 ? -1.098 -15.297 -3.568 1 98.56 196 VAL A C 1
ATOM 1518 O O . VAL A 1 196 ? -1.5 -14.305 -2.959 1 98.56 196 VAL A O 1
ATOM 1521 N N . ASP A 1 197 ? -1.842 -15.844 -4.402 1 96 197 ASP A N 1
ATOM 1522 C CA . ASP A 1 197 ? -3.217 -15.484 -4.734 1 96 197 ASP A CA 1
ATOM 1523 C C . ASP A 1 197 ? -3.996 -16.688 -5.246 1 96 197 ASP A C 1
ATOM 1525 O O . ASP A 1 197 ? -4.352 -16.75 -6.426 1 96 197 ASP A O 1
ATOM 1529 N N . CYS A 1 198 ? -4.234 -17.578 -4.359 1 95.12 198 CYS A N 1
ATOM 1530 C CA . CYS A 1 198 ? -4.859 -18.844 -4.707 1 95.12 198 CYS A CA 1
ATOM 1531 C C . CYS A 1 198 ? -5.922 -19.234 -3.684 1 95.12 198 CYS A C 1
ATOM 1533 O O . CYS A 1 198 ? -6.707 -18.375 -3.25 1 95.12 198 CYS A O 1
ATOM 1535 N N . GLN A 1 199 ? -6.121 -20.5 -3.436 1 95 199 GLN A N 1
ATOM 1536 C CA . GLN A 1 199 ? -7.133 -20.984 -2.5 1 95 199 GLN A CA 1
ATOM 1537 C C . GLN A 1 199 ? -6.891 -20.422 -1.097 1 95 199 GLN A C 1
ATOM 1539 O O . GLN A 1 199 ? -5.965 -20.859 -0.405 1 95 199 GLN A O 1
ATOM 1544 N N . LYS A 1 200 ? -7.816 -19.531 -0.647 1 95.88 200 LYS A N 1
ATOM 1545 C CA . LYS A 1 200 ? -7.625 -18.766 0.578 1 95.88 200 LYS A CA 1
ATOM 1546 C C . LYS A 1 200 ? -7.5 -19.672 1.791 1 95.88 200 LYS A C 1
ATOM 1548 O O . LYS A 1 200 ? -6.75 -19.391 2.725 1 95.88 200 LYS A O 1
ATOM 1553 N N . SER A 1 201 ? -8.148 -20.781 1.753 1 97.5 201 SER A N 1
ATOM 1554 C CA . SER A 1 201 ? -8.156 -21.703 2.891 1 97.5 201 SER A CA 1
ATOM 1555 C C . SER A 1 201 ? -6.797 -22.375 3.061 1 97.5 201 SER A C 1
ATOM 1557 O O . SER A 1 201 ? -6.535 -23 4.086 1 97.5 201 SER A O 1
ATOM 1559 N N . GLU A 1 202 ? -5.898 -22.156 2.094 1 98.25 202 GLU A N 1
ATOM 1560 C CA . GLU A 1 202 ? -4.629 -22.875 2.129 1 98.25 202 GLU A CA 1
ATOM 1561 C C . GLU A 1 202 ? -3.457 -21.938 2.348 1 98.25 202 GLU A C 1
ATOM 1563 O O . GLU A 1 202 ? -2.297 -22.328 2.219 1 98.25 202 GLU A O 1
ATOM 1568 N N . TYR A 1 203 ? -3.65 -20.719 2.686 1 98.75 203 TYR A N 1
ATOM 1569 C CA . TYR A 1 203 ? -2.609 -19.703 2.826 1 98.75 203 TYR A CA 1
ATOM 1570 C C . TYR A 1 203 ? -1.614 -20.094 3.912 1 98.75 203 TYR A C 1
ATOM 1572 O O . TYR A 1 203 ? -0.402 -19.953 3.73 1 98.75 203 TYR A O 1
ATOM 1580 N N . CYS A 1 204 ? -2.137 -20.594 5.051 1 98.81 204 CYS A N 1
ATOM 1581 C CA . CYS A 1 204 ? -1.239 -21.047 6.109 1 98.81 204 CYS A CA 1
ATOM 1582 C C . CYS A 1 204 ? -0.344 -22.172 5.617 1 98.81 204 CYS A C 1
ATOM 1584 O O . CYS A 1 204 ? 0.859 -22.172 5.883 1 98.81 204 CYS A O 1
ATOM 1586 N N . ASP A 1 205 ? -0.931 -23.078 4.891 1 98.81 205 ASP A N 1
ATOM 1587 C CA . ASP A 1 205 ? -0.178 -24.219 4.395 1 98.81 205 ASP A CA 1
ATOM 1588 C C . ASP A 1 205 ? 0.886 -23.797 3.391 1 98.81 205 ASP A C 1
ATOM 1590 O O . ASP A 1 205 ? 2.016 -24.281 3.424 1 98.81 205 ASP A O 1
ATOM 1594 N N . TYR A 1 206 ? 0.535 -22.891 2.443 1 98.81 206 TYR A N 1
ATOM 1595 C CA . TYR A 1 206 ? 1.522 -22.359 1.507 1 98.81 206 TYR A CA 1
ATOM 1596 C C . TYR A 1 206 ? 2.713 -21.766 2.246 1 98.81 206 TYR A C 1
ATOM 1598 O O . TYR A 1 206 ? 3.865 -22.078 1.938 1 98.81 206 TYR A O 1
ATOM 1606 N N . PHE A 1 207 ? 2.412 -20.922 3.25 1 98.88 207 PHE A N 1
ATOM 1607 C CA . PHE A 1 207 ? 3.439 -20.203 4.008 1 98.88 207 PHE A CA 1
ATOM 1608 C C . PHE A 1 207 ? 4.359 -21.188 4.723 1 98.88 207 PHE A C 1
ATOM 1610 O O . PHE A 1 207 ? 5.582 -21.047 4.68 1 98.88 207 PHE A O 1
ATOM 1617 N N . LYS A 1 208 ? 3.746 -22.234 5.324 1 98.69 208 LYS A N 1
ATOM 1618 C CA . LYS A 1 208 ? 4.52 -23.234 6.055 1 98.69 208 LYS A CA 1
ATOM 1619 C C . LYS A 1 208 ? 5.438 -24 5.113 1 98.69 208 LYS A C 1
ATOM 1621 O O . LYS A 1 208 ? 6.617 -24.203 5.41 1 98.69 208 LYS A O 1
ATOM 1626 N N . ILE A 1 209 ? 4.957 -24.438 3.973 1 98.75 209 ILE A N 1
ATOM 1627 C CA . ILE A 1 209 ? 5.762 -25.188 3.01 1 98.75 209 ILE A CA 1
ATOM 1628 C C . ILE A 1 209 ? 6.922 -24.312 2.527 1 98.75 209 ILE A C 1
ATOM 1630 O O . ILE A 1 209 ? 8.07 -24.766 2.48 1 98.75 209 ILE A O 1
ATOM 1634 N N . ILE A 1 210 ? 6.645 -23.031 2.209 1 98.81 210 ILE A N 1
ATOM 1635 C CA . ILE A 1 210 ? 7.637 -22.109 1.676 1 98.81 210 ILE A CA 1
ATOM 1636 C C . ILE A 1 210 ? 8.75 -21.891 2.703 1 98.81 210 ILE A C 1
ATOM 1638 O O . ILE A 1 210 ? 9.93 -22.031 2.389 1 98.81 210 ILE A O 1
ATOM 1642 N N . MET A 1 211 ? 8.352 -21.609 3.969 1 98.5 211 MET A N 1
ATOM 1643 C CA . MET A 1 211 ? 9.328 -21.234 4.992 1 98.5 211 MET A CA 1
ATOM 1644 C C . MET A 1 211 ? 10.055 -22.469 5.531 1 98.5 211 MET A C 1
ATOM 1646 O O . MET A 1 211 ? 11.273 -22.438 5.707 1 98.5 211 MET A O 1
ATOM 1650 N N . ASP A 1 212 ? 9.273 -23.547 5.703 1 98.12 212 ASP A N 1
ATOM 1651 C CA . ASP A 1 212 ? 9.852 -24.734 6.332 1 98.12 212 ASP A CA 1
ATOM 1652 C C . ASP A 1 212 ? 10.805 -25.453 5.383 1 98.12 212 ASP A C 1
ATOM 1654 O O . ASP A 1 212 ? 11.68 -26.203 5.82 1 98.12 212 ASP A O 1
ATOM 1658 N N . ASN A 1 213 ? 10.711 -25.266 4.078 1 98.38 213 ASN A N 1
ATOM 1659 C CA . ASN A 1 213 ? 11.562 -25.953 3.113 1 98.38 213 ASN A CA 1
ATOM 1660 C C . ASN A 1 213 ? 12.586 -25 2.498 1 98.38 213 ASN A C 1
ATOM 1662 O O . ASN A 1 213 ? 13.25 -25.344 1.52 1 98.38 213 ASN A O 1
ATOM 1666 N N . GLY A 1 214 ? 12.68 -23.812 2.994 1 97.81 214 GLY A N 1
ATOM 1667 C CA . GLY A 1 214 ? 13.68 -22.859 2.551 1 97.81 214 GLY A CA 1
ATOM 1668 C C . GLY A 1 214 ? 13.461 -22.391 1.123 1 97.81 214 GLY A C 1
ATOM 1669 O O . GLY A 1 214 ? 14.43 -22.109 0.407 1 97.81 214 GLY A O 1
ATOM 1670 N N . MET A 1 215 ? 12.227 -22.359 0.699 1 98.69 215 MET A N 1
ATOM 1671 C CA . MET A 1 215 ? 11.938 -21.969 -0.678 1 98.69 215 MET A CA 1
ATOM 1672 C C . MET A 1 215 ? 12.133 -20.469 -0.871 1 98.69 215 MET A C 1
ATOM 1674 O O . MET A 1 215 ? 12.414 -20.016 -1.981 1 98.69 215 MET A O 1
ATOM 1678 N N . LEU A 1 216 ? 11.914 -19.703 0.156 1 98.62 216 LEU A N 1
ATOM 1679 C CA . LEU A 1 216 ? 12.18 -18.266 0.113 1 98.62 216 LEU A CA 1
ATOM 1680 C C . LEU A 1 216 ? 13.594 -17.953 0.579 1 98.62 216 LEU A C 1
ATOM 1682 O O . LEU A 1 216 ? 13.961 -18.266 1.715 1 98.62 216 LEU A O 1
ATOM 1686 N N . VAL A 1 217 ? 14.414 -17.391 -0.277 1 97.06 217 VAL A N 1
ATOM 1687 C CA . VAL A 1 217 ? 15.805 -17.078 0.066 1 97.06 217 VAL A CA 1
ATOM 1688 C C . VAL A 1 217 ? 15.844 -16.016 1.154 1 97.06 217 VAL A C 1
ATOM 1690 O O . VAL A 1 217 ? 14.875 -15.281 1.349 1 97.06 217 VAL A O 1
ATOM 1693 N N . PRO A 1 218 ? 16.984 -15.953 1.875 1 94.56 218 PRO A N 1
ATOM 1694 C CA . PRO A 1 218 ? 17.125 -14.836 2.807 1 94.56 218 PRO A CA 1
ATOM 1695 C C . PRO A 1 218 ? 16.922 -13.477 2.131 1 94.56 218 PRO A C 1
ATOM 1697 O O . PRO A 1 218 ? 17.391 -13.273 1.007 1 94.56 218 PRO A O 1
ATOM 1700 N N . ASP A 1 219 ? 16.172 -12.672 2.734 1 92.12 219 ASP A N 1
ATOM 1701 C CA . ASP A 1 219 ? 15.867 -11.328 2.262 1 92.12 219 ASP A CA 1
ATOM 1702 C C . ASP A 1 219 ? 14.852 -11.367 1.126 1 92.12 219 ASP A C 1
ATOM 1704 O O . ASP A 1 219 ? 14.555 -10.336 0.513 1 92.12 219 ASP A O 1
ATOM 1708 N N . GLY A 1 220 ? 14.391 -12.617 0.791 1 96.12 220 GLY A N 1
ATOM 1709 C CA . GLY A 1 220 ? 13.297 -12.727 -0.16 1 96.12 220 GLY A CA 1
ATOM 1710 C C . GLY A 1 220 ? 11.992 -12.18 0.373 1 96.12 220 GLY A C 1
ATOM 1711 O O . GLY A 1 220 ? 11.883 -11.852 1.558 1 96.12 220 GLY A O 1
ATOM 1712 N N . MET A 1 221 ? 10.969 -12.078 -0.556 1 96.88 221 MET A N 1
ATOM 1713 C CA . MET A 1 221 ? 9.703 -11.461 -0.168 1 96.88 221 MET A CA 1
ATOM 1714 C C . MET A 1 221 ? 8.523 -12.289 -0.666 1 96.88 221 MET A C 1
ATOM 1716 O O . MET A 1 221 ? 8.586 -12.883 -1.745 1 96.88 221 MET A O 1
ATOM 1720 N N . ILE A 1 222 ? 7.508 -12.352 0.198 1 98.56 222 ILE A N 1
ATOM 1721 C CA . ILE A 1 222 ? 6.203 -12.875 -0.197 1 98.56 222 ILE A CA 1
ATOM 1722 C C . ILE A 1 222 ? 5.176 -11.75 -0.206 1 98.56 222 ILE A C 1
ATOM 1724 O O . ILE A 1 222 ? 5.141 -10.93 0.712 1 98.56 222 ILE A O 1
ATOM 1728 N N . ALA A 1 223 ? 4.461 -11.562 -1.25 1 98.31 223 ALA A N 1
ATOM 1729 C CA . ALA A 1 223 ? 3.242 -10.758 -1.284 1 98.31 223 ALA A CA 1
ATOM 1730 C C . ALA A 1 223 ? 2.002 -11.648 -1.327 1 98.31 223 ALA A C 1
ATOM 1732 O O . ALA A 1 223 ? 1.818 -12.422 -2.27 1 98.31 223 ALA A O 1
ATOM 1733 N N . ALA A 1 224 ? 1.185 -11.57 -0.339 1 98.31 224 ALA A N 1
ATOM 1734 C CA . ALA A 1 224 ? -0.028 -12.383 -0.257 1 98.31 224 ALA A CA 1
ATOM 1735 C C . ALA A 1 224 ? -1.274 -11.531 -0.471 1 98.31 224 ALA A C 1
ATOM 1737 O O . ALA A 1 224 ? -1.538 -10.602 0.297 1 98.31 224 ALA A O 1
ATOM 1738 N N . ASP A 1 225 ? -2.029 -11.875 -1.448 1 95.69 225 ASP A N 1
ATOM 1739 C CA . ASP A 1 225 ? -3.213 -11.117 -1.838 1 95.69 225 ASP A CA 1
ATOM 1740 C C . ASP A 1 225 ? -4.406 -11.461 -0.95 1 95.69 225 ASP A C 1
ATOM 1742 O O . ASP A 1 225 ? -4.383 -12.469 -0.236 1 95.69 225 ASP A O 1
ATOM 1746 N N . ASN A 1 226 ? -5.387 -10.586 -0.852 1 94.62 226 ASN A N 1
ATOM 1747 C CA . ASN A 1 226 ? -6.699 -10.758 -0.242 1 94.62 226 ASN A CA 1
ATOM 1748 C C . ASN A 1 226 ? -6.598 -10.945 1.269 1 94.62 226 ASN A C 1
ATOM 1750 O O . ASN A 1 226 ? -7.457 -11.586 1.879 1 94.62 226 ASN A O 1
ATOM 1754 N N . ALA A 1 227 ? -5.578 -10.406 1.875 1 96.44 227 ALA A N 1
ATOM 1755 C CA . ALA A 1 227 ? -5.355 -10.594 3.307 1 96.44 227 ALA A CA 1
ATOM 1756 C C . ALA A 1 227 ? -6.512 -10.016 4.121 1 96.44 227 ALA A C 1
ATOM 1758 O O . ALA A 1 227 ? -6.695 -10.367 5.289 1 96.44 227 ALA A O 1
ATOM 1759 N N . LEU A 1 228 ? -7.297 -9.141 3.551 1 94.88 228 LEU A N 1
ATOM 1760 C CA . LEU A 1 228 ? -8.43 -8.555 4.258 1 94.88 228 LEU A CA 1
ATOM 1761 C C . LEU A 1 228 ? -9.734 -9.211 3.82 1 94.88 228 LEU A C 1
ATOM 1763 O O . LEU A 1 228 ? -10.711 -9.227 4.574 1 94.88 228 LEU A O 1
ATOM 1767 N N . TRP A 1 229 ? -9.82 -9.688 2.621 1 93.06 229 TRP A N 1
ATOM 1768 C CA . TRP A 1 229 ? -10.953 -10.422 2.068 1 93.06 229 TRP A CA 1
ATOM 1769 C C . TRP A 1 229 ? -12.258 -9.648 2.271 1 93.06 229 TRP A C 1
ATOM 1771 O O . TRP A 1 229 ? -13.211 -10.172 2.842 1 93.06 229 TRP A O 1
ATOM 1781 N N . SER A 1 230 ? -12.227 -8.375 1.794 1 90 230 SER A N 1
ATOM 1782 C CA . SER A 1 230 ? -13.383 -7.496 1.875 1 90 230 SER A CA 1
ATOM 1783 C C . SER A 1 230 ? -13.867 -7.348 3.314 1 90 230 SER A C 1
ATOM 1785 O O . SER A 1 230 ? -15.07 -7.219 3.561 1 90 230 SER A O 1
ATOM 1787 N N . GLY A 1 231 ? -12.969 -7.492 4.246 1 92.38 231 GLY A N 1
ATOM 1788 C CA . GLY A 1 231 ? -13.297 -7.281 5.648 1 92.38 231 GLY A CA 1
ATOM 1789 C C . GLY A 1 231 ? -13.664 -8.562 6.375 1 92.38 231 GLY A C 1
ATOM 1790 O O . GLY A 1 231 ? -13.75 -8.586 7.602 1 92.38 231 GLY A O 1
ATOM 1791 N N . HIS A 1 232 ? -13.828 -9.641 5.695 1 93.62 232 HIS A N 1
ATOM 1792 C CA . HIS A 1 232 ? -14.234 -10.906 6.305 1 93.62 232 HIS A CA 1
ATOM 1793 C C . HIS A 1 232 ? -13.141 -11.461 7.203 1 93.62 232 HIS A C 1
ATOM 1795 O O . HIS A 1 232 ? -13.422 -12.203 8.148 1 93.62 232 HIS A O 1
ATOM 1801 N N . SER A 1 233 ? -11.891 -11.125 6.918 1 96.25 233 SER A N 1
ATOM 1802 C CA . SER A 1 233 ? -10.805 -11.539 7.801 1 96.25 233 SER A CA 1
ATOM 1803 C C . SER A 1 233 ? -10.891 -10.82 9.148 1 96.25 233 SER A C 1
ATOM 1805 O O . SER A 1 233 ? -10.539 -11.398 10.18 1 96.25 233 SER A O 1
ATOM 1807 N N . ILE A 1 234 ? -11.352 -9.594 9.125 1 94.5 234 ILE A N 1
ATOM 1808 C CA . ILE A 1 234 ? -11.469 -8.781 10.328 1 94.5 234 ILE A CA 1
ATOM 1809 C C . ILE A 1 234 ? -12.625 -9.305 11.188 1 94.5 234 ILE A C 1
ATOM 1811 O O . ILE A 1 234 ? -12.453 -9.555 12.383 1 94.5 234 ILE A O 1
ATOM 1815 N N . ALA A 1 235 ? -13.742 -9.539 10.531 1 93.94 235 ALA A N 1
ATOM 1816 C CA . ALA A 1 235 ? -14.961 -9.938 11.227 1 93.94 235 ALA A CA 1
ATOM 1817 C C . ALA A 1 235 ? -14.992 -11.438 11.477 1 93.94 235 ALA A C 1
ATOM 1819 O O . ALA A 1 235 ? -15.812 -11.93 12.258 1 93.94 235 ALA A O 1
ATOM 1820 N N . ARG A 1 236 ? -14.109 -12.156 10.828 1 95.88 236 ARG A N 1
ATOM 1821 C CA . ARG A 1 236 ? -14.117 -13.617 10.852 1 95.88 236 ARG A CA 1
ATOM 1822 C C . ARG A 1 236 ? -15.5 -14.164 10.508 1 95.88 236 ARG A C 1
ATOM 1824 O O . ARG A 1 236 ? -15.992 -15.07 11.172 1 95.88 236 ARG A O 1
ATOM 1831 N N . SER A 1 237 ? -16.047 -13.656 9.492 1 93.31 237 SER A N 1
ATOM 1832 C CA . SER A 1 237 ? -17.469 -13.852 9.273 1 93.31 237 SER A CA 1
ATOM 1833 C C . SER A 1 237 ? -17.734 -15.031 8.352 1 93.31 237 SER A C 1
ATOM 1835 O O . SER A 1 237 ? -18.891 -15.453 8.18 1 93.31 237 SER A O 1
ATOM 1837 N N . ASN A 1 238 ? -16.797 -15.547 7.629 1 94.75 238 ASN A N 1
ATOM 1838 C CA . ASN A 1 238 ? -16.922 -16.75 6.809 1 94.75 238 ASN A CA 1
ATOM 1839 C C . ASN A 1 238 ? -15.664 -17.594 6.848 1 94.75 238 ASN A C 1
ATOM 1841 O O . ASN A 1 238 ? -14.68 -17.219 7.496 1 94.75 238 ASN A O 1
ATOM 1845 N N . HIS A 1 239 ? -15.695 -18.688 6.246 1 97.12 239 HIS A N 1
ATOM 1846 C CA . HIS A 1 239 ? -14.602 -19.656 6.324 1 97.12 239 HIS A CA 1
ATOM 1847 C C . HIS A 1 239 ? -13.305 -19.062 5.785 1 97.12 239 HIS A C 1
ATOM 1849 O O . HIS A 1 239 ? -12.273 -19.109 6.453 1 97.12 239 HIS A O 1
ATOM 1855 N N . SER A 1 240 ? -13.297 -18.484 4.555 1 95.94 240 SER A N 1
ATOM 1856 C CA . SER A 1 240 ? -12.102 -17.891 3.961 1 95.94 240 SER A CA 1
ATOM 1857 C C . SER A 1 240 ? -11.555 -16.766 4.824 1 95.94 240 SER A C 1
ATOM 1859 O O . SER A 1 240 ? -10.344 -16.641 5.004 1 95.94 240 SER A O 1
ATOM 1861 N N . GLY A 1 241 ? -12.508 -15.961 5.336 1 96.44 241 GLY A N 1
ATOM 1862 C CA . GLY A 1 241 ? -12.102 -14.891 6.234 1 96.44 241 GLY A CA 1
ATOM 1863 C C . GLY A 1 241 ? -11.367 -15.383 7.461 1 96.44 241 GLY A C 1
ATOM 1864 O O . GLY A 1 241 ? -10.344 -14.812 7.852 1 96.44 241 GLY A O 1
ATOM 1865 N N . ARG A 1 242 ? -11.875 -16.422 8.07 1 98.31 242 ARG A N 1
ATOM 1866 C CA . ARG A 1 242 ? -11.234 -17 9.242 1 98.31 242 ARG A CA 1
ATOM 1867 C C . ARG A 1 242 ? -9.859 -17.562 8.898 1 98.31 242 ARG A C 1
ATOM 1869 O O . ARG A 1 242 ? -8.898 -17.375 9.641 1 98.31 242 ARG A O 1
ATOM 1876 N N . CYS A 1 243 ? -9.758 -18.234 7.762 1 98.5 243 CYS A N 1
ATOM 1877 C CA . CYS A 1 243 ? -8.484 -18.797 7.32 1 98.5 243 CYS A CA 1
ATOM 1878 C C . CYS A 1 243 ? -7.457 -17.688 7.09 1 98.5 243 CYS A C 1
ATOM 1880 O O . CYS A 1 243 ? -6.297 -17.828 7.469 1 98.5 243 CYS A O 1
ATOM 1882 N N . LEU A 1 244 ? -7.895 -16.594 6.527 1 98.19 244 LEU A N 1
ATOM 1883 C CA . LEU A 1 244 ? -6.98 -15.492 6.242 1 98.19 244 LEU A CA 1
ATOM 1884 C C . LEU A 1 244 ? -6.582 -14.766 7.523 1 98.19 244 LEU A C 1
ATOM 1886 O O . LEU A 1 244 ? -5.449 -14.305 7.652 1 98.19 244 LEU A O 1
ATOM 1890 N N . ASP A 1 245 ? -7.543 -14.625 8.461 1 98.38 245 ASP A N 1
ATOM 1891 C CA . ASP A 1 245 ? -7.176 -14.086 9.766 1 98.38 245 ASP A CA 1
ATOM 1892 C C . ASP A 1 245 ? -6.117 -14.953 10.438 1 98.38 245 ASP A C 1
ATOM 1894 O O . ASP A 1 245 ? -5.164 -14.438 11.023 1 98.38 245 ASP A O 1
ATOM 1898 N N . ASP A 1 246 ? -6.305 -16.25 10.391 1 98.62 246 ASP A N 1
ATOM 1899 C CA . ASP A 1 246 ? -5.328 -17.188 10.938 1 98.62 246 ASP A CA 1
ATOM 1900 C C . ASP A 1 246 ? -3.973 -17.031 10.258 1 98.62 246 ASP A C 1
ATOM 1902 O O . ASP A 1 246 ? -2.932 -17.047 10.914 1 98.62 246 ASP A O 1
ATOM 1906 N N . PHE A 1 247 ? -3.965 -16.891 8.969 1 98.75 247 PHE A N 1
ATOM 1907 C CA . PHE A 1 247 ? -2.75 -16.703 8.188 1 98.75 247 PHE A CA 1
ATOM 1908 C C . PHE A 1 247 ? -2.047 -15.406 8.578 1 98.75 247 PHE A C 1
ATOM 1910 O O . PHE A 1 247 ? -0.84 -15.398 8.828 1 98.75 247 PHE A O 1
ATOM 1917 N N . ASN A 1 248 ? -2.861 -14.312 8.633 1 98.38 248 ASN A N 1
ATOM 1918 C CA . ASN A 1 248 ? -2.295 -13.031 9.031 1 98.38 248 ASN A CA 1
ATOM 1919 C C . ASN A 1 248 ? -1.663 -13.109 10.422 1 98.38 248 ASN A C 1
ATOM 1921 O O . ASN A 1 248 ? -0.591 -12.539 10.648 1 98.38 248 ASN A O 1
ATOM 1925 N N . THR A 1 249 ? -2.35 -13.781 11.312 1 97.62 249 THR A N 1
ATOM 1926 C CA . THR A 1 249 ? -1.865 -13.945 12.672 1 97.62 249 THR A CA 1
ATOM 1927 C C . THR A 1 249 ? -0.59 -14.781 12.695 1 97.62 249 THR A C 1
ATOM 1929 O O . THR A 1 249 ? 0.378 -14.43 13.375 1 97.62 249 THR A O 1
ATOM 1932 N N . LEU A 1 250 ? -0.597 -15.867 11.961 1 98.19 250 LEU A N 1
ATOM 1933 C CA . LEU A 1 250 ? 0.556 -16.75 11.867 1 98.19 250 LEU A CA 1
ATOM 1934 C C . LEU A 1 250 ? 1.794 -16 11.406 1 98.19 250 LEU A C 1
ATOM 1936 O O . LEU A 1 250 ? 2.863 -16.125 12 1 98.19 250 LEU A O 1
ATOM 1940 N N . VAL A 1 251 ? 1.657 -15.227 10.344 1 98.12 251 VAL A N 1
ATOM 1941 C CA . VAL A 1 251 ? 2.773 -14.492 9.758 1 98.12 251 VAL A CA 1
ATOM 1942 C C . VAL A 1 251 ? 3.283 -13.453 10.742 1 98.12 251 VAL A C 1
ATOM 1944 O O . VAL A 1 251 ? 4.492 -13.305 10.938 1 98.12 251 VAL A O 1
ATOM 1947 N N . ALA A 1 252 ? 2.346 -12.758 11.367 1 94.44 252 ALA A N 1
ATOM 1948 C CA . ALA A 1 252 ? 2.705 -11.688 12.297 1 94.44 252 ALA A CA 1
ATOM 1949 C C . ALA A 1 252 ? 3.504 -12.242 13.477 1 94.44 252 ALA A C 1
ATOM 1951 O O . ALA A 1 252 ? 4.305 -11.523 14.086 1 94.44 252 ALA A O 1
ATOM 1952 N N . GLN A 1 253 ? 3.363 -13.5 13.758 1 94.25 253 GLN A N 1
ATOM 1953 C CA . GLN A 1 253 ? 3.973 -14.102 14.945 1 94.25 253 GLN A CA 1
ATOM 1954 C C . GLN A 1 253 ? 5.195 -14.93 14.57 1 94.25 253 GLN A C 1
ATOM 1956 O O . GLN A 1 253 ? 5.902 -15.43 15.453 1 94.25 253 GLN A O 1
ATOM 1961 N N . ASP A 1 254 ? 5.469 -15.133 13.328 1 96.62 254 ASP A N 1
ATOM 1962 C CA . ASP A 1 254 ? 6.586 -15.961 12.898 1 96.62 254 ASP A CA 1
ATOM 1963 C C . ASP A 1 254 ? 7.906 -15.203 12.992 1 96.62 254 ASP A C 1
ATOM 1965 O O . ASP A 1 254 ? 8.086 -14.18 12.328 1 96.62 254 ASP A O 1
ATOM 1969 N N . ALA A 1 255 ? 8.875 -15.664 13.734 1 94.56 255 ALA A N 1
ATOM 1970 C CA . ALA A 1 255 ? 10.125 -14.969 14.031 1 94.56 255 ALA A CA 1
ATOM 1971 C C . ALA A 1 255 ? 11.039 -14.938 12.805 1 94.56 255 ALA A C 1
ATOM 1973 O O . ALA A 1 255 ? 12.008 -14.164 12.766 1 94.56 255 ALA A O 1
ATOM 1974 N N . ARG A 1 256 ? 10.836 -15.758 11.805 1 96.19 256 ARG A N 1
ATOM 1975 C CA . ARG A 1 256 ? 11.68 -15.828 10.617 1 96.19 256 ARG A CA 1
ATOM 1976 C C . ARG A 1 256 ? 11.43 -14.641 9.695 1 96.19 256 ARG A C 1
ATOM 1978 O O . ARG A 1 256 ? 12.219 -14.375 8.789 1 96.19 256 ARG A O 1
ATOM 1985 N N . VAL A 1 257 ? 10.25 -13.875 9.961 1 96.75 257 VAL A N 1
ATOM 1986 C CA . VAL A 1 257 ? 9.883 -12.867 8.977 1 96.75 257 VAL A CA 1
ATOM 1987 C C . VAL A 1 257 ? 9.492 -11.57 9.68 1 96.75 257 VAL A C 1
ATOM 1989 O O . VAL A 1 257 ? 9.227 -11.57 10.891 1 96.75 257 VAL A O 1
ATOM 1992 N N . THR A 1 258 ? 9.586 -10.453 8.953 1 93.88 258 THR A N 1
ATOM 1993 C CA . THR A 1 258 ? 8.852 -9.227 9.234 1 93.88 258 THR A CA 1
ATOM 1994 C C . THR A 1 258 ? 7.699 -9.039 8.25 1 93.88 258 THR A C 1
ATOM 1996 O O . THR A 1 258 ? 7.727 -9.594 7.148 1 93.88 258 THR A O 1
ATOM 1999 N N . SER A 1 259 ? 6.699 -8.375 8.727 1 95.31 259 SER A N 1
ATOM 2000 C CA . SER A 1 259 ? 5.547 -8.25 7.844 1 95.31 259 SER A CA 1
ATOM 2001 C C . SER A 1 259 ? 4.887 -6.879 7.992 1 95.31 259 SER A C 1
ATOM 2003 O O . SER A 1 259 ? 5.027 -6.227 9.031 1 95.31 259 SER A O 1
ATOM 2005 N N . ALA A 1 260 ? 4.262 -6.395 6.949 1 95.5 260 ALA A N 1
ATOM 2006 C CA . ALA A 1 260 ? 3.43 -5.195 6.887 1 95.5 260 ALA A CA 1
ATOM 2007 C C . ALA A 1 260 ? 2.162 -5.449 6.078 1 95.5 260 ALA A C 1
ATOM 2009 O O . ALA A 1 260 ? 2.232 -5.77 4.887 1 95.5 260 ALA A O 1
ATOM 2010 N N . LEU A 1 261 ? 1.028 -5.336 6.738 1 96 261 LEU A N 1
ATOM 2011 C CA . LEU A 1 261 ? -0.241 -5.496 6.035 1 96 261 LEU A CA 1
ATOM 2012 C C . LEU A 1 261 ? -0.713 -4.164 5.461 1 96 261 LEU A C 1
ATOM 2014 O O . LEU A 1 261 ? -0.959 -3.213 6.203 1 96 261 LEU A O 1
ATOM 2018 N N . LEU A 1 262 ? -0.783 -4.062 4.141 1 94.12 262 LEU A N 1
ATOM 2019 C CA . LEU A 1 262 ? -1.311 -2.889 3.451 1 94.12 262 LEU A CA 1
ATOM 2020 C C . LEU A 1 262 ? -2.834 -2.924 3.408 1 94.12 262 LEU A C 1
ATOM 2022 O O . LEU A 1 262 ? -3.422 -3.842 2.834 1 94.12 262 LEU A O 1
ATOM 2026 N N . PRO A 1 263 ? -3.465 -1.916 3.977 1 90.38 263 PRO A N 1
ATOM 2027 C CA . PRO A 1 263 ? -4.93 -1.9 3.973 1 90.38 263 PRO A CA 1
ATOM 2028 C C . PRO A 1 263 ? -5.512 -1.326 2.684 1 90.38 263 PRO A C 1
ATOM 2030 O O . PRO A 1 263 ? -6.422 -0.494 2.727 1 90.38 263 PRO A O 1
ATOM 2033 N N . CYS A 1 264 ? -5.016 -1.71 1.557 1 88.12 264 CYS A N 1
ATOM 2034 C CA . CYS A 1 264 ? -5.559 -1.326 0.258 1 88.12 264 CYS A CA 1
ATOM 2035 C C . CYS A 1 264 ? -5.781 -2.549 -0.623 1 88.12 264 CYS A C 1
ATOM 2037 O O . CYS A 1 264 ? -5.418 -3.666 -0.247 1 88.12 264 CYS A O 1
ATOM 2039 N N . TYR A 1 265 ? -6.492 -2.285 -1.693 1 88.31 265 TYR A N 1
ATOM 2040 C CA . TYR A 1 265 ? -6.98 -3.375 -2.531 1 88.31 265 TYR A CA 1
ATOM 2041 C C . TYR A 1 265 ? -7.875 -4.316 -1.736 1 88.31 265 TYR A C 1
ATOM 2043 O O . TYR A 1 265 ? -8.891 -3.898 -1.181 1 88.31 265 TYR A O 1
ATOM 2051 N N . ASP A 1 266 ? -7.625 -5.5 -1.553 1 90.75 266 ASP A N 1
ATOM 2052 C CA . ASP A 1 266 ? -8.32 -6.43 -0.667 1 90.75 266 ASP A CA 1
ATOM 2053 C C . ASP A 1 266 ? -7.391 -6.957 0.419 1 90.75 266 ASP A C 1
ATOM 2055 O O . ASP A 1 266 ? -7.516 -8.109 0.848 1 90.75 266 ASP A O 1
ATOM 2059 N N . GLY A 1 267 ? -6.453 -6.043 0.733 1 93.19 267 GLY A N 1
ATOM 2060 C CA . GLY A 1 267 ? -5.418 -6.434 1.679 1 93.19 267 GLY A CA 1
ATOM 2061 C C . GLY A 1 267 ? -4.234 -7.117 1.02 1 93.19 267 GLY A C 1
ATOM 2062 O O . GLY A 1 267 ? -4.395 -8.148 0.366 1 93.19 267 GLY A O 1
ATOM 2063 N N . LEU A 1 268 ? -3.119 -6.516 1.097 1 96.06 268 LEU A N 1
ATOM 2064 C CA . LEU A 1 268 ? -1.876 -7.117 0.629 1 96.06 268 LEU A CA 1
ATOM 2065 C C . LEU A 1 268 ? -0.882 -7.273 1.776 1 96.06 268 LEU A C 1
ATOM 2067 O O . LEU A 1 268 ? -0.408 -6.281 2.332 1 96.06 268 LEU A O 1
ATOM 2071 N N . LEU A 1 269 ? -0.628 -8.516 2.146 1 97.88 269 LEU A N 1
ATOM 2072 C CA . LEU A 1 269 ? 0.343 -8.758 3.207 1 97.88 269 LEU A CA 1
ATOM 2073 C C . LEU A 1 269 ? 1.742 -8.945 2.633 1 97.88 269 LEU A C 1
ATOM 2075 O O . LEU A 1 269 ? 1.979 -9.875 1.857 1 97.88 269 LEU A O 1
ATOM 2079 N N . LEU A 1 270 ? 2.617 -7.977 2.951 1 97.62 270 LEU A N 1
ATOM 2080 C CA . LEU A 1 270 ? 4.023 -8.055 2.572 1 97.62 270 LEU A CA 1
ATOM 2081 C C . LEU A 1 270 ? 4.836 -8.758 3.654 1 97.62 270 LEU A C 1
ATOM 2083 O O . LEU A 1 270 ? 4.742 -8.414 4.832 1 97.62 270 LEU A O 1
ATOM 2087 N N . ILE A 1 271 ? 5.527 -9.781 3.24 1 98 271 ILE A N 1
ATOM 2088 C CA . ILE A 1 271 ? 6.305 -10.617 4.156 1 98 271 ILE A CA 1
ATOM 2089 C C . ILE A 1 271 ? 7.762 -10.656 3.703 1 98 271 ILE A C 1
ATOM 2091 O O . ILE A 1 271 ? 8.055 -10.992 2.553 1 98 271 ILE A O 1
ATOM 2095 N N . GLN A 1 272 ? 8.664 -10.305 4.531 1 95.94 272 GLN A N 1
ATOM 2096 C CA . GLN A 1 272 ? 10.086 -10.344 4.215 1 95.94 272 GLN A CA 1
ATOM 2097 C C . GLN A 1 272 ? 10.82 -11.367 5.086 1 95.94 272 GLN A C 1
ATOM 2099 O O . GLN A 1 272 ? 10.672 -11.367 6.309 1 95.94 272 GLN A O 1
ATOM 2104 N N . HIS A 1 273 ? 11.547 -12.211 4.414 1 96.38 273 HIS A N 1
ATOM 2105 C CA . HIS A 1 273 ? 12.391 -13.148 5.133 1 96.38 273 HIS A CA 1
ATOM 2106 C C . HIS A 1 273 ? 13.562 -12.438 5.805 1 96.38 273 HIS A C 1
ATOM 2108 O O . HIS A 1 273 ? 14.32 -11.727 5.145 1 96.38 273 HIS A O 1
ATOM 2114 N N . ARG A 1 274 ? 13.672 -12.602 7.117 1 89.94 274 ARG A N 1
ATOM 2115 C CA . ARG A 1 274 ? 14.75 -11.961 7.863 1 89.94 274 ARG A CA 1
ATOM 2116 C C . ARG A 1 274 ? 16.109 -12.578 7.504 1 89.94 274 ARG A C 1
ATOM 2118 O O . ARG A 1 274 ? 16.188 -13.75 7.152 1 89.94 274 ARG A O 1
ATOM 2125 N N . VAL A 1 275 ? 17.078 -11.648 7.422 1 78 275 VAL A N 1
ATOM 2126 C CA . VAL A 1 275 ? 18.453 -12.125 7.215 1 78 275 VAL A CA 1
ATOM 2127 C C . VAL A 1 275 ? 19.062 -12.523 8.555 1 78 275 VAL A C 1
ATOM 2129 O O . VAL A 1 275 ? 18.859 -11.844 9.562 1 78 275 VAL A O 1
ATOM 2132 N N . SER A 1 276 ? 19.281 -13.766 8.914 1 56.31 276 SER A N 1
ATOM 2133 C CA . SER A 1 276 ? 20.016 -14.188 10.109 1 56.31 276 SER A CA 1
ATOM 2134 C C . SER A 1 276 ? 21.297 -13.391 10.289 1 56.31 276 SER A C 1
ATOM 2136 O O . SER A 1 276 ? 21.891 -12.938 9.312 1 56.31 276 SER A O 1
ATOM 2138 N N . MET B 1 1 ? -7.398 2.959 20.875 1 35.5 1 MET B N 1
ATOM 2139 C CA . MET B 1 1 ? -7.121 1.768 21.672 1 35.5 1 MET B CA 1
ATOM 2140 C C . MET B 1 1 ? -5.914 1.014 21.125 1 35.5 1 MET B C 1
ATOM 2142 O O . MET B 1 1 ? -5.727 0.943 19.906 1 35.5 1 MET B O 1
ATOM 2146 N N . ALA B 1 2 ? -4.922 0.71 21.844 1 43.16 2 ALA B N 1
ATOM 2147 C CA . ALA B 1 2 ? -3.74 -0.067 21.484 1 43.16 2 ALA B CA 1
ATOM 2148 C C . ALA B 1 2 ? -4.133 -1.436 20.938 1 43.16 2 ALA B C 1
ATOM 2150 O O . ALA B 1 2 ? -5.074 -2.062 21.422 1 43.16 2 ALA B O 1
ATOM 2151 N N . SER B 1 3 ? -3.586 -1.884 19.781 1 46.59 3 SER B N 1
ATOM 2152 C CA . SER B 1 3 ? -3.785 -3.215 19.219 1 46.59 3 SER B CA 1
ATOM 2153 C C . SER B 1 3 ? -3.229 -4.293 20.141 1 46.59 3 SER B C 1
ATOM 2155 O O . SER B 1 3 ? -2.533 -3.992 21.109 1 46.59 3 SER B O 1
ATOM 2157 N N . ASN B 1 4 ? -3.746 -5.531 20.016 1 44.09 4 ASN B N 1
ATOM 2158 C CA . ASN B 1 4 ? -3.299 -6.676 20.797 1 44.09 4 ASN B CA 1
ATOM 2159 C C . ASN B 1 4 ? -1.776 -6.789 20.812 1 44.09 4 ASN B C 1
ATOM 2161 O O . ASN B 1 4 ? -1.195 -7.309 21.766 1 44.09 4 ASN B O 1
ATOM 2165 N N . ASN B 1 5 ? -1.134 -6.305 19.75 1 44.69 5 ASN B N 1
ATOM 2166 C CA . ASN B 1 5 ? 0.318 -6.434 19.703 1 44.69 5 ASN B CA 1
ATOM 2167 C C . ASN B 1 5 ? 1.011 -5.172 20.203 1 44.69 5 ASN B C 1
ATOM 2169 O O . ASN B 1 5 ? 2.229 -5.031 20.062 1 44.69 5 ASN B O 1
ATOM 2173 N N . GLY B 1 6 ? 0.253 -4.297 20.891 1 50.38 6 GLY B N 1
ATOM 2174 C CA . GLY B 1 6 ? 0.823 -3.113 21.516 1 50.38 6 GLY B CA 1
ATOM 2175 C C . GLY B 1 6 ? 0.908 -1.927 20.578 1 50.38 6 GLY B C 1
ATOM 2176 O O . GLY B 1 6 ? 1.26 -0.821 21 1 50.38 6 GLY B O 1
ATOM 2177 N N . ASN B 1 7 ? 0.567 -2.121 19.344 1 53.84 7 ASN B N 1
ATOM 2178 C CA . ASN B 1 7 ? 0.575 -1.002 18.406 1 53.84 7 ASN B CA 1
ATOM 2179 C C . ASN B 1 7 ? -0.647 -0.106 18.594 1 53.84 7 ASN B C 1
ATOM 2181 O O . ASN B 1 7 ? -1.705 -0.574 19.016 1 53.84 7 ASN B O 1
ATOM 2185 N N . ILE B 1 8 ? -0.468 1.22 18.594 1 55.91 8 ILE B N 1
ATOM 2186 C CA . ILE B 1 8 ? -1.556 2.191 18.656 1 55.91 8 ILE B CA 1
ATOM 2187 C C . ILE B 1 8 ? -1.769 2.812 17.281 1 55.91 8 ILE B C 1
ATOM 2189 O O . ILE B 1 8 ? -0.812 3.236 16.625 1 55.91 8 ILE B O 1
ATOM 2193 N N . ASP B 1 9 ? -3.033 2.584 16.766 1 60.03 9 ASP B N 1
ATOM 2194 C CA . ASP B 1 9 ? -3.361 3.342 15.57 1 60.03 9 ASP B CA 1
ATOM 2195 C C . ASP B 1 9 ? -3.428 4.84 15.859 1 60.03 9 ASP B C 1
ATOM 2197 O O . ASP B 1 9 ? -4.363 5.309 16.516 1 60.03 9 ASP B O 1
ATOM 2201 N N . VAL B 1 10 ? -2.475 5.52 15.578 1 53.72 10 VAL B N 1
ATOM 2202 C CA . VAL B 1 10 ? -2.363 6.914 15.984 1 53.72 10 VAL B CA 1
ATOM 2203 C C . VAL B 1 10 ? -3.236 7.789 15.094 1 53.72 10 VAL B C 1
ATOM 2205 O O . VAL B 1 10 ? -3.623 8.891 15.477 1 53.72 10 VAL B O 1
ATOM 2208 N N . LYS B 1 11 ? -3.371 7.461 13.875 1 57.97 11 LYS B N 1
ATOM 2209 C CA . LYS B 1 11 ? -4.105 8.336 12.969 1 57.97 11 LYS B CA 1
ATOM 2210 C C . LYS B 1 11 ? -4.961 7.527 11.992 1 57.97 11 LYS B C 1
ATOM 2212 O O . LYS B 1 11 ? -4.512 6.508 11.469 1 57.97 11 LYS B O 1
ATOM 2217 N N . GLY B 1 12 ? -6.375 7.594 12.164 1 55.69 12 GLY B N 1
ATOM 2218 C CA . GLY B 1 12 ? -7.145 7.137 11.016 1 55.69 12 GLY B CA 1
ATOM 2219 C C . GLY B 1 12 ? -6.832 7.906 9.75 1 55.69 12 GLY B C 1
ATOM 2220 O O . GLY B 1 12 ? -6.582 9.109 9.797 1 55.69 12 GLY B O 1
ATOM 2221 N N . ASP B 1 13 ? -5.883 7.516 8.836 1 60.12 13 ASP B N 1
ATOM 2222 C CA . ASP B 1 13 ? -5.418 8.445 7.812 1 60.12 13 ASP B CA 1
ATOM 2223 C C . ASP B 1 13 ? -6.086 8.156 6.469 1 60.12 13 ASP B C 1
ATOM 2225 O O . ASP B 1 13 ? -6.531 7.035 6.219 1 60.12 13 ASP B O 1
ATOM 2229 N N . GLY B 1 14 ? -6.484 9.305 5.754 1 67.94 14 GLY B N 1
ATOM 2230 C CA . GLY B 1 14 ? -6.715 9.297 4.316 1 67.94 14 GLY B CA 1
ATOM 2231 C C . GLY B 1 14 ? -8.188 9.32 3.951 1 67.94 14 GLY B C 1
ATOM 2232 O O . GLY B 1 14 ? -8.922 10.211 4.383 1 67.94 14 GLY B O 1
ATOM 2233 N N . ILE B 1 15 ? -8.578 8.555 3.174 1 80.75 15 ILE B N 1
ATOM 2234 C CA . ILE B 1 15 ? -9.906 8.375 2.598 1 80.75 15 ILE B CA 1
ATOM 2235 C C . ILE B 1 15 ? -10.875 7.922 3.684 1 80.75 15 ILE B C 1
ATOM 2237 O O . ILE B 1 15 ? -12.047 8.32 3.688 1 80.75 15 ILE B O 1
ATOM 2241 N N . ASN B 1 16 ? -10.359 7.285 4.715 1 83.56 16 ASN B N 1
ATOM 2242 C CA . ASN B 1 16 ? -11.188 6.742 5.789 1 83.56 16 ASN B CA 1
ATOM 2243 C C . ASN B 1 16 ? -11.734 7.844 6.691 1 83.56 16 ASN B C 1
ATOM 2245 O O . ASN B 1 16 ? -12.844 7.734 7.215 1 83.56 16 ASN B O 1
ATOM 2249 N N . ILE B 1 17 ? -10.922 8.883 6.844 1 80.69 17 ILE B N 1
ATOM 2250 C CA . ILE B 1 17 ? -11.383 10 7.66 1 80.69 17 ILE B CA 1
ATOM 2251 C C . ILE B 1 17 ? -12.594 10.656 7 1 80.69 17 ILE B C 1
ATOM 2253 O O . ILE B 1 17 ? -13.617 10.883 7.652 1 80.69 17 ILE B O 1
ATOM 2257 N N . GLN B 1 18 ? -12.469 10.953 5.762 1 86.81 18 GLN B N 1
ATOM 2258 C CA . GLN B 1 18 ? -13.57 11.57 5.031 1 86.81 18 GLN B CA 1
ATOM 2259 C C . GLN B 1 18 ? -14.789 10.656 4.996 1 86.81 18 GLN B C 1
ATOM 2261 O O . GLN B 1 18 ? -15.922 11.117 5.152 1 86.81 18 GLN B O 1
ATOM 2266 N N . LEU B 1 19 ? -14.523 9.398 4.754 1 90 19 LEU B N 1
ATOM 2267 C CA . LEU B 1 19 ? -15.625 8.438 4.738 1 90 19 LEU B CA 1
ATOM 2268 C C . LEU B 1 19 ? -16.312 8.367 6.098 1 90 19 LEU B C 1
ATOM 2270 O O . LEU B 1 19 ? -17.531 8.375 6.184 1 90 19 LEU B O 1
ATOM 2274 N N . THR B 1 20 ? -15.5 8.289 7.121 1 89.81 20 THR B N 1
ATOM 2275 C CA . THR B 1 20 ? -16.031 8.25 8.477 1 89.81 20 THR B CA 1
ATOM 2276 C C . THR B 1 20 ? -16.891 9.477 8.758 1 89.81 20 THR B C 1
ATOM 2278 O O . THR B 1 20 ? -18 9.359 9.266 1 89.81 20 THR B O 1
ATOM 2281 N N . GLN B 1 21 ? -16.359 10.602 8.406 1 89.62 21 GLN B N 1
ATOM 2282 C CA . GLN B 1 21 ? -17.078 11.844 8.641 1 89.62 21 GLN B CA 1
ATOM 2283 C C . GLN B 1 21 ? -18.406 11.852 7.887 1 89.62 21 GLN B C 1
ATOM 2285 O O . GLN B 1 21 ? -19.438 12.242 8.445 1 89.62 21 GLN B O 1
ATOM 2290 N N . LYS B 1 22 ? -18.406 11.469 6.641 1 93.75 22 LYS B N 1
ATOM 2291 C CA . LYS B 1 22 ? -19.625 11.461 5.824 1 93.75 22 LYS B CA 1
ATOM 2292 C C . LYS B 1 22 ? -20.641 10.461 6.359 1 93.75 22 LYS B C 1
ATOM 2294 O O . LYS B 1 22 ? -21.844 10.719 6.332 1 93.75 22 LYS B O 1
ATOM 2299 N N . LEU B 1 23 ? -20.172 9.289 6.758 1 95.56 23 LEU B N 1
ATOM 2300 C CA . LEU B 1 23 ? -21.078 8.266 7.277 1 95.56 23 LEU B CA 1
ATOM 2301 C C . LEU B 1 23 ? -21.672 8.688 8.617 1 95.56 23 LEU B C 1
ATOM 2303 O O . LEU B 1 23 ? -22.859 8.484 8.875 1 95.56 23 LEU B O 1
ATOM 2307 N N . GLU B 1 24 ? -20.859 9.266 9.445 1 95.44 24 GLU B N 1
ATOM 2308 C CA . GLU B 1 24 ? -21.359 9.766 10.727 1 95.44 24 GLU B CA 1
ATOM 2309 C C . GLU B 1 24 ? -22.375 10.883 10.531 1 95.44 24 GLU B C 1
ATOM 2311 O O . GLU B 1 24 ? -23.391 10.93 11.219 1 95.44 24 GLU B O 1
ATOM 2316 N N . LYS B 1 25 ? -22.062 11.797 9.648 1 96.38 25 LYS B N 1
ATOM 2317 C CA . LYS B 1 25 ? -23 12.875 9.336 1 96.38 25 LYS B CA 1
ATOM 2318 C C . LYS B 1 25 ? -24.312 12.32 8.812 1 96.38 25 LYS B C 1
ATOM 2320 O O . LYS B 1 25 ? -25.391 12.805 9.18 1 96.38 25 LYS B O 1
ATOM 2325 N N . THR B 1 26 ? -24.266 11.352 7.949 1 97.06 26 THR B N 1
ATOM 2326 C CA . THR B 1 26 ? -25.469 10.703 7.434 1 97.06 26 THR B CA 1
ATOM 2327 C C . THR B 1 26 ? -26.297 10.117 8.57 1 97.06 26 THR B C 1
ATOM 2329 O O . THR B 1 26 ? -27.516 10.289 8.609 1 97.06 26 THR B O 1
ATOM 2332 N N . LEU B 1 27 ? -25.641 9.445 9.492 1 96.88 27 LEU B N 1
ATOM 2333 C CA . LEU B 1 27 ? -26.328 8.852 10.633 1 96.88 27 LEU B CA 1
ATOM 2334 C C . LEU B 1 27 ? -26.984 9.922 11.484 1 96.88 27 LEU B C 1
ATOM 2336 O O . LEU B 1 27 ? -28.109 9.734 11.969 1 96.88 27 LEU B O 1
ATOM 2340 N N . GLN B 1 28 ? -26.297 10.984 11.633 1 96.94 28 GLN B N 1
ATOM 2341 C CA . GLN B 1 28 ? -26.844 12.102 12.398 1 96.94 28 GLN B CA 1
ATOM 2342 C C . GLN B 1 28 ? -28.109 12.648 11.727 1 96.94 28 GLN B C 1
ATOM 2344 O O . GLN B 1 28 ? -29.094 12.93 12.398 1 96.94 28 GLN B O 1
ATOM 2349 N N . LEU B 1 29 ? -28.062 12.805 10.445 1 96.56 29 LEU B N 1
ATOM 2350 C CA . LEU B 1 29 ? -29.188 13.328 9.672 1 96.56 29 LEU B CA 1
ATOM 2351 C C . LEU B 1 29 ? -30.359 12.367 9.719 1 96.56 29 LEU B C 1
ATOM 2353 O O . LEU B 1 29 ? -31.516 12.789 9.586 1 96.56 29 LEU B O 1
ATOM 2357 N N . LEU B 1 30 ? -30.125 11.117 9.984 1 96.44 30 LEU B N 1
ATOM 2358 C CA . LEU B 1 30 ? -31.172 10.102 9.945 1 96.44 30 LEU B CA 1
ATOM 2359 C C . LEU B 1 30 ? -31.656 9.766 11.352 1 96.44 30 LEU B C 1
ATOM 2361 O O . LEU B 1 30 ? -32.5 8.898 11.531 1 96.44 30 LEU B O 1
ATOM 2365 N N . GLU B 1 31 ? -31.078 10.344 12.281 1 94.25 31 GLU B N 1
ATOM 2366 C CA . GLU B 1 31 ? -31.344 9.984 13.672 1 94.25 31 GLU B CA 1
ATOM 2367 C C . GLU B 1 31 ? -32.844 9.961 13.961 1 94.25 31 GLU B C 1
ATOM 2369 O O . GLU B 1 31 ? -33.344 9.031 14.602 1 94.25 31 GLU B O 1
ATOM 2374 N N . ALA B 1 32 ? -33.594 10.898 13.453 1 92.75 32 ALA B N 1
ATOM 2375 C CA . ALA B 1 32 ? -35.031 11.023 13.773 1 92.75 32 ALA B CA 1
ATOM 2376 C C . ALA B 1 32 ? -35.875 10.391 12.688 1 92.75 32 ALA B C 1
ATOM 2378 O O . ALA B 1 32 ? -37.125 10.477 12.727 1 92.75 32 ALA B O 1
ATOM 2379 N N . VAL B 1 33 ? -35.281 9.844 11.758 1 94.06 33 VAL B N 1
ATOM 2380 C CA . VAL B 1 33 ? -36 9.242 10.641 1 94.06 33 VAL B CA 1
ATOM 2381 C C . VAL B 1 33 ? -36.219 7.75 10.906 1 94.06 33 VAL B C 1
ATOM 2383 O O . VAL B 1 33 ? -35.312 7.07 11.406 1 94.06 33 VAL B O 1
ATOM 2386 N N . ASP B 1 34 ? -37.438 7.207 10.688 1 93 34 ASP B N 1
ATOM 2387 C CA . ASP B 1 34 ? -37.719 5.789 10.859 1 93 34 ASP B CA 1
ATOM 2388 C C . ASP B 1 34 ? -37.188 4.965 9.695 1 93 34 ASP B C 1
ATOM 2390 O O . ASP B 1 34 ? -37.906 4.68 8.734 1 93 34 ASP B O 1
ATOM 2394 N N . CYS B 1 35 ? -35.969 4.574 9.836 1 95.38 35 CYS B N 1
ATOM 2395 C CA . CYS B 1 35 ? -35.281 3.809 8.812 1 95.38 35 CYS B CA 1
ATOM 2396 C C . CYS B 1 35 ? -34.219 2.912 9.43 1 95.38 35 CYS B C 1
ATOM 2398 O O . CYS B 1 35 ? -33.031 2.961 9.039 1 95.38 35 CYS B O 1
ATOM 2400 N N . ASP B 1 36 ? -34.562 1.99 10.273 1 95.81 36 ASP B N 1
ATOM 2401 C CA . ASP B 1 36 ? -33.656 1.215 11.109 1 95.81 36 ASP B CA 1
ATOM 2402 C C . ASP B 1 36 ? -32.719 0.34 10.266 1 95.81 36 ASP B C 1
ATOM 2404 O O . ASP B 1 36 ? -31.562 0.168 10.594 1 95.81 36 ASP B O 1
ATOM 2408 N N . ASP B 1 37 ? -33.25 -0.182 9.234 1 96.69 37 ASP B N 1
ATOM 2409 C CA . ASP B 1 37 ? -32.438 -1.037 8.375 1 96.69 37 ASP B CA 1
ATOM 2410 C C . ASP B 1 37 ? -31.328 -0.24 7.707 1 96.69 37 ASP B C 1
ATOM 2412 O O . ASP B 1 37 ? -30.188 -0.718 7.598 1 96.69 37 ASP B O 1
ATOM 2416 N N . ALA B 1 38 ? -31.656 0.955 7.262 1 97.12 38 ALA B N 1
ATOM 2417 C CA . ALA B 1 38 ? -30.656 1.83 6.652 1 97.12 38 ALA B CA 1
ATOM 2418 C C . ALA B 1 38 ? -29.578 2.219 7.656 1 97.12 38 ALA B C 1
ATOM 2420 O O . ALA B 1 38 ? -28.375 2.205 7.34 1 97.12 38 ALA B O 1
ATOM 2421 N N . LYS B 1 39 ? -30.016 2.545 8.859 1 97.19 39 LYS B N 1
ATOM 2422 C CA . LYS B 1 39 ? -29.078 2.918 9.914 1 97.19 39 LYS B CA 1
ATOM 2423 C C . LYS B 1 39 ? -28.172 1.75 10.273 1 97.19 39 LYS B C 1
ATOM 2425 O O . LYS B 1 39 ? -26.984 1.944 10.555 1 97.19 39 LYS B O 1
ATOM 2430 N N . LYS B 1 40 ? -28.719 0.587 10.242 1 96.81 40 LYS B N 1
ATOM 2431 C CA . LYS B 1 40 ? -27.922 -0.606 10.523 1 96.81 40 LYS B CA 1
ATOM 2432 C C . LYS B 1 40 ? -26.828 -0.788 9.492 1 96.81 40 LYS B C 1
ATOM 2434 O O . LYS B 1 40 ? -25.672 -1.036 9.844 1 96.81 40 LYS B O 1
ATOM 2439 N N . GLU B 1 41 ? -27.125 -0.659 8.195 1 96.19 41 GLU B N 1
ATOM 2440 C CA . GLU B 1 41 ? -26.141 -0.768 7.125 1 96.19 41 GLU B CA 1
ATOM 2441 C C . GLU B 1 41 ? -25.047 0.29 7.273 1 96.19 41 GLU B C 1
ATOM 2443 O O . GLU B 1 41 ? -23.859 0.004 7.066 1 96.19 41 GLU B O 1
ATOM 2448 N N . LEU B 1 42 ? -25.453 1.472 7.652 1 96.19 42 LEU B N 1
ATOM 2449 C CA . LEU B 1 42 ? -24.516 2.576 7.816 1 96.19 42 LEU B CA 1
ATOM 2450 C C . LEU B 1 42 ? -23.562 2.311 8.977 1 96.19 42 LEU B C 1
ATOM 2452 O O . LEU B 1 42 ? -22.375 2.611 8.891 1 96.19 42 LEU B O 1
ATOM 2456 N N . ARG B 1 43 ? -24.078 1.794 10.031 1 96.12 43 ARG B N 1
ATOM 2457 C CA . ARG B 1 43 ? -23.25 1.496 11.188 1 96.12 43 ARG B CA 1
ATOM 2458 C C . ARG B 1 43 ? -22.25 0.385 10.875 1 96.12 43 ARG B C 1
ATOM 2460 O O . ARG B 1 43 ? -21.109 0.417 11.352 1 96.12 43 ARG B O 1
ATOM 2467 N N . GLU B 1 44 ? -22.672 -0.555 10.078 1 94.19 44 GLU B N 1
ATOM 2468 C CA . GLU B 1 44 ? -21.766 -1.619 9.664 1 94.19 44 GLU B CA 1
ATOM 2469 C C . GLU B 1 44 ? -20.656 -1.079 8.766 1 94.19 44 GLU B C 1
ATOM 2471 O O . GLU B 1 44 ? -19.5 -1.488 8.883 1 94.19 44 GLU B O 1
ATOM 2476 N N . ALA B 1 45 ? -21.016 -0.192 7.863 1 93.44 45 ALA B N 1
ATOM 2477 C CA . ALA B 1 45 ? -20.016 0.461 7.02 1 93.44 45 ALA B CA 1
ATOM 2478 C C . ALA B 1 45 ? -19.016 1.252 7.855 1 93.44 45 ALA B C 1
ATOM 2480 O O . ALA B 1 45 ? -17.812 1.196 7.609 1 93.44 45 ALA B O 1
ATOM 2481 N N . LEU B 1 46 ? -19.562 1.957 8.805 1 93.12 46 LEU B N 1
ATOM 2482 C CA . LEU B 1 46 ? -18.719 2.754 9.688 1 93.12 46 LEU B CA 1
ATOM 2483 C C . LEU B 1 46 ? -17.781 1.862 10.484 1 93.12 46 LEU B C 1
ATOM 2485 O O . LEU B 1 46 ? -16.609 2.197 10.664 1 93.12 46 LEU B O 1
ATOM 2489 N N . THR B 1 47 ? -18.25 0.754 10.938 1 91.81 47 THR B N 1
ATOM 2490 C CA . THR B 1 47 ? -17.438 -0.196 11.68 1 91.81 47 THR B CA 1
ATOM 2491 C C . THR B 1 47 ? -16.312 -0.743 10.797 1 91.81 47 THR B C 1
ATOM 2493 O O . THR B 1 47 ? -15.172 -0.878 11.242 1 91.81 47 THR B O 1
ATOM 2496 N N . LEU B 1 48 ? -16.641 -1.045 9.602 1 90.31 48 LEU B N 1
ATOM 2497 C CA . LEU B 1 48 ? -15.648 -1.562 8.664 1 90.31 48 LEU B CA 1
ATOM 2498 C C . LEU B 1 48 ? -14.547 -0.538 8.414 1 90.31 48 LEU B C 1
ATOM 2500 O O . LEU B 1 48 ? -13.359 -0.861 8.516 1 90.31 48 LEU B O 1
ATOM 2504 N N . VAL B 1 49 ? -14.922 0.682 8.164 1 87.62 49 VAL B N 1
ATOM 2505 C CA . VAL B 1 49 ? -13.977 1.757 7.875 1 87.62 49 VAL B CA 1
ATOM 2506 C C . VAL B 1 49 ? -13.062 1.981 9.078 1 87.62 49 VAL B C 1
ATOM 2508 O O . VAL B 1 49 ? -11.859 2.199 8.914 1 87.62 49 VAL B O 1
ATOM 2511 N N . SER B 1 50 ? -13.562 1.85 10.219 1 85.69 50 SER B N 1
ATOM 2512 C CA . SER B 1 50 ? -12.82 2.195 11.422 1 85.69 50 SER B CA 1
ATOM 2513 C C . SER B 1 50 ? -11.938 1.039 11.875 1 85.69 50 SER B C 1
ATOM 2515 O O . SER B 1 50 ? -11.008 1.233 12.664 1 85.69 50 SER B O 1
ATOM 2517 N N . SER B 1 51 ? -12.211 -0.11 11.414 1 88.5 51 SER B N 1
ATOM 2518 C CA . SER B 1 51 ? -11.516 -1.279 11.938 1 88.5 51 SER B CA 1
ATOM 2519 C C . SER B 1 51 ? -10.32 -1.645 11.062 1 88.5 51 SER B C 1
ATOM 2521 O O . SER B 1 51 ? -9.391 -2.316 11.523 1 88.5 51 SER B O 1
ATOM 2523 N N . VAL B 1 52 ? -10.312 -1.217 9.844 1 89.81 52 VAL B N 1
ATOM 2524 C CA . VAL B 1 52 ? -9.391 -1.731 8.836 1 89.81 52 VAL B CA 1
ATOM 2525 C C . VAL B 1 52 ? -7.949 -1.399 9.234 1 89.81 52 VAL B C 1
ATOM 2527 O O . VAL B 1 52 ? -7.09 -2.279 9.266 1 89.81 52 VAL B O 1
ATOM 2530 N N . ASN B 1 53 ? -7.652 -0.174 9.555 1 87.06 53 ASN B N 1
ATOM 2531 C CA . ASN B 1 53 ? -6.293 0.238 9.883 1 87.06 53 ASN B CA 1
ATOM 2532 C C . ASN B 1 53 ? -5.793 -0.431 11.156 1 87.06 53 ASN B C 1
ATOM 2534 O O . ASN B 1 53 ? -4.637 -0.849 11.234 1 87.06 53 ASN B O 1
ATOM 2538 N N . ASN B 1 54 ? -6.684 -0.457 12.156 1 88.31 54 ASN B N 1
ATOM 2539 C CA . ASN B 1 54 ? -6.312 -1.117 13.406 1 88.31 54 ASN B CA 1
ATOM 2540 C C . ASN B 1 54 ? -5.973 -2.588 13.18 1 88.31 54 ASN B C 1
ATOM 2542 O O . ASN B 1 54 ? -5.043 -3.113 13.797 1 88.31 54 ASN B O 1
ATOM 2546 N N . TYR B 1 55 ? -6.777 -3.217 12.398 1 92.38 55 TYR B N 1
ATOM 2547 C CA . TYR B 1 55 ? -6.504 -4.609 12.062 1 92.38 55 TYR B CA 1
ATOM 2548 C C . TYR B 1 55 ? -5.152 -4.746 11.375 1 92.38 55 TYR B C 1
ATOM 2550 O O . TYR B 1 55 ? -4.355 -5.617 11.734 1 92.38 55 TYR B O 1
ATOM 2558 N N . ALA B 1 56 ? -4.902 -3.873 10.383 1 92.12 56 ALA B N 1
ATOM 2559 C CA . ALA B 1 56 ? -3.641 -3.928 9.648 1 92.12 56 ALA B CA 1
ATOM 2560 C C . ALA B 1 56 ? -2.451 -3.738 10.586 1 92.12 56 ALA B C 1
ATOM 2562 O O . ALA B 1 56 ? -1.449 -4.449 10.477 1 92.12 56 ALA B O 1
ATOM 2563 N N . VAL B 1 57 ? -2.568 -2.795 11.492 1 90.56 57 VAL B N 1
ATOM 2564 C CA . VAL B 1 57 ? -1.515 -2.529 12.469 1 90.56 57 VAL B CA 1
ATOM 2565 C C . VAL B 1 57 ? -1.276 -3.773 13.32 1 90.56 57 VAL B C 1
ATOM 2567 O O . VAL B 1 57 ? -0.13 -4.164 13.555 1 90.56 57 VAL B O 1
ATOM 2570 N N . SER B 1 58 ? -2.324 -4.402 13.719 1 91.75 58 SER B N 1
ATOM 2571 C CA . SER B 1 58 ? -2.236 -5.527 14.641 1 91.75 58 SER B CA 1
ATOM 2572 C C . SER B 1 58 ? -1.653 -6.758 13.961 1 91.75 58 SER B C 1
ATOM 2574 O O . SER B 1 58 ? -1.144 -7.664 14.625 1 91.75 58 SER B O 1
ATOM 2576 N N . LYS B 1 59 ? -1.759 -6.801 12.656 1 93.31 59 LYS B N 1
ATOM 2577 C CA . LYS B 1 59 ? -1.292 -7.965 11.906 1 93.31 59 LYS B CA 1
ATOM 2578 C C . LYS B 1 59 ? 0.032 -7.672 11.211 1 93.31 59 LYS B C 1
ATOM 2580 O O . LYS B 1 59 ? 0.41 -8.375 10.266 1 93.31 59 LYS B O 1
ATOM 2585 N N . SER B 1 60 ? 0.722 -6.617 11.625 1 92.75 60 SER B N 1
ATOM 2586 C CA . SER B 1 60 ? 2.045 -6.254 11.133 1 92.75 60 SER B CA 1
ATOM 2587 C C . SER B 1 60 ? 3.092 -6.34 12.234 1 92.75 60 SER B C 1
ATOM 2589 O O . SER B 1 60 ? 2.75 -6.418 13.422 1 92.75 60 SER B O 1
ATOM 2591 N N . THR B 1 61 ? 4.355 -6.414 11.828 1 88.31 61 THR B N 1
ATOM 2592 C CA . THR B 1 61 ? 5.445 -6.41 12.805 1 88.31 61 THR B CA 1
ATOM 2593 C C . THR B 1 61 ? 5.324 -5.215 13.742 1 88.31 61 THR B C 1
ATOM 2595 O O . THR B 1 61 ? 5.129 -4.082 13.297 1 88.31 61 THR B O 1
ATOM 2598 N N . PRO B 1 62 ? 5.359 -5.465 15.008 1 86.94 62 PRO B N 1
ATOM 2599 C CA . PRO B 1 62 ? 5.191 -4.387 15.984 1 86.94 62 PRO B CA 1
ATOM 2600 C C . PRO B 1 62 ? 6.324 -3.361 15.93 1 86.94 62 PRO B C 1
ATOM 2602 O O . PRO B 1 62 ? 7.461 -3.711 15.602 1 86.94 62 PRO B O 1
ATOM 2605 N N . LEU B 1 63 ? 5.914 -2.113 16.297 1 86.94 63 LEU B N 1
ATOM 2606 C CA . LEU B 1 63 ? 6.906 -1.048 16.375 1 86.94 63 LEU B CA 1
ATOM 2607 C C . LEU B 1 63 ? 7.598 -1.051 17.734 1 86.94 63 LEU B C 1
ATOM 2609 O O . LEU B 1 63 ? 7.121 -1.691 18.672 1 86.94 63 LEU B O 1
ATOM 2613 N N . SER B 1 64 ? 8.711 -0.451 17.797 1 90.44 64 SER B N 1
ATOM 2614 C CA . SER B 1 64 ? 9.578 -0.462 18.969 1 90.44 64 SER B CA 1
ATOM 2615 C C . SER B 1 64 ? 8.977 0.349 20.109 1 90.44 64 SER B C 1
ATOM 2617 O O . SER B 1 64 ? 8.039 1.123 19.906 1 90.44 64 SER B O 1
ATOM 2619 N N . SER B 1 65 ? 9.57 0.185 21.25 1 92.19 65 SER B N 1
ATOM 2620 C CA . SER B 1 65 ? 9.156 0.968 22.422 1 92.19 65 SER B CA 1
ATOM 2621 C C . SER B 1 65 ? 9.477 2.447 22.219 1 92.19 65 SER B C 1
ATOM 2623 O O . SER B 1 65 ? 8.75 3.312 22.719 1 92.19 65 SER B O 1
ATOM 2625 N N . LEU B 1 66 ? 10.57 2.74 21.516 1 94.06 66 LEU B N 1
ATOM 2626 C CA . LEU B 1 66 ? 10.898 4.133 21.219 1 94.06 66 LEU B CA 1
ATOM 2627 C C . LEU B 1 66 ? 9.758 4.82 20.484 1 94.06 66 LEU B C 1
ATOM 2629 O O . LEU B 1 66 ? 9.383 5.941 20.828 1 94.06 66 LEU B O 1
ATOM 2633 N N . LEU B 1 67 ? 9.219 4.145 19.5 1 93.75 67 LEU B N 1
ATOM 2634 C CA . LEU B 1 67 ? 8.141 4.742 18.719 1 93.75 67 LEU B CA 1
ATOM 2635 C C . LEU B 1 67 ? 6.875 4.895 19.547 1 93.75 67 LEU B C 1
ATOM 2637 O O . LEU B 1 67 ? 6.145 5.875 19.406 1 93.75 67 LEU B O 1
ATOM 2641 N N . ARG B 1 68 ? 6.637 3.998 20.422 1 90.25 68 ARG B N 1
ATOM 2642 C CA . ARG B 1 68 ? 5.523 4.137 21.359 1 90.25 68 ARG B CA 1
ATOM 2643 C C . ARG B 1 68 ? 5.723 5.344 22.266 1 90.25 68 ARG B C 1
ATOM 2645 O O . ARG B 1 68 ? 4.777 6.086 22.547 1 90.25 68 ARG B O 1
ATOM 2652 N N . ASP B 1 69 ? 6.941 5.488 22.719 1 92.69 69 ASP B N 1
ATOM 2653 C CA . ASP B 1 69 ? 7.273 6.621 23.578 1 92.69 69 ASP B CA 1
ATOM 2654 C C . ASP B 1 69 ? 7.047 7.945 22.859 1 92.69 69 ASP B C 1
ATOM 2656 O O . ASP B 1 69 ? 6.613 8.922 23.469 1 92.69 69 ASP B O 1
ATOM 2660 N N . VAL B 1 70 ? 7.395 7.996 21.562 1 93.38 70 VAL B N 1
ATOM 2661 C CA . VAL B 1 70 ? 7.227 9.211 20.766 1 93.38 70 VAL B CA 1
ATOM 2662 C C . VAL B 1 70 ? 5.742 9.57 20.688 1 93.38 70 VAL B C 1
ATOM 2664 O O . VAL B 1 70 ? 5.375 10.742 20.812 1 93.38 70 VAL B O 1
ATOM 2667 N N . VAL B 1 71 ? 4.895 8.578 20.469 1 89.31 71 VAL B N 1
ATOM 2668 C CA . VAL B 1 71 ? 3.455 8.805 20.406 1 89.31 71 VAL B CA 1
ATOM 2669 C C . VAL B 1 71 ? 2.957 9.344 21.734 1 89.31 71 VAL B C 1
ATOM 2671 O O . VAL B 1 71 ? 2.182 10.297 21.781 1 89.31 71 VAL B O 1
ATOM 2674 N N . GLU B 1 72 ? 3.389 8.703 22.781 1 88.5 72 GLU B N 1
ATOM 2675 C CA . GLU B 1 72 ? 2.992 9.141 24.125 1 88.5 72 GLU B CA 1
ATOM 2676 C C . GLU B 1 72 ? 3.436 10.578 24.391 1 88.5 72 GLU B C 1
ATOM 2678 O O . GLU B 1 72 ? 2.658 11.391 24.891 1 88.5 72 GLU B O 1
ATOM 2683 N N . GLU B 1 73 ? 4.672 10.844 24.047 1 90 73 GLU B N 1
ATOM 2684 C CA . GLU B 1 73 ? 5.195 12.195 24.234 1 90 73 GLU B CA 1
ATOM 2685 C C . GLU B 1 73 ? 4.387 13.211 23.422 1 90 73 GLU B C 1
ATOM 2687 O O . GLU B 1 73 ? 4.055 14.289 23.922 1 90 73 GLU B O 1
ATOM 2692 N N . THR B 1 74 ? 4.09 12.867 22.203 1 88.69 74 THR B N 1
ATOM 2693 C CA . THR B 1 74 ? 3.354 13.766 21.328 1 88.69 74 THR B CA 1
ATOM 2694 C C . THR B 1 74 ? 1.957 14.039 21.875 1 88.69 74 THR B C 1
ATOM 2696 O O . THR B 1 74 ? 1.479 15.172 21.828 1 88.69 74 THR B O 1
ATOM 2699 N N . THR B 1 75 ? 1.345 13.008 22.375 1 84.88 75 THR B N 1
ATOM 2700 C CA . THR B 1 75 ? -0.021 13.117 22.875 1 84.88 75 THR B CA 1
ATOM 2701 C C . THR B 1 75 ? -0.07 13.992 24.125 1 84.88 75 THR B C 1
ATOM 2703 O O . THR B 1 75 ? -1.062 14.68 24.375 1 84.88 75 THR B O 1
ATOM 2706 N N . THR B 1 76 ? 0.967 14.039 24.859 1 87.25 76 THR B N 1
ATOM 2707 C CA . THR B 1 76 ? 0.965 14.695 26.156 1 87.25 76 THR B CA 1
ATOM 2708 C C . THR B 1 76 ? 1.471 16.125 26.047 1 87.25 76 THR B C 1
ATOM 2710 O O . THR B 1 76 ? 1.294 16.938 26.953 1 87.25 76 THR B O 1
ATOM 2713 N N . LEU B 1 77 ? 2.027 16.484 24.953 1 85.94 77 LEU B N 1
ATOM 2714 C CA . LEU B 1 77 ? 2.598 17.812 24.766 1 85.94 77 LEU B CA 1
ATOM 2715 C C . LEU B 1 77 ? 1.5 18.875 24.734 1 85.94 77 LEU B C 1
ATOM 2717 O O . LEU B 1 77 ? 0.441 18.656 24.141 1 85.94 77 LEU B O 1
ATOM 2721 N N . ASP B 1 78 ? 1.727 19.938 25.391 1 86 78 ASP B N 1
ATOM 2722 C CA . ASP B 1 78 ? 0.869 21.125 25.359 1 86 78 ASP B CA 1
ATOM 2723 C C . ASP B 1 78 ? 1.476 22.219 24.469 1 86 78 ASP B C 1
ATOM 2725 O O . ASP B 1 78 ? 2.184 23.094 24.969 1 86 78 ASP B O 1
ATOM 2729 N N . PHE B 1 79 ? 1.133 22.234 23.234 1 84.5 79 PHE B N 1
ATOM 2730 C CA . PHE B 1 79 ? 1.721 23.141 22.25 1 84.5 79 PHE B CA 1
ATOM 2731 C C . PHE B 1 79 ? 1.458 24.594 22.625 1 84.5 79 PHE B C 1
ATOM 2733 O O . PHE B 1 79 ? 2.303 25.469 22.406 1 84.5 79 PHE B O 1
ATOM 2740 N N . GLN B 1 80 ? 0.281 24.766 23.109 1 84.19 80 GLN B N 1
ATOM 2741 C CA . GLN B 1 80 ? -0.071 26.125 23.5 1 84.19 80 GLN B CA 1
ATOM 2742 C C . GLN B 1 80 ? 0.836 26.625 24.625 1 84.19 80 GLN B C 1
ATOM 2744 O O . GLN B 1 80 ? 1.32 27.766 24.578 1 84.19 80 GLN B O 1
ATOM 2749 N N . LYS B 1 81 ? 0.953 25.812 25.609 1 87.25 81 LYS B N 1
ATOM 2750 C CA . LYS B 1 81 ? 1.829 26.172 26.719 1 87.25 81 LYS B CA 1
ATOM 2751 C C . LYS B 1 81 ? 3.264 26.375 26.234 1 87.25 81 LYS B C 1
ATOM 2753 O O . LYS B 1 81 ? 3.926 27.344 26.641 1 87.25 81 LYS B O 1
ATOM 2758 N N . LEU B 1 82 ? 3.74 25.531 25.406 1 88.69 82 LEU B N 1
ATOM 2759 C CA . LEU B 1 82 ? 5.105 25.609 24.891 1 88.69 82 LEU B CA 1
ATOM 2760 C C . LEU B 1 82 ? 5.305 26.906 24.109 1 88.69 82 LEU B C 1
ATOM 2762 O O . LEU B 1 82 ? 6.355 27.547 24.203 1 88.69 82 LEU B O 1
ATOM 2766 N N . HIS B 1 83 ? 4.301 27.234 23.344 1 87.5 83 HIS B N 1
ATOM 2767 C CA . HIS B 1 83 ? 4.375 28.469 22.578 1 87.5 83 HIS B CA 1
ATOM 2768 C C . HIS B 1 83 ? 4.383 29.688 23.484 1 87.5 83 HIS B C 1
ATOM 2770 O O . HIS B 1 83 ? 5.176 30.609 23.281 1 87.5 83 HIS B O 1
ATOM 2776 N N . SER B 1 84 ? 3.502 29.672 24.453 1 88.12 84 SER B N 1
ATOM 2777 C CA . SER B 1 84 ? 3.395 30.797 25.375 1 88.12 84 SER B CA 1
ATOM 2778 C C . SER B 1 84 ? 4.684 30.984 26.172 1 88.12 84 SER B C 1
ATOM 2780 O O . SER B 1 84 ? 5.043 32.125 26.516 1 88.12 84 SER B O 1
ATOM 2782 N N . GLU B 1 85 ? 5.344 29.891 26.375 1 91.19 85 GLU B N 1
ATOM 2783 C CA . GLU B 1 85 ? 6.586 29.922 27.141 1 91.19 85 GLU B CA 1
ATOM 2784 C C . GLU B 1 85 ? 7.781 30.234 26.234 1 91.19 85 GLU B C 1
ATOM 2786 O O . GLU B 1 85 ? 8.922 30.297 26.703 1 91.19 85 GLU B O 1
ATOM 2791 N N . GLY B 1 86 ? 7.5 30.359 24.938 1 88.75 86 GLY B N 1
ATOM 2792 C CA . GLY B 1 86 ? 8.555 30.719 24 1 88.75 86 GLY B CA 1
ATOM 2793 C C . GLY B 1 86 ? 9.398 29.531 23.562 1 88.75 86 GLY B C 1
ATOM 2794 O O . GLY B 1 86 ? 10.438 29.703 22.922 1 88.75 86 GLY B O 1
ATOM 2795 N N . LYS B 1 87 ? 8.953 28.406 23.828 1 89.25 87 LYS B N 1
ATOM 2796 C CA . LYS B 1 87 ? 9.703 27.203 23.5 1 89.25 87 LYS B CA 1
ATOM 2797 C C . LYS B 1 87 ? 9.391 26.719 22.094 1 89.25 87 LYS B C 1
ATOM 2799 O O . LYS B 1 87 ? 10.148 25.938 21.516 1 89.25 87 LYS B O 1
ATOM 2804 N N . MET B 1 88 ? 8.281 27.109 21.594 1 88.19 88 MET B N 1
ATOM 2805 C CA . MET B 1 88 ? 7.879 26.812 20.219 1 88.19 88 MET B CA 1
ATOM 2806 C C . MET B 1 88 ? 7.551 28.094 19.453 1 88.19 88 MET B C 1
ATOM 2808 O O . MET B 1 88 ? 6.922 29 20 1 88.19 88 MET B O 1
ATOM 2812 N N . LYS B 1 89 ? 8.031 28.219 18.281 1 80.94 89 LYS B N 1
ATOM 2813 C CA . LYS B 1 89 ? 7.871 29.453 17.5 1 80.94 89 LYS B CA 1
ATOM 2814 C C . LYS B 1 89 ? 6.426 29.625 17.031 1 80.94 89 LYS B C 1
ATOM 2816 O O . LYS B 1 89 ? 5.879 30.719 17.094 1 80.94 89 LYS B O 1
ATOM 2821 N N . GLY B 1 90 ? 5.816 28.562 16.391 1 65.5 90 GLY B N 1
ATOM 2822 C CA . GLY B 1 90 ? 4.488 28.75 15.828 1 65.5 90 GLY B CA 1
ATOM 2823 C C . GLY B 1 90 ? 3.412 27.969 16.562 1 65.5 90 GLY B C 1
ATOM 2824 O O . GLY B 1 90 ? 3.703 26.969 17.219 1 65.5 90 GLY B O 1
ATOM 2825 N N . PRO B 1 91 ? 2.301 28.875 16.609 1 59.06 91 PRO B N 1
ATOM 2826 C CA . PRO B 1 91 ? 1.177 28.062 17.062 1 59.06 91 PRO B CA 1
ATOM 2827 C C . PRO B 1 91 ? 0.889 26.891 16.141 1 59.06 91 PRO B C 1
ATOM 2829 O O . PRO B 1 91 ? 1.082 27 14.922 1 59.06 91 PRO B O 1
ATOM 2832 N N . ILE B 1 92 ? 1.146 25.703 16.531 1 61.94 92 ILE B N 1
ATOM 2833 C CA . ILE B 1 92 ? 0.562 24.641 15.711 1 61.94 92 ILE B CA 1
ATOM 2834 C C . ILE B 1 92 ? -0.944 24.578 15.953 1 61.94 92 ILE B C 1
ATOM 2836 O O . ILE B 1 92 ? -1.401 23.891 16.875 1 61.94 92 ILE B O 1
ATOM 2840 N N . PRO B 1 93 ? -1.65 25.719 15.688 1 51.41 93 PRO B N 1
ATOM 2841 C CA . PRO B 1 93 ? -3.066 25.812 16.047 1 51.41 93 PRO B CA 1
ATOM 2842 C C . PRO B 1 93 ? -3.9 24.656 15.492 1 51.41 93 PRO B C 1
ATOM 2844 O O . PRO B 1 93 ? -3.689 24.234 14.359 1 51.41 93 PRO B O 1
ATOM 2847 N N . GLY B 1 94 ? -4.855 24.375 16.438 1 50.34 94 GLY B N 1
ATOM 2848 C CA . GLY B 1 94 ? -6.059 23.672 16.031 1 50.34 94 GLY B CA 1
ATOM 2849 C C . GLY B 1 94 ? -5.781 22.281 15.492 1 50.34 94 GLY B C 1
ATOM 2850 O O . GLY B 1 94 ? -6.707 21.531 15.18 1 50.34 94 GLY B O 1
ATOM 2851 N N . TYR B 1 95 ? -4.402 22.078 15.273 1 55.06 95 TYR B N 1
ATOM 2852 C CA . TYR B 1 95 ? -4.227 20.781 14.625 1 55.06 95 TYR B CA 1
ATOM 2853 C C . TYR B 1 95 ? -4.125 19.672 15.656 1 55.06 95 TYR B C 1
ATOM 2855 O O . TYR B 1 95 ? -3.582 19.875 16.75 1 55.06 95 TYR B O 1
ATOM 2863 N N . ASN B 1 96 ? -5.039 18.797 15.516 1 62.62 96 ASN B N 1
ATOM 2864 C CA . ASN B 1 96 ? -4.832 17.531 16.219 1 62.62 96 ASN B CA 1
ATOM 2865 C C . ASN B 1 96 ? -3.406 17.016 16.031 1 62.62 96 ASN B C 1
ATOM 2867 O O . ASN B 1 96 ? -3.01 16.656 14.922 1 62.62 96 ASN B O 1
ATOM 2871 N N . LYS B 1 97 ? -2.582 17.281 17.125 1 70.81 97 LYS B N 1
ATOM 2872 C CA . LYS B 1 97 ? -1.17 16.922 17.172 1 70.81 97 LYS B CA 1
ATOM 2873 C C . LYS B 1 97 ? -0.944 15.547 16.547 1 70.81 97 LYS B C 1
ATOM 2875 O O . LYS B 1 97 ? 0.054 15.328 15.852 1 70.81 97 LYS B O 1
ATOM 2880 N N . MET B 1 98 ? -1.941 14.758 16.703 1 68.19 98 MET B N 1
ATOM 2881 C CA . MET B 1 98 ? -1.783 13.375 16.234 1 68.19 98 MET B CA 1
ATOM 2882 C C . MET B 1 98 ? -2.031 13.273 14.742 1 68.19 98 MET B C 1
ATOM 2884 O O . MET B 1 98 ? -1.65 12.289 14.109 1 68.19 98 MET B O 1
ATOM 2888 N N . ASN B 1 99 ? -2.512 14.414 14.234 1 71.44 99 ASN B N 1
ATOM 2889 C CA . ASN B 1 99 ? -2.77 14.414 12.797 1 71.44 99 ASN B CA 1
ATOM 2890 C C . ASN B 1 99 ? -1.5 14.703 12.008 1 71.44 99 ASN B C 1
ATOM 2892 O O . ASN B 1 99 ? -1.472 14.523 10.789 1 71.44 99 ASN B O 1
ATOM 2896 N N . MET B 1 100 ? -0.541 15.031 12.773 1 79.88 100 MET B N 1
AT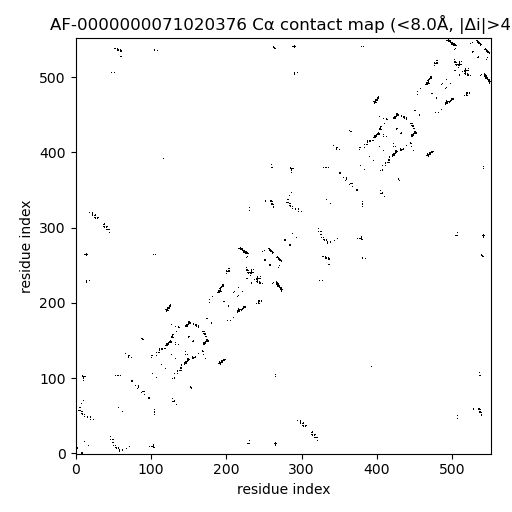OM 2897 C CA . MET B 1 100 ? 0.694 15.383 12.078 1 79.88 100 MET B CA 1
ATOM 2898 C C . MET B 1 100 ? 1.709 14.25 12.172 1 79.88 100 MET B C 1
ATOM 2900 O O . MET B 1 100 ? 2.801 14.336 11.602 1 79.88 100 MET B O 1
ATOM 2904 N N . ILE B 1 101 ? 1.344 13.242 12.891 1 83.31 101 ILE B N 1
ATOM 2905 C CA . ILE B 1 101 ? 2.199 12.062 13.016 1 83.31 101 ILE B CA 1
ATOM 2906 C C . ILE B 1 101 ? 1.863 11.062 11.906 1 83.31 101 ILE B C 1
ATOM 2908 O O . ILE B 1 101 ? 0.695 10.891 11.555 1 83.31 101 ILE B O 1
ATOM 2912 N N . SER B 1 102 ? 2.867 10.453 11.328 1 85.38 102 SER B N 1
ATOM 2913 C CA . SER B 1 102 ? 2.607 9.391 10.367 1 85.38 102 SER B CA 1
ATOM 2914 C C . SER B 1 102 ? 1.846 8.234 11 1 85.38 102 SER B C 1
ATOM 2916 O O . SER B 1 102 ? 2.031 7.941 12.188 1 85.38 102 SER B O 1
ATOM 2918 N N . SER B 1 103 ? 0.994 7.648 10.242 1 85.06 103 SER B N 1
ATOM 2919 C CA . SER B 1 103 ? 0.266 6.492 10.75 1 85.06 103 SER B CA 1
ATOM 2920 C C . SER B 1 103 ? 1.215 5.34 11.07 1 85.06 103 SER B C 1
ATOM 2922 O O . SER B 1 103 ? 2.258 5.191 10.43 1 85.06 103 SER B O 1
ATOM 2924 N N . THR B 1 104 ? 0.805 4.586 12.07 1 88.12 104 THR B N 1
ATOM 2925 C CA . THR B 1 104 ? 1.6 3.441 12.5 1 88.12 104 THR B CA 1
ATOM 2926 C C . THR B 1 104 ? 1.83 2.479 11.336 1 88.12 104 THR B C 1
ATOM 2928 O O . THR B 1 104 ? 2.955 2.027 11.117 1 88.12 104 THR B O 1
ATOM 2931 N N . CYS B 1 105 ? 0.829 2.215 10.609 1 88.81 105 CYS B N 1
ATOM 2932 C CA . CYS B 1 105 ? 0.932 1.29 9.492 1 88.81 105 CYS B CA 1
ATOM 2933 C C . CYS B 1 105 ? 1.889 1.825 8.43 1 88.81 105 CYS B C 1
ATOM 2935 O O . CYS B 1 105 ? 2.607 1.055 7.793 1 88.81 105 CYS B O 1
ATOM 2937 N N . GLN B 1 106 ? 1.838 3.062 8.273 1 91.75 106 GLN B N 1
ATOM 2938 C CA . GLN B 1 106 ? 2.73 3.67 7.289 1 91.75 106 GLN B CA 1
ATOM 2939 C C . GLN B 1 106 ? 4.188 3.551 7.723 1 91.75 106 GLN B C 1
ATOM 2941 O O . GLN B 1 106 ? 5.066 3.273 6.898 1 91.75 106 GLN B O 1
ATOM 2946 N N . VAL B 1 107 ? 4.469 3.793 9.023 1 93.5 107 VAL B N 1
ATOM 2947 C CA . VAL B 1 107 ? 5.828 3.645 9.531 1 93.5 107 VAL B CA 1
ATOM 2948 C C . VAL B 1 107 ? 6.281 2.193 9.391 1 93.5 107 VAL B C 1
ATOM 2950 O O . VAL B 1 107 ? 7.426 1.927 9.016 1 93.5 107 VAL B O 1
ATOM 2953 N N . GLN B 1 108 ? 5.391 1.261 9.656 1 93 108 GLN B N 1
ATOM 2954 C CA . GLN B 1 108 ? 5.695 -0.153 9.461 1 93 108 GLN B CA 1
ATOM 2955 C C . GLN B 1 108 ? 6.086 -0.434 8.008 1 93 108 GLN B C 1
ATOM 2957 O O . GLN B 1 108 ? 7.035 -1.176 7.75 1 93 108 GLN B O 1
ATOM 2962 N N . LEU B 1 109 ? 5.363 0.133 7.105 1 94.38 109 LEU B N 1
ATOM 2963 C CA . LEU B 1 109 ? 5.656 -0.045 5.688 1 94.38 109 LEU B CA 1
ATOM 2964 C C . LEU B 1 109 ? 7 0.584 5.332 1 94.38 109 LEU B C 1
ATOM 2966 O O . LEU B 1 109 ? 7.785 -0.002 4.578 1 94.38 109 LEU B O 1
ATOM 2970 N N . LEU B 1 110 ? 7.234 1.804 5.844 1 96.06 110 LEU B N 1
ATOM 2971 C CA . LEU B 1 110 ? 8.516 2.447 5.594 1 96.06 110 LEU B CA 1
ATOM 2972 C C . LEU B 1 110 ? 9.672 1.579 6.09 1 96.06 110 LEU B C 1
ATOM 2974 O O . LEU B 1 110 ? 10.672 1.413 5.395 1 96.06 110 LEU B O 1
ATOM 2978 N N . GLN B 1 111 ? 9.531 1.07 7.277 1 95.5 111 GLN B N 1
ATOM 2979 C CA . GLN B 1 111 ? 10.555 0.184 7.812 1 95.5 111 GLN B CA 1
ATOM 2980 C C . GLN B 1 111 ? 10.758 -1.032 6.914 1 95.5 111 GLN B C 1
ATOM 2982 O O . GLN B 1 111 ? 11.891 -1.468 6.695 1 95.5 111 GLN B O 1
ATOM 2987 N N . PHE B 1 112 ? 9.664 -1.554 6.508 1 93.31 112 PHE B N 1
ATOM 2988 C CA . PHE B 1 112 ? 9.727 -2.691 5.598 1 93.31 112 PHE B CA 1
ATOM 2989 C C . PHE B 1 112 ? 10.578 -2.365 4.375 1 93.31 112 PHE B C 1
ATOM 2991 O O . PHE B 1 112 ? 11.492 -3.117 4.031 1 93.31 112 PHE B O 1
ATOM 2998 N N . PHE B 1 113 ? 10.336 -1.224 3.725 1 93.62 113 PHE B N 1
ATOM 2999 C CA . PHE B 1 113 ? 11.086 -0.789 2.551 1 93.62 113 PHE B CA 1
ATOM 3000 C C . PHE B 1 113 ? 12.562 -0.587 2.891 1 93.62 113 PHE B C 1
ATOM 3002 O O . PHE B 1 113 ? 13.438 -1.072 2.176 1 93.62 113 PHE B O 1
ATOM 3009 N N . ILE B 1 114 ? 12.773 0.077 3.906 1 95.5 114 ILE B N 1
ATOM 3010 C CA . ILE B 1 114 ? 14.133 0.466 4.266 1 95.5 114 ILE B CA 1
ATOM 3011 C C . ILE B 1 114 ? 14.969 -0.78 4.547 1 95.5 114 ILE B C 1
ATOM 3013 O O . ILE B 1 114 ? 16.109 -0.879 4.102 1 95.5 114 ILE B O 1
ATOM 3017 N N . ARG B 1 115 ? 14.406 -1.732 5.254 1 92.62 115 ARG B N 1
ATOM 3018 C CA . ARG B 1 115 ? 15.102 -2.988 5.523 1 92.62 115 ARG B CA 1
ATOM 3019 C C . ARG B 1 115 ? 15.383 -3.742 4.227 1 92.62 115 ARG B C 1
ATOM 3021 O O . ARG B 1 115 ? 16.5 -4.207 4.008 1 92.62 115 ARG B O 1
ATOM 3028 N N . LYS B 1 116 ? 14.352 -3.846 3.504 1 89 116 LYS B N 1
ATOM 3029 C CA . LYS B 1 116 ? 14.469 -4.637 2.281 1 89 116 LYS B CA 1
ATOM 3030 C C . LYS B 1 116 ? 15.484 -4.012 1.322 1 89 116 LYS B C 1
ATOM 3032 O O . LYS B 1 116 ? 16.188 -4.727 0.608 1 89 116 LYS B O 1
ATOM 3037 N N . LEU B 1 117 ? 15.57 -2.711 1.323 1 89.06 117 LEU B N 1
ATOM 3038 C CA . LEU B 1 117 ? 16.438 -1.998 0.385 1 89.06 117 LEU B CA 1
ATOM 3039 C C . LEU B 1 117 ? 17.828 -1.776 0.978 1 89.06 117 LEU B C 1
ATOM 3041 O O . LEU B 1 117 ? 18.734 -1.306 0.288 1 89.06 117 LEU B O 1
ATOM 3045 N N . LYS B 1 118 ? 17.984 -2.076 2.217 1 92.25 118 LYS B N 1
ATOM 3046 C CA . LYS B 1 118 ? 19.234 -1.842 2.932 1 92.25 118 LYS B CA 1
ATOM 3047 C C . LYS B 1 118 ? 19.688 -0.39 2.799 1 92.25 118 LYS B C 1
ATOM 3049 O O . LYS B 1 118 ? 20.844 -0.12 2.467 1 92.25 118 LYS B O 1
ATOM 3054 N N . SER B 1 119 ? 18.734 0.494 3.006 1 96.06 119 SER B N 1
ATOM 3055 C CA . SER B 1 119 ? 18.984 1.921 2.83 1 96.06 119 SER B CA 1
ATOM 3056 C C . SER B 1 119 ? 19.969 2.443 3.871 1 96.06 119 SER B C 1
ATOM 3058 O O . SER B 1 119 ? 19.922 2.031 5.031 1 96.06 119 SER B O 1
ATOM 3060 N N . ARG B 1 120 ? 20.797 3.398 3.439 1 97.75 120 ARG B N 1
ATOM 3061 C CA . ARG B 1 120 ? 21.828 3.918 4.328 1 97.75 120 ARG B CA 1
ATOM 3062 C C . ARG B 1 120 ? 21.766 5.441 4.414 1 97.75 120 ARG B C 1
ATOM 3064 O O . ARG B 1 120 ? 22.094 6.023 5.449 1 97.75 120 ARG B O 1
ATOM 3071 N N . ASN B 1 121 ? 21.484 6.098 3.408 1 98.62 121 ASN B N 1
ATOM 3072 C CA . ASN B 1 121 ? 21.359 7.551 3.377 1 98.62 121 ASN B CA 1
ATOM 3073 C C . ASN B 1 121 ? 19.922 7.984 3.162 1 98.62 121 ASN B C 1
ATOM 3075 O O . ASN B 1 121 ? 19.453 8.055 2.023 1 98.62 121 ASN B O 1
ATOM 3079 N N . ILE B 1 122 ? 19.266 8.391 4.25 1 98.88 122 ILE B N 1
ATOM 3080 C CA . ILE B 1 122 ? 17.828 8.633 4.242 1 98.88 122 ILE B CA 1
ATOM 3081 C C . ILE B 1 122 ? 17.562 10.109 4.531 1 98.88 122 ILE B C 1
ATOM 3083 O O . ILE B 1 122 ? 18.188 10.711 5.402 1 98.88 122 ILE B O 1
ATOM 3087 N N . LEU B 1 123 ? 16.672 10.719 3.779 1 98.94 123 LEU B N 1
ATOM 3088 C CA . LEU B 1 123 ? 16.219 12.086 3.996 1 98.94 123 LEU B CA 1
ATOM 3089 C C . LEU B 1 123 ? 14.727 12.117 4.324 1 98.94 123 LEU B C 1
ATOM 3091 O O . LEU B 1 123 ? 13.93 11.453 3.662 1 98.94 123 LEU B O 1
ATOM 3095 N N . GLU B 1 124 ? 14.375 12.773 5.344 1 98.88 124 GLU B N 1
ATOM 3096 C CA . GLU B 1 124 ? 12.969 13.078 5.613 1 98.88 124 GLU B CA 1
ATOM 3097 C C . GLU B 1 124 ? 12.703 14.578 5.559 1 98.88 124 GLU B C 1
ATOM 3099 O O . GLU B 1 124 ? 13.32 15.352 6.301 1 98.88 124 GLU B O 1
ATOM 3104 N N . ILE B 1 125 ? 11.852 15 4.703 1 98.75 125 ILE B N 1
ATOM 3105 C CA . ILE B 1 125 ? 11.406 16.391 4.613 1 98.75 125 ILE B CA 1
ATOM 3106 C C . ILE B 1 125 ? 10.141 16.578 5.441 1 98.75 125 ILE B C 1
ATOM 3108 O O . ILE B 1 125 ? 9.055 16.172 5.023 1 98.75 125 ILE B O 1
ATOM 3112 N N . GLY B 1 126 ? 10.234 17.234 6.609 1 97.12 126 GLY B N 1
ATOM 3113 C CA . GLY B 1 126 ? 9.164 17.344 7.586 1 97.12 126 GLY B CA 1
ATOM 3114 C C . GLY B 1 126 ? 9.219 16.25 8.641 1 97.12 126 GLY B C 1
ATOM 3115 O O . GLY B 1 126 ? 8.414 15.32 8.625 1 97.12 126 GLY B O 1
ATOM 3116 N N . SER B 1 127 ? 9.992 16.484 9.719 1 96.19 127 SER B N 1
ATOM 3117 C CA . SER B 1 127 ? 10.266 15.422 10.68 1 96.19 127 SER B CA 1
ATOM 3118 C C . SER B 1 127 ? 9.266 15.445 11.836 1 96.19 127 SER B C 1
ATOM 3120 O O . SER B 1 127 ? 8.984 14.406 12.438 1 96.19 127 SER B O 1
ATOM 3122 N N . TYR B 1 128 ? 8.734 16.688 12.164 1 93.56 128 TYR B N 1
ATOM 3123 C CA . TYR B 1 128 ? 7.855 16.797 13.32 1 93.56 128 TYR B CA 1
ATOM 3124 C C . TYR B 1 128 ? 8.477 16.141 14.547 1 93.56 128 TYR B C 1
ATOM 3126 O O . TYR B 1 128 ? 9.641 16.375 14.859 1 93.56 128 TYR B O 1
ATOM 3134 N N . MET B 1 129 ? 7.781 15.336 15.273 1 93.88 129 MET B N 1
ATOM 3135 C CA . MET B 1 129 ? 8.273 14.719 16.5 1 93.88 129 MET B CA 1
ATOM 3136 C C . MET B 1 129 ? 9.141 13.5 16.188 1 93.88 129 MET B C 1
ATOM 3138 O O . MET B 1 129 ? 9.547 12.773 17.094 1 93.88 129 MET B O 1
ATOM 3142 N N . GLY B 1 130 ? 9.391 13.25 14.961 1 96.69 130 GLY B N 1
ATOM 3143 C CA . GLY B 1 130 ? 10.383 12.273 14.555 1 96.69 130 GLY B CA 1
ATOM 3144 C C . GLY B 1 130 ? 9.859 10.852 14.539 1 96.69 130 GLY B C 1
ATOM 3145 O O . GLY B 1 130 ? 10.633 9.898 14.562 1 96.69 130 GLY B O 1
ATOM 3146 N N . TYR B 1 131 ? 8.516 10.656 14.5 1 94.94 131 TYR B N 1
ATOM 3147 C CA . TYR B 1 131 ? 7.949 9.312 14.484 1 94.94 131 TYR B CA 1
ATOM 3148 C C . TYR B 1 131 ? 8.445 8.531 13.273 1 94.94 131 TYR B C 1
ATOM 3150 O O . TYR B 1 131 ? 8.984 7.426 13.422 1 94.94 131 TYR B O 1
ATOM 3158 N N . GLY B 1 132 ? 8.281 9.133 12.086 1 95.81 132 GLY B N 1
ATOM 3159 C CA . GLY B 1 132 ? 8.836 8.523 10.883 1 95.81 132 GLY B CA 1
ATOM 3160 C C . GLY B 1 132 ? 10.352 8.469 10.891 1 95.81 132 GLY B C 1
ATOM 3161 O O . GLY B 1 132 ? 10.945 7.469 10.484 1 95.81 132 GLY B O 1
ATOM 3162 N N . THR B 1 133 ? 10.969 9.523 11.383 1 98.19 133 THR B N 1
ATOM 3163 C CA . THR B 1 133 ? 12.43 9.625 11.422 1 98.19 133 THR B CA 1
ATOM 3164 C C . THR B 1 133 ? 13.031 8.469 12.227 1 98.19 133 THR B C 1
ATOM 3166 O O . THR B 1 133 ? 13.922 7.777 11.734 1 98.19 133 THR B O 1
ATOM 3169 N N . PHE B 1 134 ? 12.547 8.312 13.445 1 98.31 134 PHE B N 1
ATOM 3170 C CA . PHE B 1 134 ? 13.047 7.246 14.312 1 98.31 134 PHE B CA 1
ATOM 3171 C C . PHE B 1 134 ? 12.734 5.875 13.719 1 98.31 134 PHE B C 1
ATOM 3173 O O . PHE B 1 134 ? 13.57 4.973 13.758 1 98.31 134 PHE B O 1
ATOM 3180 N N . GLY B 1 135 ? 11.492 5.711 13.219 1 97.06 135 GLY B N 1
ATOM 3181 C CA . GLY B 1 135 ? 11.133 4.461 12.57 1 97.06 135 GLY B CA 1
ATOM 3182 C C . GLY B 1 135 ? 12.07 4.074 11.445 1 97.06 135 GLY B C 1
ATOM 3183 O O . GLY B 1 135 ? 12.516 2.928 11.367 1 97.06 135 GLY B O 1
ATOM 3184 N N . MET B 1 136 ? 12.359 5.043 10.586 1 98 136 MET B N 1
ATOM 3185 C CA . MET B 1 136 ? 13.25 4.785 9.461 1 98 136 MET B CA 1
ATOM 3186 C C . MET B 1 136 ? 14.664 4.488 9.945 1 98 136 MET B C 1
ATOM 3188 O O . MET B 1 136 ? 15.32 3.572 9.445 1 98 136 MET B O 1
ATOM 3192 N N . ALA B 1 137 ? 15.141 5.203 10.922 1 98.44 137 ALA B N 1
ATOM 3193 C CA . ALA B 1 137 ? 16.484 5.008 11.453 1 98.44 137 ALA B CA 1
ATOM 3194 C C . ALA B 1 137 ? 16.656 3.605 12.031 1 98.44 137 ALA B C 1
ATOM 3196 O O . ALA B 1 137 ? 17.703 2.977 11.867 1 98.44 137 ALA B O 1
ATOM 3197 N N . GLU B 1 138 ? 15.672 3.109 12.719 1 96.69 138 GLU B N 1
ATOM 3198 C CA . GLU B 1 138 ? 15.734 1.796 13.352 1 96.69 138 GLU B CA 1
ATOM 3199 C C . GLU B 1 138 ? 15.828 0.685 12.312 1 96.69 138 GLU B C 1
ATOM 3201 O O . GLU B 1 138 ? 16.344 -0.401 12.602 1 96.69 138 GLU B O 1
ATOM 3206 N N . ALA B 1 139 ? 15.336 0.936 11.141 1 95.69 139 ALA B N 1
ATOM 3207 C CA . ALA B 1 139 ? 15.328 -0.074 10.086 1 95.69 139 ALA B CA 1
ATOM 3208 C C . ALA B 1 139 ? 16.516 0.096 9.148 1 95.69 139 ALA B C 1
ATOM 3210 O O . ALA B 1 139 ? 16.797 -0.77 8.312 1 95.69 139 ALA B O 1
ATOM 3211 N N . MET B 1 140 ? 17.219 1.169 9.281 1 96.94 140 MET B N 1
ATOM 3212 C CA . MET B 1 140 ? 18.328 1.557 8.406 1 96.94 140 MET B CA 1
ATOM 3213 C C . MET B 1 140 ? 19.484 0.584 8.531 1 96.94 140 MET B C 1
ATOM 3215 O O . MET B 1 140 ? 19.734 0.032 9.609 1 96.94 140 MET B O 1
ATOM 3219 N N . ALA B 1 141 ? 20.203 0.341 7.441 1 95.75 141 ALA B N 1
ATOM 3220 C CA . ALA B 1 141 ? 21.406 -0.504 7.453 1 95.75 141 ALA B CA 1
ATOM 3221 C C . ALA B 1 141 ? 22.5 0.104 8.32 1 95.75 141 ALA B C 1
ATOM 3223 O O . ALA B 1 141 ? 22.562 1.324 8.484 1 95.75 141 ALA B O 1
ATOM 3224 N N . PRO B 1 142 ? 23.375 -0.759 8.859 1 95.25 142 PRO B N 1
ATOM 3225 C CA . PRO B 1 142 ? 24.453 -0.264 9.711 1 95.25 142 PRO B CA 1
ATOM 3226 C C . PRO B 1 142 ? 25.312 0.79 9.016 1 95.25 142 PRO B C 1
ATOM 3228 O O . PRO B 1 142 ? 25.594 0.674 7.82 1 95.25 142 PRO B O 1
ATOM 3231 N N . GLY B 1 143 ? 25.625 1.766 9.75 1 96.06 143 GLY B N 1
ATOM 3232 C CA . GLY B 1 143 ? 26.5 2.809 9.242 1 96.06 143 GLY B CA 1
ATOM 3233 C C . GLY B 1 143 ? 25.75 3.893 8.484 1 96.06 143 GLY B C 1
ATOM 3234 O O . GLY B 1 143 ? 26.359 4.84 7.984 1 96.06 143 GLY B O 1
ATOM 3235 N N . GLY B 1 144 ? 24.438 3.762 8.469 1 98.06 144 GLY B N 1
ATOM 3236 C CA . GLY B 1 144 ? 23.625 4.742 7.75 1 98.06 144 GLY B CA 1
ATOM 3237 C C . GLY B 1 144 ? 23.359 5.992 8.562 1 98.06 144 GLY B C 1
ATOM 3238 O O . GLY B 1 144 ? 23.75 6.086 9.727 1 98.06 144 GLY B O 1
ATOM 3239 N N . LYS B 1 145 ? 22.75 6.969 7.895 1 98.75 145 LYS B N 1
ATOM 3240 C CA . LYS B 1 145 ? 22.375 8.234 8.516 1 98.75 145 LYS B CA 1
ATOM 3241 C C . LYS B 1 145 ? 21.016 8.711 8.008 1 98.75 145 LYS B C 1
ATOM 3243 O O . LYS B 1 145 ? 20.703 8.594 6.82 1 98.75 145 LYS B O 1
ATOM 3248 N N . VAL B 1 146 ? 20.219 9.188 8.945 1 98.88 146 VAL B N 1
ATOM 3249 C CA . VAL B 1 146 ? 18.969 9.859 8.586 1 98.88 146 VAL B CA 1
ATOM 3250 C C . VAL B 1 146 ? 19.125 11.367 8.75 1 98.88 146 VAL B C 1
ATOM 3252 O O . VAL B 1 146 ? 19.547 11.844 9.812 1 98.88 146 VAL B O 1
ATOM 3255 N N . THR B 1 147 ? 18.906 12.086 7.707 1 98.94 147 THR B N 1
ATOM 3256 C CA . THR B 1 147 ? 18.812 13.539 7.738 1 98.94 147 THR B CA 1
ATOM 3257 C C . THR B 1 147 ? 17.344 13.984 7.707 1 98.94 147 THR B C 1
ATOM 3259 O O . THR B 1 147 ? 16.578 13.539 6.852 1 98.94 147 THR B O 1
ATOM 3262 N N . GLY B 1 148 ? 16.969 14.75 8.664 1 98.81 148 GLY B N 1
ATOM 3263 C CA . GLY B 1 148 ? 15.633 15.328 8.68 1 98.81 148 GLY B CA 1
ATOM 3264 C C . GLY B 1 148 ? 15.633 16.828 8.516 1 98.81 148 GLY B C 1
ATOM 3265 O O . GLY B 1 148 ? 16.656 17.484 8.719 1 98.81 148 GLY B O 1
ATOM 3266 N N . ILE B 1 149 ? 14.5 17.391 8.125 1 98.81 149 ILE B N 1
ATOM 3267 C CA . ILE B 1 149 ? 14.289 18.828 8.039 1 98.81 149 ILE B CA 1
ATOM 3268 C C . ILE B 1 149 ? 13 19.203 8.766 1 98.81 149 ILE B C 1
ATOM 3270 O O . ILE B 1 149 ? 11.969 18.562 8.594 1 98.81 149 ILE B O 1
ATOM 3274 N N . ASP B 1 150 ? 13.062 20.172 9.555 1 97.12 150 ASP B N 1
ATOM 3275 C CA . ASP B 1 150 ? 11.867 20.766 10.148 1 97.12 150 ASP B CA 1
ATOM 3276 C C . ASP B 1 150 ? 12.078 22.25 10.445 1 97.12 150 ASP B C 1
ATOM 3278 O O . ASP B 1 150 ? 13.188 22.672 10.789 1 97.12 150 ASP B O 1
ATOM 3282 N N . ILE B 1 151 ? 11.016 22.953 10.352 1 95.31 151 ILE B N 1
ATOM 3283 C CA . ILE B 1 151 ? 11.109 24.406 10.523 1 95.31 151 ILE B CA 1
ATOM 3284 C C . ILE B 1 151 ? 11.086 24.75 12.016 1 95.31 151 ILE B C 1
ATOM 3286 O O . ILE B 1 151 ? 11.672 25.75 12.43 1 95.31 151 ILE B O 1
ATOM 3290 N N . GLU B 1 152 ? 10.469 23.953 12.828 1 93.75 152 GLU B N 1
ATOM 3291 C CA . GLU B 1 152 ? 10.234 24.234 14.242 1 93.75 152 GLU B CA 1
ATOM 3292 C C . GLU B 1 152 ? 11.414 23.781 15.102 1 93.75 152 GLU B C 1
ATOM 3294 O O . GLU B 1 152 ? 11.688 22.578 15.203 1 93.75 152 GLU B O 1
ATOM 3299 N N . PRO B 1 153 ? 12.094 24.703 15.75 1 94.38 153 PRO B N 1
ATOM 3300 C CA . PRO B 1 153 ? 13.266 24.344 16.562 1 94.38 153 PRO B CA 1
ATOM 3301 C C . PRO B 1 153 ? 12.938 23.312 17.625 1 94.38 153 PRO B C 1
ATOM 3303 O O . PRO B 1 153 ? 13.766 22.438 17.938 1 94.38 153 PRO B O 1
ATOM 3306 N N . TYR B 1 154 ? 11.797 23.422 18.219 1 93.75 154 TYR B N 1
ATOM 3307 C CA . TYR B 1 154 ? 11.422 22.5 19.281 1 93.75 154 TYR B CA 1
ATOM 3308 C C . TYR B 1 154 ? 11.469 21.062 18.781 1 93.75 154 TYR B C 1
ATOM 3310 O O . TYR B 1 154 ? 12.008 20.172 19.453 1 93.75 154 TYR B O 1
ATOM 3318 N N . PHE B 1 155 ? 10.844 20.797 17.641 1 95.31 155 PHE B N 1
ATOM 3319 C CA . PHE B 1 155 ? 10.82 19.453 17.078 1 95.31 155 PHE B CA 1
ATOM 3320 C C . PHE B 1 155 ? 12.227 18.984 16.719 1 95.31 155 PHE B C 1
ATOM 3322 O O . PHE B 1 155 ? 12.594 17.844 17 1 95.31 155 PHE B O 1
ATOM 3329 N N . CYS B 1 156 ? 13.023 19.875 16.141 1 97.25 156 CYS B N 1
ATOM 3330 C CA . CYS B 1 156 ? 14.406 19.531 15.812 1 97.25 156 CYS B CA 1
ATOM 3331 C C . CYS B 1 156 ? 15.172 19.109 17.062 1 97.25 156 CYS B C 1
ATOM 3333 O O . CYS B 1 156 ? 15.852 18.078 17.062 1 97.25 156 CYS B O 1
ATOM 3335 N N . ASP B 1 157 ? 15.047 19.922 18.078 1 96.88 157 ASP B N 1
ATOM 3336 C CA . ASP B 1 157 ? 15.758 19.656 19.312 1 96.88 157 ASP B CA 1
ATOM 3337 C C . ASP B 1 157 ? 15.305 18.328 19.922 1 96.88 157 ASP B C 1
ATOM 3339 O O . ASP B 1 157 ? 16.125 17.547 20.422 1 96.88 157 ASP B O 1
ATOM 3343 N N . PHE B 1 158 ? 14.016 18.141 19.938 1 96.25 158 PHE B N 1
ATOM 3344 C CA . PHE B 1 158 ? 13.477 16.906 20.484 1 96.25 158 PHE B CA 1
ATOM 3345 C C . PHE B 1 158 ? 14.062 15.688 19.781 1 96.25 158 PHE B C 1
ATOM 3347 O O . PHE B 1 158 ? 14.547 14.758 20.422 1 96.25 158 PHE B O 1
ATOM 3354 N N . VAL B 1 159 ? 14.016 15.672 18.422 1 98.38 159 VAL B N 1
ATOM 3355 C CA . VAL B 1 159 ? 14.469 14.516 17.656 1 98.38 159 VAL B CA 1
ATOM 3356 C C . VAL B 1 159 ? 15.977 14.336 17.828 1 98.38 159 VAL B C 1
ATOM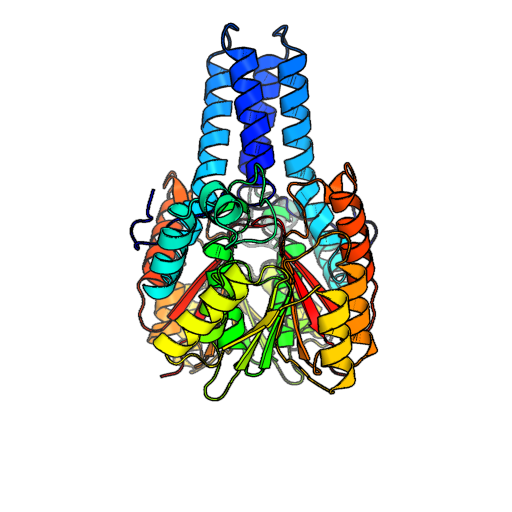 3358 O O . VAL B 1 159 ? 16.453 13.227 18.078 1 98.38 159 VAL B O 1
ATOM 3361 N N . ASN B 1 160 ? 16.719 15.43 17.766 1 98.75 160 ASN B N 1
ATOM 3362 C CA . ASN B 1 160 ? 18.172 15.352 17.891 1 98.75 160 ASN B CA 1
ATOM 3363 C C . ASN B 1 160 ? 18.594 14.875 19.281 1 98.75 160 ASN B C 1
ATOM 3365 O O . ASN B 1 160 ? 19.516 14.062 19.406 1 98.75 160 ASN B O 1
ATOM 3369 N N . LYS B 1 161 ? 17.969 15.391 20.266 1 98.25 161 LYS B N 1
ATOM 3370 C CA . LYS B 1 161 ? 18.281 14.977 21.641 1 98.25 161 LYS B CA 1
ATOM 3371 C C . LYS B 1 161 ? 17.969 13.492 21.844 1 98.25 161 LYS B C 1
ATOM 3373 O O . LYS B 1 161 ? 18.781 12.758 22.391 1 98.25 161 LYS B O 1
ATOM 3378 N N . THR B 1 162 ? 16.781 13.125 21.406 1 98.12 162 THR B N 1
ATOM 3379 C CA . THR B 1 162 ? 16.375 11.727 21.531 1 98.12 162 THR B CA 1
ATOM 3380 C C . THR B 1 162 ? 17.312 10.82 20.75 1 98.12 162 THR B C 1
ATOM 3382 O O . THR B 1 162 ? 17.672 9.734 21.219 1 98.12 162 THR B O 1
ATOM 3385 N N . ALA B 1 163 ? 17.688 11.234 19.562 1 98.38 163 ALA B N 1
ATOM 3386 C CA . ALA B 1 163 ? 18.609 10.477 18.734 1 98.38 163 ALA B CA 1
ATOM 3387 C C . ALA B 1 163 ? 19.938 10.25 19.453 1 98.38 163 ALA B C 1
ATOM 3389 O O . ALA B 1 163 ? 20.484 9.141 19.438 1 98.38 163 ALA B O 1
ATOM 3390 N N . ARG B 1 164 ? 20.438 11.289 20.078 1 97.94 164 ARG B N 1
ATOM 3391 C CA . ARG B 1 164 ? 21.688 11.18 20.828 1 97.94 164 ARG B CA 1
ATOM 3392 C C . ARG B 1 164 ? 21.531 10.203 22 1 97.94 164 ARG B C 1
ATOM 3394 O O . ARG B 1 164 ? 22.391 9.344 22.203 1 97.94 164 ARG B O 1
ATOM 3401 N N . GLN B 1 165 ? 20.453 10.305 22.672 1 97.38 165 GLN B N 1
ATOM 3402 C CA . GLN B 1 165 ? 20.203 9.445 23.828 1 97.38 165 GLN B CA 1
ATOM 3403 C C . GLN B 1 165 ? 20.094 7.984 23.422 1 97.38 165 GLN B C 1
ATOM 3405 O O . GLN B 1 165 ? 20.516 7.09 24.156 1 97.38 165 GLN B O 1
ATOM 3410 N N . ARG B 1 166 ? 19.562 7.766 22.25 1 96.56 166 ARG B N 1
ATOM 3411 C CA . ARG B 1 166 ? 19.297 6.41 21.766 1 96.56 166 ARG B CA 1
ATOM 3412 C C . ARG B 1 166 ? 20.406 5.938 20.844 1 96.56 166 ARG B C 1
ATOM 3414 O O . ARG B 1 166 ? 20.344 4.828 20.297 1 96.56 166 ARG B O 1
ATOM 3421 N N . LYS B 1 167 ? 21.422 6.781 20.594 1 96.94 167 LYS B N 1
ATOM 3422 C CA . LYS B 1 167 ? 22.578 6.473 19.766 1 96.94 167 LYS B CA 1
ATOM 3423 C C . LYS B 1 167 ? 22.156 6.152 18.328 1 96.94 167 LYS B C 1
ATOM 3425 O O . LYS B 1 167 ? 22.609 5.16 17.75 1 96.94 167 LYS B O 1
ATOM 3430 N N . LEU B 1 168 ? 21.219 6.824 17.859 1 98 168 LEU B N 1
ATOM 3431 C CA . LEU B 1 168 ? 20.812 6.742 16.453 1 98 168 LEU B CA 1
ATOM 3432 C C . LEU B 1 168 ? 21.469 7.832 15.625 1 98 168 LEU B C 1
ATOM 3434 O O . LEU B 1 168 ? 21.609 8.969 16.078 1 98 168 LEU B O 1
ATOM 3438 N N . ASN B 1 169 ? 21.953 7.465 14.516 1 98.5 169 ASN B N 1
ATOM 3439 C CA . ASN B 1 169 ? 22.625 8.414 13.633 1 98.5 169 ASN B CA 1
ATOM 3440 C C . ASN B 1 169 ? 21.609 9.25 12.844 1 98.5 169 ASN B C 1
ATOM 3442 O O . ASN B 1 169 ? 21.391 9.008 11.664 1 98.5 169 ASN B O 1
ATOM 3446 N N . ILE B 1 170 ? 21.016 10.188 13.484 1 98.81 170 ILE B N 1
ATOM 3447 C CA . ILE B 1 170 ? 20 11.086 12.961 1 98.81 170 ILE B CA 1
ATOM 3448 C C . ILE B 1 170 ? 20.438 12.539 13.148 1 98.81 170 ILE B C 1
ATOM 3450 O O . ILE B 1 170 ? 20.984 12.891 14.195 1 98.81 170 ILE B O 1
ATOM 3454 N N . GLU B 1 171 ? 20.266 13.32 12.195 1 98.81 171 GLU B N 1
ATOM 3455 C CA . GLU B 1 171 ? 20.406 14.766 12.32 1 98.81 171 GLU B CA 1
ATOM 3456 C C . GLU B 1 171 ? 19.219 15.492 11.68 1 98.81 171 GLU B C 1
ATOM 3458 O O . GLU B 1 171 ? 18.984 15.352 10.477 1 98.81 171 GLU B O 1
ATOM 3463 N N . VAL B 1 172 ? 18.547 16.234 12.422 1 98.81 172 VAL B N 1
ATOM 3464 C CA . VAL B 1 172 ? 17.469 17.062 11.883 1 98.81 172 VAL B CA 1
ATOM 3465 C C . VAL B 1 172 ? 17.938 18.5 11.75 1 98.81 172 VAL B C 1
ATOM 3467 O O . VAL B 1 172 ? 18.312 19.141 12.742 1 98.81 172 VAL B O 1
ATOM 3470 N N . LYS B 1 173 ? 17.891 18.969 10.57 1 98.75 173 LYS B N 1
ATOM 3471 C CA . LYS B 1 173 ? 18.266 20.344 10.258 1 98.75 173 LYS B CA 1
ATOM 3472 C C . LYS B 1 173 ? 17.062 21.281 10.375 1 98.75 173 LYS B C 1
ATOM 3474 O O . LYS B 1 173 ? 15.984 21 9.859 1 98.75 173 LYS B O 1
ATOM 3479 N N . GLN B 1 174 ? 17.312 22.406 11.078 1 97.81 174 GLN B N 1
ATOM 3480 C CA . GLN B 1 174 ? 16.25 23.391 11.289 1 97.81 174 GLN B CA 1
ATOM 3481 C C . GLN B 1 174 ? 16.172 24.391 10.141 1 97.81 174 GLN B C 1
ATOM 3483 O O . GLN B 1 174 ? 17.188 24.969 9.75 1 97.81 174 GLN B O 1
ATOM 3488 N N . GLY B 1 175 ? 15 24.594 9.594 1 97.12 175 GLY B N 1
ATOM 3489 C CA . GLY B 1 175 ? 14.766 25.594 8.57 1 97.12 175 GLY B CA 1
ATOM 3490 C C . GLY B 1 175 ? 13.57 25.281 7.68 1 97.12 175 GLY B C 1
ATOM 3491 O O . GLY B 1 175 ? 12.961 24.219 7.812 1 97.12 175 GLY B O 1
ATOM 3492 N N . SER B 1 176 ? 13.281 26.25 6.883 1 97 176 SER B N 1
ATOM 3493 C CA . SER B 1 176 ? 12.289 25.969 5.848 1 97 176 SER B CA 1
ATOM 3494 C C . SER B 1 176 ? 12.773 24.891 4.887 1 97 176 SER B C 1
ATOM 3496 O O . SER B 1 176 ? 13.953 24.859 4.527 1 97 176 SER B O 1
ATOM 3498 N N . ALA B 1 177 ? 11.922 24.031 4.484 1 97.94 177 ALA B N 1
ATOM 3499 C CA . ALA B 1 177 ? 12.273 22.812 3.764 1 97.94 177 ALA B CA 1
ATOM 3500 C C . ALA B 1 177 ? 12.992 23.141 2.455 1 97.94 177 ALA B C 1
ATOM 3502 O O . ALA B 1 177 ? 14.031 22.562 2.152 1 97.94 177 ALA B O 1
ATOM 3503 N N . LEU B 1 178 ? 12.414 24.125 1.697 1 98.31 178 LEU B N 1
ATOM 3504 C CA . LEU B 1 178 ? 12.953 24.375 0.364 1 98.31 178 LEU B CA 1
ATOM 3505 C C . LEU B 1 178 ? 14.383 24.906 0.442 1 98.31 178 LEU B C 1
ATOM 3507 O O . LEU B 1 178 ? 15.289 24.344 -0.161 1 98.31 178 LEU B O 1
ATOM 3511 N N . PRO B 1 179 ? 14.641 25.938 1.288 1 98.44 179 PRO B N 1
ATOM 3512 C CA . PRO B 1 179 ? 16.016 26.422 1.391 1 98.44 179 PRO B CA 1
ATOM 3513 C C . PRO B 1 179 ? 16.984 25.375 1.933 1 98.44 179 PRO B C 1
ATOM 3515 O O . PRO B 1 179 ? 18.109 25.266 1.459 1 98.44 179 PRO B O 1
ATOM 3518 N N . VAL B 1 180 ? 16.578 24.578 2.895 1 98.69 180 VAL B N 1
ATOM 3519 C CA . VAL B 1 180 ? 17.453 23.547 3.451 1 98.69 180 VAL B CA 1
ATOM 3520 C C . VAL B 1 180 ? 17.75 22.484 2.393 1 98.69 180 VAL B C 1
ATOM 3522 O O . VAL B 1 180 ? 18.891 22.031 2.252 1 98.69 180 VAL B O 1
ATOM 3525 N N . LEU B 1 181 ? 16.703 22.078 1.665 1 98.69 1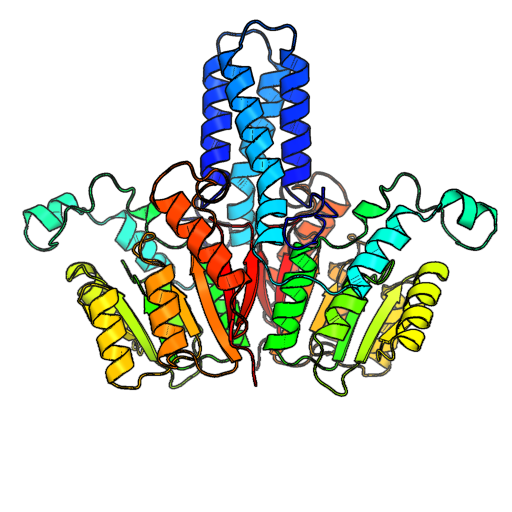81 LEU B N 1
ATOM 3526 C CA . LEU B 1 181 ? 16.859 21.078 0.606 1 98.69 181 LEU B CA 1
ATOM 3527 C C . LEU B 1 181 ? 17.828 21.578 -0.463 1 98.69 181 LEU B C 1
ATOM 3529 O O . LEU B 1 181 ? 18.672 20.812 -0.941 1 98.69 181 LEU B O 1
ATOM 3533 N N . GLU B 1 182 ? 17.703 22.859 -0.793 1 98.56 182 GLU B N 1
ATOM 3534 C CA . GLU B 1 182 ? 18.609 23.453 -1.767 1 98.56 182 GLU B CA 1
ATOM 3535 C C . GLU B 1 182 ? 20.047 23.453 -1.263 1 98.56 182 GLU B C 1
ATOM 3537 O O . GLU B 1 182 ? 20.969 23.188 -2.029 1 98.56 182 GLU B O 1
ATOM 3542 N N . SER B 1 183 ? 20.188 23.766 -0.037 1 98.69 183 SER B N 1
ATOM 3543 C CA . SER B 1 183 ? 21.531 23.734 0.553 1 98.69 183 SER B CA 1
ATOM 3544 C C . SER B 1 183 ? 22.109 22.328 0.53 1 98.69 183 SER B C 1
ATOM 3546 O O . SER B 1 183 ? 23.281 22.141 0.198 1 98.69 183 SER B O 1
ATOM 3548 N N . LEU B 1 184 ? 21.312 21.328 0.89 1 98.75 184 LEU B N 1
ATOM 3549 C CA . LEU B 1 184 ? 21.766 19.938 0.855 1 98.75 184 LEU B CA 1
ATOM 3550 C C . LEU B 1 184 ? 22.156 19.531 -0.56 1 98.75 184 LEU B C 1
ATOM 3552 O O . LEU B 1 184 ? 23.125 18.797 -0.749 1 98.75 184 LEU B O 1
ATOM 3556 N N . ALA B 1 185 ? 21.375 20 -1.514 1 98.56 185 ALA B N 1
ATOM 3557 C CA . ALA B 1 185 ? 21.672 19.719 -2.916 1 98.56 185 ALA B CA 1
ATOM 3558 C C . ALA B 1 185 ? 23.016 20.328 -3.32 1 98.56 185 ALA B C 1
ATOM 3560 O O . ALA B 1 185 ? 23.828 19.672 -3.957 1 98.56 185 ALA B O 1
ATOM 3561 N N . LYS B 1 186 ? 23.219 21.594 -2.949 1 98.25 186 LYS B N 1
ATOM 3562 C CA . LYS B 1 186 ? 24.453 22.312 -3.281 1 98.25 186 LYS B CA 1
ATOM 3563 C C . LYS B 1 186 ? 25.672 21.625 -2.654 1 98.25 186 LYS B C 1
ATOM 3565 O O . LYS B 1 186 ? 26.75 21.625 -3.242 1 98.25 186 LYS B O 1
ATOM 3570 N N . GLU B 1 187 ? 25.453 21.031 -1.52 1 98.38 187 GLU B N 1
ATOM 3571 C CA . GLU B 1 187 ? 26.531 20.344 -0.806 1 98.38 187 GLU B CA 1
ATOM 3572 C C . GLU B 1 187 ? 26.812 18.984 -1.42 1 98.38 187 GLU B C 1
ATOM 3574 O O . GLU B 1 187 ? 27.781 18.312 -1.048 1 98.38 187 GLU B O 1
ATOM 3579 N N . GLY B 1 188 ? 25.969 18.484 -2.291 1 98.25 188 GLY B N 1
ATOM 3580 C CA . GLY B 1 188 ? 26.203 17.25 -3.018 1 98.25 188 GLY B CA 1
ATOM 3581 C C . GLY B 1 188 ? 25.656 16.016 -2.299 1 98.25 188 GLY B C 1
ATOM 3582 O O . GLY B 1 188 ? 26.062 14.891 -2.602 1 98.25 188 GLY B O 1
ATOM 3583 N N . ASN B 1 189 ? 24.797 16.25 -1.329 1 98.38 189 ASN B N 1
ATOM 3584 C CA . ASN B 1 189 ? 24.219 15.133 -0.596 1 98.38 189 ASN B CA 1
ATOM 3585 C C . ASN B 1 189 ? 23.359 14.25 -1.499 1 98.38 189 ASN B C 1
ATOM 3587 O O . ASN B 1 189 ? 22.641 14.75 -2.357 1 98.38 189 ASN B O 1
ATOM 3591 N N . LYS B 1 190 ? 23.547 12.977 -1.356 1 98.56 190 LYS B N 1
ATOM 3592 C CA . LYS B 1 190 ? 22.766 11.977 -2.088 1 98.56 190 LYS B CA 1
ATOM 3593 C C . LYS B 1 190 ? 22.062 11.023 -1.131 1 98.56 190 LYS B C 1
ATOM 3595 O O . LYS B 1 190 ? 22.578 10.711 -0.057 1 98.56 190 LYS B O 1
ATOM 3600 N N . TYR B 1 191 ? 20.953 10.594 -1.558 1 98.75 191 TYR B N 1
ATOM 3601 C CA . TYR B 1 191 ? 20.125 9.742 -0.715 1 98.75 191 TYR B CA 1
ATOM 3602 C C . TYR B 1 191 ? 19.609 8.539 -1.498 1 98.75 191 TYR B C 1
ATOM 3604 O O . TYR B 1 191 ? 19.375 8.633 -2.703 1 98.75 191 TYR B O 1
ATOM 3612 N N . ASP B 1 192 ? 19.469 7.41 -0.8 1 97.81 192 ASP B N 1
ATOM 3613 C CA . ASP B 1 192 ? 18.906 6.234 -1.452 1 97.81 192 ASP B CA 1
ATOM 3614 C C . ASP B 1 192 ? 17.438 6.043 -1.06 1 97.81 192 ASP B C 1
ATOM 3616 O O . ASP B 1 192 ? 16.719 5.273 -1.692 1 97.81 192 ASP B O 1
ATOM 3620 N N . PHE B 1 193 ? 17.016 6.82 -0.031 1 98.56 193 PHE B N 1
ATOM 3621 C CA . PHE B 1 193 ? 15.609 6.84 0.363 1 98.56 193 PHE B CA 1
ATOM 3622 C C . PHE B 1 193 ? 15.203 8.227 0.845 1 98.56 193 PHE B C 1
ATOM 3624 O O . PHE B 1 193 ? 15.891 8.828 1.669 1 98.56 193 PHE B O 1
ATOM 3631 N N . ILE B 1 194 ? 14.125 8.781 0.328 1 98.88 194 ILE B N 1
ATOM 3632 C CA . ILE B 1 194 ? 13.625 10.094 0.719 1 98.88 194 ILE B CA 1
ATOM 3633 C C . ILE B 1 194 ? 12.141 9.992 1.083 1 98.88 194 ILE B C 1
ATOM 3635 O O . ILE B 1 194 ? 11.344 9.445 0.315 1 98.88 194 ILE B O 1
ATOM 3639 N N . TYR B 1 195 ? 11.812 10.406 2.254 1 98.75 195 TYR B N 1
ATOM 3640 C CA . TYR B 1 195 ? 10.43 10.469 2.707 1 98.75 195 TYR B CA 1
ATOM 3641 C C . TYR B 1 195 ? 9.938 11.914 2.758 1 98.75 195 TYR B C 1
ATOM 3643 O O . TYR B 1 195 ? 10.492 12.742 3.48 1 98.75 195 TYR B O 1
ATOM 3651 N N . VAL B 1 196 ? 8.891 12.203 1.98 1 98.56 196 VAL B N 1
ATOM 3652 C CA . VAL B 1 196 ? 8.367 13.562 1.875 1 98.56 196 VAL B CA 1
ATOM 3653 C C . VAL B 1 196 ? 7.043 13.664 2.625 1 98.56 196 VAL B C 1
ATOM 3655 O O . VAL B 1 196 ? 6.062 13.008 2.262 1 98.56 196 VAL B O 1
ATOM 3658 N N . ASP B 1 197 ? 6.938 14.422 3.623 1 96 197 ASP B N 1
ATOM 3659 C CA . ASP B 1 197 ? 5.742 14.68 4.414 1 96 197 ASP B CA 1
ATOM 3660 C C . ASP B 1 197 ? 5.797 16.062 5.051 1 96 197 ASP B C 1
ATOM 3662 O O . ASP B 1 197 ? 5.926 16.188 6.273 1 96 197 ASP B O 1
ATOM 3666 N N . CYS B 1 198 ? 5.691 17.047 4.223 1 95.19 198 CYS B N 1
ATOM 3667 C CA . CYS B 1 198 ? 5.852 18.438 4.648 1 95.19 198 CYS B CA 1
ATOM 3668 C C . CYS B 1 198 ? 4.805 19.328 3.998 1 95.19 198 CYS B C 1
ATOM 3670 O O . CYS B 1 198 ? 3.633 18.953 3.914 1 95.19 198 CYS B O 1
ATOM 3672 N N . GLN B 1 199 ? 5.141 20.562 3.734 1 94.94 199 GLN B N 1
ATOM 3673 C CA . GLN B 1 199 ? 4.211 21.516 3.143 1 94.94 199 GLN B CA 1
ATOM 3674 C C . GLN B 1 199 ? 3.709 21.031 1.786 1 94.94 199 GLN B C 1
ATOM 3676 O O . GLN B 1 199 ? 4.453 21.047 0.803 1 94.94 199 GLN B O 1
ATOM 3681 N N . LYS B 1 200 ? 2.383 20.672 1.734 1 95.94 200 LYS B N 1
ATOM 3682 C CA . LYS B 1 200 ? 1.8 20 0.579 1 95.94 200 LYS B CA 1
ATOM 3683 C C . LYS B 1 200 ? 1.92 20.859 -0.678 1 95.94 200 LYS B C 1
ATOM 3685 O O . LYS B 1 200 ? 2.111 20.328 -1.777 1 95.94 200 LYS B O 1
ATOM 3690 N N . SER B 1 201 ? 1.887 22.141 -0.518 1 97.5 201 SER B N 1
ATOM 3691 C CA . SER B 1 201 ? 1.925 23.031 -1.665 1 97.5 201 SER B CA 1
ATOM 3692 C C . SER B 1 201 ? 3.301 23.031 -2.32 1 97.5 201 SER B C 1
ATOM 3694 O O . SER B 1 201 ? 3.469 23.562 -3.424 1 97.5 201 SER B O 1
ATOM 3696 N N . GLU B 1 202 ? 4.273 22.375 -1.686 1 98.31 202 GLU B N 1
ATOM 3697 C CA . GLU B 1 202 ? 5.641 22.453 -2.188 1 98.31 202 GLU B CA 1
ATOM 3698 C C . GLU B 1 202 ? 6.121 21.094 -2.699 1 98.31 202 GLU B C 1
ATOM 3700 O O . GLU B 1 202 ? 7.305 20.922 -2.988 1 98.31 202 GLU B O 1
ATOM 3705 N N . TYR B 1 203 ? 5.305 20.125 -2.867 1 98.75 203 TYR B N 1
ATOM 3706 C CA . TYR B 1 203 ? 5.672 18.766 -3.256 1 98.75 203 TYR B CA 1
ATOM 3707 C C . TYR B 1 203 ? 6.324 18.766 -4.633 1 98.75 203 TYR B C 1
ATOM 3709 O O . TYR B 1 203 ? 7.328 18.078 -4.848 1 98.75 203 TYR B O 1
ATOM 3717 N N . CYS B 1 204 ? 5.742 19.516 -5.582 1 98.81 204 CYS B N 1
ATOM 3718 C CA . CYS B 1 204 ? 6.348 19.609 -6.906 1 98.81 204 CYS B CA 1
ATOM 3719 C C . CYS B 1 204 ? 7.758 20.172 -6.828 1 98.81 204 CYS B C 1
ATOM 3721 O O . CYS B 1 204 ? 8.672 19.656 -7.473 1 98.81 204 CYS B O 1
ATOM 3723 N N . ASP B 1 205 ? 7.902 21.188 -6.023 1 98.81 205 ASP B N 1
ATOM 3724 C CA . ASP B 1 205 ? 9.211 21.828 -5.895 1 98.81 205 ASP B CA 1
ATOM 3725 C C . ASP B 1 205 ? 10.227 20.891 -5.254 1 98.81 205 ASP B C 1
ATOM 3727 O O . ASP B 1 205 ? 11.375 20.828 -5.691 1 98.81 205 ASP B O 1
ATOM 3731 N N . TYR B 1 206 ? 9.844 20.156 -4.18 1 98.81 206 TYR B N 1
ATOM 3732 C CA . TYR B 1 206 ? 10.734 19.172 -3.576 1 98.81 206 TYR B CA 1
ATOM 3733 C C . TYR B 1 206 ? 11.211 18.172 -4.609 1 98.81 206 TYR B C 1
ATOM 3735 O O . TYR B 1 206 ? 12.414 17.906 -4.719 1 98.81 206 TYR B O 1
ATOM 3743 N N . PHE B 1 207 ? 10.258 17.625 -5.383 1 98.88 207 PHE B N 1
ATOM 3744 C CA . PHE B 1 207 ? 10.547 16.594 -6.375 1 98.88 207 PHE B CA 1
ATOM 3745 C C . PHE B 1 207 ? 11.523 17.125 -7.422 1 98.88 207 PHE B C 1
ATOM 3747 O O . PHE B 1 207 ? 12.492 16.438 -7.77 1 98.88 207 PHE B O 1
ATOM 3754 N N . LYS B 1 208 ? 11.281 18.359 -7.879 1 98.69 208 LYS B N 1
ATOM 3755 C CA . LYS B 1 208 ? 12.141 18.969 -8.891 1 98.69 208 LYS B CA 1
ATOM 3756 C C . LYS B 1 208 ? 13.555 19.172 -8.367 1 98.69 208 LYS B C 1
ATOM 3758 O O . LYS B 1 208 ? 14.531 18.844 -9.047 1 98.69 208 LYS B O 1
ATOM 3763 N N . ILE B 1 209 ? 13.734 19.672 -7.168 1 98.75 209 ILE B N 1
ATOM 3764 C CA . ILE B 1 209 ? 15.047 19.906 -6.582 1 98.75 209 ILE B CA 1
ATOM 3765 C C . ILE B 1 209 ? 15.781 18.562 -6.434 1 98.75 209 ILE B C 1
ATOM 3767 O O . ILE B 1 209 ? 16.953 18.453 -6.797 1 98.75 209 ILE B O 1
ATOM 3771 N N . ILE B 1 210 ? 15.078 17.516 -5.941 1 98.81 210 ILE B N 1
ATOM 3772 C CA . ILE B 1 210 ? 15.656 16.203 -5.688 1 98.81 210 ILE B CA 1
ATOM 3773 C C . ILE B 1 210 ? 16.156 15.594 -6.996 1 98.81 210 ILE B C 1
ATOM 3775 O O . ILE B 1 210 ? 17.297 15.164 -7.094 1 98.81 210 ILE B O 1
ATOM 3779 N N . MET B 1 211 ? 15.297 15.625 -8.039 1 98.5 211 MET B N 1
ATOM 3780 C CA . MET B 1 211 ? 15.609 14.938 -9.289 1 98.5 211 MET B CA 1
ATOM 3781 C C . MET B 1 211 ? 16.594 15.75 -10.125 1 98.5 211 MET B C 1
ATOM 3783 O O . MET B 1 211 ? 17.547 15.195 -10.688 1 98.5 211 MET B O 1
ATOM 3787 N N . ASP B 1 212 ? 16.359 17.078 -10.133 1 98.19 212 ASP B N 1
ATOM 3788 C CA . ASP B 1 212 ? 17.172 17.922 -11.008 1 98.19 212 ASP B CA 1
ATOM 3789 C C . ASP B 1 212 ? 18.594 18.062 -10.477 1 98.19 212 ASP B C 1
ATOM 3791 O O . ASP B 1 212 ? 19.516 18.375 -11.242 1 98.19 212 ASP B O 1
ATOM 3795 N N . ASN B 1 213 ? 18.859 17.844 -9.203 1 98.38 213 ASN B N 1
ATOM 3796 C CA . ASN B 1 213 ? 20.188 18 -8.625 1 98.38 213 ASN B CA 1
ATOM 3797 C C . ASN B 1 213 ? 20.812 16.641 -8.297 1 98.38 213 ASN B C 1
ATOM 3799 O O . ASN B 1 213 ? 21.844 16.578 -7.621 1 98.38 213 ASN B O 1
ATOM 3803 N N . GLY B 1 214 ? 20.203 15.594 -8.703 1 97.88 214 GLY B N 1
ATOM 3804 C CA . GLY B 1 214 ? 20.75 14.258 -8.531 1 97.88 214 GLY B CA 1
ATOM 3805 C C . GLY B 1 214 ? 20.828 13.828 -7.074 1 97.88 214 GLY B C 1
ATOM 3806 O O . GLY B 1 214 ? 21.734 13.094 -6.688 1 97.88 214 GLY B O 1
ATOM 3807 N N . MET B 1 215 ? 19.922 14.328 -6.266 1 98.69 215 MET B N 1
ATOM 3808 C CA . MET B 1 215 ? 19.953 14 -4.844 1 98.69 215 MET B CA 1
ATOM 3809 C C . MET B 1 215 ? 19.5 12.562 -4.609 1 98.69 215 MET B C 1
ATOM 3811 O O . MET B 1 215 ? 19.891 11.945 -3.615 1 98.69 215 MET B O 1
ATOM 3815 N N . LEU B 1 216 ? 18.641 12.047 -5.441 1 98.62 216 LEU B N 1
ATOM 3816 C CA . LEU B 1 216 ? 18.234 10.648 -5.371 1 98.62 216 LEU B CA 1
ATOM 3817 C C . LEU B 1 216 ? 19.125 9.781 -6.246 1 98.62 216 LEU B C 1
ATOM 3819 O O . LEU B 1 216 ? 19.203 9.977 -7.461 1 98.62 216 LEU B O 1
ATOM 3823 N N . VAL B 1 217 ? 19.844 8.836 -5.676 1 97.06 217 VAL B N 1
ATOM 3824 C CA . VAL B 1 217 ? 20.75 7.969 -6.422 1 97.06 217 VAL B CA 1
ATOM 3825 C C . VAL B 1 217 ? 19.938 7.086 -7.379 1 97.06 217 VAL B C 1
ATOM 3827 O O . VAL B 1 217 ? 18.75 6.879 -7.188 1 97.06 217 VAL B O 1
ATOM 3830 N N . PRO B 1 218 ? 20.641 6.582 -8.422 1 94.56 218 PRO B N 1
ATOM 3831 C CA . PRO B 1 218 ? 19.953 5.598 -9.258 1 94.56 218 PRO B CA 1
ATOM 3832 C C . PRO B 1 218 ? 19.391 4.422 -8.453 1 94.56 218 PRO B C 1
ATOM 3834 O O . PRO B 1 218 ? 20.062 3.938 -7.531 1 94.56 218 PRO B O 1
ATOM 3837 N N . ASP B 1 219 ? 18.203 4.086 -8.703 1 92.25 219 ASP B N 1
ATOM 3838 C CA . ASP B 1 219 ? 17.5 2.988 -8.047 1 92.25 219 ASP B CA 1
ATOM 3839 C C . ASP B 1 219 ? 17.047 3.391 -6.652 1 92.25 219 ASP B C 1
ATOM 3841 O O . ASP B 1 219 ? 16.531 2.559 -5.898 1 92.25 219 ASP B O 1
ATOM 3845 N N . GLY B 1 220 ? 17.328 4.676 -6.293 1 96.06 220 GLY B N 1
ATOM 3846 C CA . GLY B 1 220 ? 16.766 5.191 -5.051 1 96.06 220 GLY B CA 1
ATOM 3847 C C . GLY B 1 220 ? 15.258 5.332 -5.082 1 96.06 220 GLY B C 1
ATOM 3848 O O . GLY B 1 220 ? 14.641 5.176 -6.137 1 96.06 220 GLY B O 1
ATOM 3849 N N . MET B 1 221 ? 14.68 5.641 -3.865 1 96.88 221 MET B N 1
ATOM 3850 C CA . MET B 1 221 ? 13.219 5.684 -3.768 1 96.88 221 MET B CA 1
ATOM 3851 C C . MET B 1 221 ? 12.766 6.91 -2.984 1 96.88 221 MET B C 1
ATOM 3853 O O . MET B 1 221 ? 13.43 7.328 -2.037 1 96.88 221 MET B O 1
ATOM 3857 N N . ILE B 1 222 ? 11.664 7.484 -3.477 1 98.56 222 ILE B N 1
ATOM 3858 C CA . ILE B 1 222 ? 10.938 8.508 -2.723 1 98.56 222 ILE B CA 1
ATOM 3859 C C . ILE B 1 222 ? 9.586 7.961 -2.289 1 98.56 222 ILE B C 1
ATOM 3861 O O . ILE B 1 222 ? 8.891 7.309 -3.074 1 98.56 222 ILE B O 1
ATOM 3865 N N . ALA B 1 223 ? 9.242 8.031 -1.063 1 98.31 223 ALA B N 1
ATOM 3866 C CA . ALA B 1 223 ? 7.879 7.859 -0.568 1 98.31 223 ALA B CA 1
ATOM 3867 C C . ALA B 1 223 ? 7.258 9.203 -0.197 1 98.31 223 ALA B C 1
ATOM 3869 O O . ALA B 1 223 ? 7.766 9.906 0.683 1 98.31 223 ALA B O 1
ATOM 3870 N N . ALA B 1 224 ? 6.223 9.578 -0.85 1 98.31 224 ALA B N 1
ATOM 3871 C CA . ALA B 1 224 ? 5.551 10.852 -0.598 1 98.31 224 ALA B CA 1
ATOM 3872 C C . ALA B 1 224 ? 4.199 10.633 0.078 1 98.31 224 ALA B C 1
ATOM 3874 O O . ALA B 1 224 ? 3.314 9.984 -0.485 1 98.31 224 ALA B O 1
ATOM 3875 N N . ASP B 1 225 ? 4.043 11.203 1.222 1 95.69 225 ASP B N 1
ATOM 3876 C CA . ASP B 1 225 ? 2.844 11.023 2.037 1 95.69 225 ASP B CA 1
ATOM 3877 C C . ASP B 1 225 ? 1.716 11.938 1.56 1 95.69 225 ASP B C 1
ATOM 3879 O O . ASP B 1 225 ? 1.951 12.875 0.799 1 95.69 225 ASP B O 1
ATOM 3883 N N . ASN B 1 226 ? 0.477 11.594 1.859 1 94.62 226 ASN B N 1
ATOM 3884 C CA . ASN B 1 226 ? -0.738 12.391 1.698 1 94.62 226 ASN B CA 1
ATOM 3885 C C . ASN B 1 226 ? -1.06 12.633 0.226 1 94.62 226 ASN B C 1
ATOM 3887 O O . ASN B 1 226 ? -1.693 13.625 -0.12 1 94.62 226 ASN B O 1
ATOM 3891 N N . ALA B 1 227 ? -0.642 11.734 -0.64 1 96.38 227 ALA B N 1
ATOM 3892 C CA . ALA B 1 227 ? -0.839 11.914 -2.076 1 96.38 227 ALA B CA 1
ATOM 3893 C C . ALA B 1 227 ? -2.324 11.984 -2.422 1 96.38 227 ALA B C 1
ATOM 3895 O O . ALA B 1 227 ? -2.697 12.477 -3.488 1 96.38 227 ALA B O 1
ATOM 3896 N N . LEU B 1 228 ? -3.184 11.508 -1.561 1 94.88 228 LEU B N 1
ATOM 3897 C CA . LEU B 1 228 ? -4.621 11.555 -1.81 1 94.88 228 LEU B CA 1
ATOM 3898 C C . LEU B 1 228 ? -5.273 12.688 -1.026 1 94.88 228 LEU B C 1
ATOM 3900 O O . LEU B 1 228 ? -6.324 13.195 -1.424 1 94.88 228 LEU B O 1
ATOM 3904 N N . TRP B 1 229 ? -4.75 13.062 0.086 1 93 229 TRP B N 1
ATOM 3905 C CA . TRP B 1 229 ? -5.188 14.18 0.917 1 93 229 TRP B CA 1
ATOM 3906 C C . TRP B 1 229 ? -6.68 14.078 1.214 1 93 229 TRP B C 1
ATOM 3908 O O . TRP B 1 229 ? -7.434 15.023 0.945 1 93 229 TRP B O 1
ATOM 3918 N N . SER B 1 230 ? -7.062 12.891 1.765 1 89.94 230 SER B N 1
ATOM 3919 C CA . SER B 1 230 ? -8.453 12.625 2.137 1 89.94 230 SER B CA 1
ATOM 3920 C C . SER B 1 230 ? -9.391 12.812 0.95 1 89.94 230 SER B C 1
ATOM 3922 O O . SER B 1 230 ? -10.531 13.242 1.12 1 89.94 230 SER B O 1
ATOM 3924 N N . GLY B 1 231 ? -8.875 12.625 -0.241 1 92.25 231 GLY B N 1
ATOM 3925 C CA . GLY B 1 231 ? -9.703 12.695 -1.436 1 92.25 231 GLY B CA 1
ATOM 3926 C C . GLY B 1 231 ? -9.672 14.055 -2.104 1 92.25 231 GLY B C 1
ATOM 3927 O O . GLY B 1 231 ? -10.125 14.211 -3.24 1 92.25 231 GLY B O 1
ATOM 3928 N N . HIS B 1 232 ? -9.117 15.047 -1.496 1 93.69 232 HIS B N 1
ATOM 3929 C CA . HIS B 1 232 ? -9.086 16.406 -2.039 1 93.69 232 HIS B CA 1
ATOM 3930 C C . HIS B 1 232 ? -8.211 16.484 -3.287 1 93.69 232 HIS B C 1
ATOM 3932 O O . HIS B 1 232 ? -8.43 17.328 -4.148 1 93.69 232 HIS B O 1
ATOM 3938 N N . SER B 1 233 ? -7.23 15.594 -3.395 1 96.31 233 SER B N 1
ATOM 3939 C CA . SER B 1 233 ? -6.43 15.539 -4.613 1 96.31 233 SER B CA 1
ATOM 3940 C C . SER B 1 233 ? -7.254 15.047 -5.797 1 96.31 233 SER B C 1
ATOM 3942 O O . SER B 1 233 ? -7.051 15.492 -6.93 1 96.31 233 SER B O 1
ATOM 3944 N N . ILE B 1 234 ? -8.172 14.156 -5.523 1 94.5 234 ILE B N 1
ATOM 3945 C CA . ILE B 1 234 ? -9.023 13.586 -6.559 1 94.5 234 ILE B CA 1
ATOM 3946 C C . ILE B 1 234 ? -10.031 14.633 -7.031 1 94.5 234 ILE B C 1
ATOM 3948 O O . ILE B 1 234 ? -10.172 14.867 -8.234 1 94.5 234 ILE B O 1
ATOM 3952 N N . ALA B 1 235 ? -10.633 15.297 -6.07 1 93.81 235 ALA B N 1
ATOM 3953 C CA . ALA B 1 235 ? -11.711 16.25 -6.355 1 93.81 235 ALA B CA 1
ATOM 3954 C C . ALA B 1 235 ? -11.141 17.625 -6.703 1 93.81 235 ALA B C 1
ATOM 3956 O O . ALA B 1 235 ? -11.859 18.484 -7.211 1 93.81 235 ALA B O 1
ATOM 3957 N N . ARG B 1 236 ? -9.883 17.812 -6.438 1 95.75 236 ARG B N 1
ATOM 3958 C CA . ARG B 1 236 ? -9.242 19.109 -6.574 1 95.75 236 ARG B CA 1
ATOM 3959 C C . ARG B 1 236 ? -10.039 20.188 -5.84 1 95.75 236 ARG B C 1
ATOM 3961 O O . ARG B 1 236 ? -10.258 21.281 -6.375 1 95.75 236 ARG B O 1
ATOM 3968 N N . SER B 1 237 ? -10.398 19.906 -4.66 1 93.25 237 SER B N 1
ATOM 3969 C CA . SER B 1 237 ? -11.43 20.703 -4.004 1 93.25 237 SER B CA 1
ATOM 3970 C C . SER B 1 237 ? -10.82 21.797 -3.146 1 93.25 237 SER B C 1
ATOM 3972 O O . SER B 1 237 ? -11.531 22.688 -2.654 1 93.25 237 SER B O 1
ATOM 3974 N N . ASN B 1 238 ? -9.578 21.781 -2.824 1 94.75 238 ASN B N 1
ATOM 3975 C CA . ASN B 1 238 ? -8.891 22.859 -2.107 1 94.75 238 ASN B CA 1
ATOM 3976 C C . ASN B 1 238 ? -7.465 23.047 -2.623 1 94.75 238 ASN B C 1
ATOM 3978 O O . ASN B 1 238 ? -7.023 22.328 -3.521 1 94.75 238 ASN B O 1
ATOM 3982 N N . HIS B 1 239 ? -6.805 23.984 -2.135 1 97.19 239 HIS B N 1
ATOM 3983 C CA . HIS B 1 239 ? -5.488 24.359 -2.643 1 97.19 239 HIS B CA 1
ATOM 3984 C C . HIS B 1 239 ? -4.496 23.203 -2.508 1 97.19 239 HIS B C 1
ATOM 3986 O O . HIS B 1 239 ? -3.828 22.844 -3.479 1 97.19 239 HIS B O 1
ATOM 3992 N N . SER B 1 240 ? -4.34 22.609 -1.311 1 95.94 240 SER B N 1
ATOM 3993 C CA . SER B 1 240 ? -3.416 21.5 -1.09 1 95.94 240 SER B CA 1
ATOM 3994 C C . SER B 1 240 ? -3.754 20.312 -1.986 1 95.94 240 SER B C 1
ATOM 3996 O O . SER B 1 240 ? -2.857 19.656 -2.535 1 95.94 240 SER B O 1
ATOM 3998 N N . GLY B 1 241 ? -5.062 20.047 -2.098 1 96.44 241 GLY B N 1
ATOM 3999 C CA . GLY B 1 241 ? -5.5 18.984 -2.988 1 96.44 241 GLY B CA 1
ATOM 4000 C C . GLY B 1 241 ? -5.062 19.203 -4.426 1 96.44 241 GLY B C 1
ATOM 4001 O O . GLY B 1 241 ? -4.594 18.266 -5.082 1 96.44 241 GLY B O 1
ATOM 4002 N N . ARG B 1 242 ? -5.23 20.406 -4.914 1 98.31 242 ARG B N 1
ATOM 4003 C CA . ARG B 1 242 ? -4.816 20.719 -6.273 1 98.31 242 ARG B CA 1
ATOM 4004 C C . ARG B 1 242 ? -3.307 20.578 -6.438 1 98.31 242 ARG B C 1
ATOM 4006 O O . ARG B 1 242 ? -2.832 20.047 -7.438 1 98.31 242 ARG B O 1
ATOM 4013 N N . CYS B 1 243 ? -2.553 21.031 -5.445 1 98.5 243 CYS B N 1
ATOM 4014 C CA . CYS B 1 243 ? -1.1 20.938 -5.484 1 98.5 243 CYS B CA 1
ATOM 4015 C C . CYS B 1 243 ? -0.661 19.469 -5.52 1 98.5 243 CYS B C 1
ATOM 4017 O O . CYS B 1 243 ? 0.249 19.109 -6.266 1 98.5 243 CYS B O 1
ATOM 4019 N N . LEU B 1 244 ? -1.324 18.641 -4.77 1 98.19 244 LEU B N 1
ATOM 4020 C CA . LEU B 1 244 ? -0.959 17.234 -4.715 1 98.19 244 LEU B CA 1
ATOM 4021 C C . LEU B 1 244 ? -1.37 16.516 -5.992 1 98.19 244 LEU B C 1
ATOM 4023 O O . LEU B 1 244 ? -0.674 15.602 -6.449 1 98.19 244 LEU B O 1
ATOM 4027 N N . ASP B 1 245 ? -2.543 16.875 -6.551 1 98.44 245 ASP B N 1
ATOM 4028 C CA . ASP B 1 245 ? -2.902 16.328 -7.855 1 98.44 245 ASP B CA 1
ATOM 4029 C C . ASP B 1 245 ? -1.853 16.688 -8.906 1 98.44 245 ASP B C 1
ATOM 4031 O O . ASP B 1 245 ? -1.48 15.852 -9.727 1 98.44 245 ASP B O 1
ATOM 4035 N N . ASP B 1 246 ? -1.419 17.938 -8.898 1 98.62 246 ASP B N 1
ATOM 4036 C CA . ASP B 1 246 ? -0.366 18.375 -9.812 1 98.62 246 ASP B CA 1
ATOM 4037 C C . ASP B 1 246 ? 0.915 17.578 -9.594 1 98.62 246 ASP B C 1
ATOM 4039 O O . ASP B 1 246 ? 1.573 17.172 -10.562 1 98.62 246 ASP B O 1
ATOM 4043 N N . PHE B 1 247 ? 1.285 17.344 -8.375 1 98.75 247 PHE B N 1
ATOM 4044 C CA . PHE B 1 247 ? 2.469 16.562 -8.016 1 98.75 247 PHE B CA 1
ATOM 4045 C C . PHE B 1 247 ? 2.35 15.133 -8.516 1 98.75 247 PHE B C 1
ATOM 4047 O O . PHE B 1 247 ? 3.273 14.609 -9.141 1 98.75 247 PHE B O 1
ATOM 4054 N N . ASN B 1 248 ? 1.17 14.523 -8.219 1 98.38 248 ASN B N 1
ATOM 4055 C CA . ASN B 1 248 ? 0.937 13.164 -8.672 1 98.38 248 ASN B CA 1
ATOM 4056 C C . ASN B 1 248 ? 1.043 13.055 -10.195 1 98.38 248 ASN B C 1
ATOM 4058 O O . ASN B 1 248 ? 1.608 12.094 -10.711 1 98.38 248 ASN B O 1
ATOM 4062 N N . THR B 1 249 ? 0.483 14.031 -10.859 1 97.62 249 THR B N 1
ATOM 4063 C CA . THR B 1 249 ? 0.516 14.078 -12.32 1 97.62 249 THR B CA 1
ATOM 4064 C C . THR B 1 249 ? 1.945 14.25 -12.82 1 97.62 249 THR B C 1
ATOM 4066 O O . THR B 1 249 ? 2.375 13.562 -13.75 1 97.62 249 THR B O 1
ATOM 4069 N N . LEU B 1 250 ? 2.658 15.164 -12.211 1 98.19 250 LEU B N 1
ATOM 4070 C CA . LEU B 1 250 ? 4.047 15.438 -12.57 1 98.19 250 LEU B CA 1
ATOM 4071 C C . LEU B 1 250 ? 4.887 14.164 -12.477 1 98.19 250 LEU B C 1
ATOM 4073 O O . LEU B 1 250 ? 5.641 13.844 -13.398 1 98.19 250 LEU B O 1
ATOM 4077 N N . VAL B 1 251 ? 4.781 13.461 -11.383 1 98.12 251 VAL B N 1
ATOM 4078 C CA . VAL B 1 251 ? 5.574 12.266 -11.133 1 98.12 251 VAL B CA 1
ATOM 4079 C C . VAL B 1 251 ? 5.207 11.18 -12.141 1 98.12 251 VAL B C 1
ATOM 4081 O O . VAL B 1 251 ? 6.086 10.523 -12.711 1 98.12 251 VAL B O 1
ATOM 4084 N N . ALA B 1 252 ? 3.906 11.023 -12.375 1 94.5 252 ALA B N 1
ATOM 4085 C CA . ALA B 1 252 ? 3.424 9.984 -13.281 1 94.5 252 ALA B CA 1
ATOM 4086 C C . ALA B 1 252 ? 3.951 10.211 -14.695 1 94.5 252 ALA B C 1
ATOM 4088 O O . ALA B 1 252 ? 4.102 9.258 -15.469 1 94.5 252 ALA B O 1
ATOM 4089 N N . GLN B 1 253 ? 4.316 11.414 -15.008 1 94.25 253 GLN B N 1
ATOM 4090 C CA . GLN B 1 253 ? 4.707 11.766 -16.375 1 94.25 253 GLN B CA 1
ATOM 4091 C C . GLN B 1 253 ? 6.219 11.93 -16.484 1 94.25 253 GLN B C 1
ATOM 4093 O O . GLN B 1 253 ? 6.746 12.125 -17.578 1 94.25 253 GLN B O 1
ATOM 4098 N N . ASP B 1 254 ? 6.93 11.875 -15.414 1 96.62 254 ASP B N 1
ATOM 4099 C CA . ASP B 1 254 ? 8.375 12.086 -15.438 1 96.62 254 ASP B CA 1
ATOM 4100 C C . ASP B 1 254 ? 9.102 10.82 -15.891 1 96.62 254 ASP B C 1
ATOM 4102 O O . ASP B 1 254 ? 9.016 9.781 -15.234 1 96.62 254 ASP B O 1
ATOM 4106 N N . ALA B 1 255 ? 9.906 10.852 -16.938 1 94.5 255 ALA B N 1
ATOM 4107 C CA . ALA B 1 255 ? 10.547 9.695 -17.562 1 94.5 255 ALA B CA 1
ATOM 4108 C C . ALA B 1 255 ? 11.688 9.164 -16.703 1 94.5 255 ALA B C 1
ATOM 4110 O O . ALA B 1 255 ? 12.156 8.047 -16.906 1 94.5 255 ALA B O 1
ATOM 4111 N N . ARG B 1 256 ? 12.203 9.898 -15.766 1 96.38 256 ARG B N 1
ATOM 4112 C CA . ARG B 1 256 ? 13.328 9.492 -14.93 1 96.38 256 ARG B CA 1
ATOM 4113 C C . ARG B 1 256 ? 12.898 8.469 -13.883 1 96.38 256 ARG B C 1
ATOM 4115 O O . ARG B 1 256 ? 13.742 7.816 -13.266 1 96.38 256 ARG B O 1
ATOM 4122 N N . VAL B 1 257 ? 11.492 8.375 -13.664 1 96.56 257 VAL B N 1
ATOM 4123 C CA . VAL B 1 257 ? 11.055 7.566 -12.531 1 96.56 257 VAL B CA 1
ATOM 4124 C C . VAL B 1 257 ? 9.922 6.645 -12.969 1 96.56 257 VAL B C 1
ATOM 4126 O O . VAL B 1 257 ? 9.312 6.848 -14.023 1 96.56 257 VAL B O 1
ATOM 4129 N N . THR B 1 258 ? 9.727 5.559 -12.242 1 93.75 258 THR B N 1
ATOM 4130 C CA . THR B 1 258 ? 8.469 4.816 -12.172 1 93.75 258 THR B CA 1
ATOM 4131 C C . THR B 1 258 ? 7.746 5.094 -10.859 1 93.75 258 THR B C 1
ATOM 4133 O O . THR B 1 258 ? 8.367 5.492 -9.875 1 93.75 258 THR B O 1
ATOM 4136 N N . SER B 1 259 ? 6.465 4.992 -10.938 1 95.12 259 SER B N 1
ATOM 4137 C CA . SER B 1 259 ? 5.723 5.32 -9.719 1 95.12 259 SER B CA 1
ATOM 4138 C C . SER B 1 259 ? 4.516 4.406 -9.547 1 95.12 259 SER B C 1
ATOM 4140 O O . SER B 1 259 ? 4.012 3.842 -10.516 1 95.12 259 SER B O 1
ATOM 4142 N N . ALA B 1 260 ? 4.109 4.168 -8.32 1 95.38 260 ALA B N 1
ATOM 4143 C CA . ALA B 1 260 ? 2.898 3.467 -7.902 1 95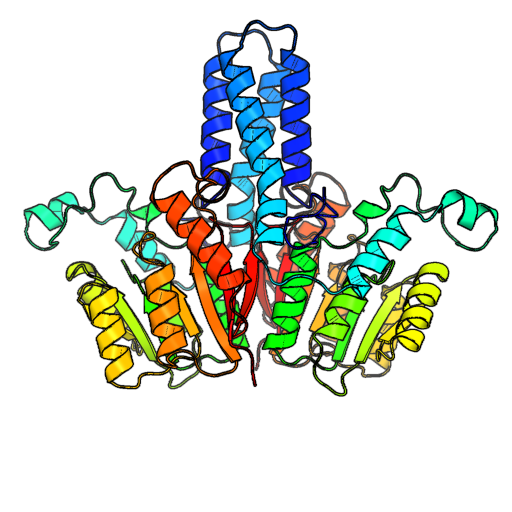.38 260 ALA B CA 1
ATOM 4144 C C . ALA B 1 260 ? 2.223 4.188 -6.742 1 95.38 260 ALA B C 1
ATOM 4146 O O . ALA B 1 260 ? 2.812 4.344 -5.672 1 95.38 260 ALA B O 1
ATOM 4147 N N . LEU B 1 261 ? 1.003 4.641 -6.984 1 95.81 261 LEU B N 1
ATOM 4148 C CA . LEU B 1 261 ? 0.247 5.289 -5.922 1 95.81 261 LEU B CA 1
ATOM 4149 C C . LEU B 1 261 ? -0.549 4.27 -5.117 1 95.81 261 LEU B C 1
ATOM 4151 O O . LEU B 1 261 ? -1.428 3.594 -5.656 1 95.81 261 LEU B O 1
ATOM 4155 N N . LEU B 1 262 ? -0.219 4.102 -3.846 1 94.06 262 LEU B N 1
ATOM 4156 C CA . LEU B 1 262 ? -0.957 3.242 -2.928 1 94.06 262 LEU B CA 1
ATOM 4157 C C . LEU B 1 262 ? -2.193 3.955 -2.387 1 94.06 262 LEU B C 1
ATOM 4159 O O . LEU B 1 262 ? -2.078 4.988 -1.729 1 94.06 262 LEU B O 1
ATOM 4163 N N . PRO B 1 263 ? -3.354 3.383 -2.631 1 90.25 263 PRO B N 1
ATOM 4164 C CA . PRO B 1 263 ? -4.574 4.031 -2.148 1 90.25 263 PRO B CA 1
ATOM 4165 C C . PRO B 1 263 ? -4.895 3.676 -0.697 1 90.25 263 PRO B C 1
ATOM 4167 O O . PRO B 1 263 ? -6.043 3.352 -0.376 1 90.25 263 PRO B O 1
ATOM 4170 N N . CYS B 1 264 ? -3.947 3.695 0.172 1 88.12 264 CYS B N 1
ATOM 4171 C CA . CYS B 1 264 ? -4.156 3.494 1.601 1 88.12 264 CYS B CA 1
ATOM 4172 C C . CYS B 1 264 ? -3.504 4.609 2.41 1 88.12 264 CYS B C 1
ATOM 4174 O O . CYS B 1 264 ? -2.82 5.469 1.851 1 88.12 264 CYS B O 1
ATOM 4176 N N . TYR B 1 265 ? -3.859 4.613 3.664 1 88.25 265 TYR B N 1
ATOM 4177 C CA . TYR B 1 265 ? -3.512 5.734 4.531 1 88.25 265 TYR B CA 1
ATOM 4178 C C . TYR B 1 265 ? -4.098 7.035 3.998 1 88.25 265 TYR B C 1
ATOM 4180 O O . TYR B 1 265 ? -5.316 7.156 3.84 1 88.25 265 TYR B O 1
ATOM 4188 N N . ASP B 1 266 ? -3.428 7.992 3.641 1 90.69 266 ASP B N 1
ATOM 4189 C CA . ASP B 1 266 ? -3.887 9.203 2.961 1 90.69 266 ASP B CA 1
ATOM 4190 C C . ASP B 1 266 ? -3.225 9.344 1.592 1 90.69 266 ASP B C 1
ATOM 4192 O O . ASP B 1 266 ? -2.967 10.461 1.136 1 90.69 266 ASP B O 1
ATOM 4196 N N . GLY B 1 267 ? -2.957 8.133 1.062 1 93.12 267 GLY B N 1
ATOM 4197 C CA . GLY B 1 267 ? -2.23 8.094 -0.198 1 93.12 267 GLY B CA 1
ATOM 4198 C C . GLY B 1 267 ? -0.724 8.133 -0.018 1 93.12 267 GLY B C 1
ATOM 4199 O O . GLY B 1 267 ? -0.183 9.07 0.568 1 93.12 267 GLY B O 1
ATOM 4200 N N . LEU B 1 268 ? -0.087 7.09 -0.41 1 96.06 268 LEU B N 1
ATOM 4201 C CA . LEU B 1 268 ? 1.371 7.035 -0.423 1 96.06 268 LEU B CA 1
ATOM 4202 C C . LEU B 1 268 ? 1.894 6.824 -1.84 1 96.06 268 LEU B C 1
ATOM 4204 O O . LEU B 1 268 ? 1.667 5.77 -2.439 1 96.06 268 LEU B O 1
ATOM 4208 N N . LEU B 1 269 ? 2.529 7.859 -2.367 1 97.81 269 LEU B N 1
ATOM 4209 C CA . LEU B 1 269 ? 3.102 7.73 -3.703 1 97.81 269 LEU B CA 1
ATOM 4210 C C . LEU B 1 269 ? 4.539 7.223 -3.631 1 97.81 269 LEU B C 1
ATOM 4212 O O . LEU B 1 269 ? 5.406 7.883 -3.051 1 97.81 269 LEU B O 1
ATOM 4216 N N . LEU B 1 270 ? 4.723 5.98 -4.141 1 97.5 270 LEU B N 1
ATOM 4217 C CA . LEU B 1 270 ? 6.055 5.391 -4.246 1 97.5 270 LEU B CA 1
ATOM 4218 C C . LEU B 1 270 ? 6.699 5.738 -5.586 1 97.5 270 LEU B C 1
ATOM 4220 O O . LEU B 1 270 ? 6.082 5.57 -6.637 1 97.5 270 LEU B O 1
ATOM 4224 N N . ILE B 1 271 ? 7.875 6.316 -5.492 1 97.94 271 ILE B N 1
ATOM 4225 C CA . ILE B 1 271 ? 8.594 6.785 -6.672 1 97.94 271 ILE B CA 1
ATOM 4226 C C . ILE B 1 271 ? 9.977 6.137 -6.719 1 97.94 271 ILE B C 1
ATOM 4228 O O . ILE B 1 271 ? 10.742 6.207 -5.754 1 97.94 271 ILE B O 1
ATOM 4232 N N . GLN B 1 272 ? 10.305 5.48 -7.773 1 95.62 272 GLN B N 1
ATOM 4233 C CA . GLN B 1 272 ? 11.617 4.855 -7.938 1 95.62 272 GLN B CA 1
ATOM 4234 C C . GLN B 1 272 ? 12.398 5.512 -9.07 1 95.62 272 GLN B C 1
ATOM 4236 O O . GLN B 1 272 ? 11.875 5.68 -10.18 1 95.62 272 GLN B O 1
ATOM 4241 N N . HIS B 1 273 ? 13.594 5.883 -8.742 1 96.12 273 HIS B N 1
ATOM 4242 C CA . HIS B 1 273 ? 14.492 6.395 -9.773 1 96.12 273 HIS B CA 1
ATOM 4243 C C . HIS B 1 273 ? 14.922 5.289 -10.727 1 96.12 273 HIS B C 1
ATOM 4245 O O . HIS B 1 273 ? 15.461 4.266 -10.297 1 96.12 273 HIS B O 1
ATOM 4251 N N . ARG B 1 274 ? 14.648 5.473 -12.016 1 89.88 274 ARG B N 1
ATOM 4252 C CA . ARG B 1 274 ? 15.016 4.477 -13.016 1 89.88 274 ARG B CA 1
ATOM 4253 C C . ARG B 1 274 ? 16.531 4.375 -13.164 1 89.88 274 ARG B C 1
ATOM 4255 O O . ARG B 1 274 ? 17.234 5.359 -12.953 1 89.88 274 ARG B O 1
ATOM 4262 N N . VAL B 1 275 ? 16.953 3.094 -13.336 1 77.88 275 VAL B N 1
ATOM 4263 C CA . VAL B 1 275 ? 18.359 2.889 -13.625 1 77.88 275 VAL B CA 1
ATOM 4264 C C . VAL B 1 275 ? 18.625 3.068 -15.117 1 77.88 275 VAL B C 1
ATOM 4266 O O . VAL B 1 275 ? 17.812 2.639 -15.945 1 77.88 275 VAL B O 1
ATOM 4269 N N . SER B 1 276 ? 19.25 4.102 -15.625 1 56.25 276 SER B N 1
ATOM 4270 C CA . SER B 1 276 ? 19.672 4.258 -17.016 1 56.25 276 SER B CA 1
ATOM 4271 C C . SER B 1 276 ? 20.312 2.982 -17.562 1 56.25 276 SER B C 1
ATOM 4273 O O . SER B 1 276 ? 20.906 2.221 -16.797 1 56.25 276 SER B O 1
#

Sequence (552 aa):
MASNNGNIDVKGDGINIQLTQKLEKTLQLLEAVDCDDAKKELREALTLVSSVNNYAVSKSTPLSSLLRDVVEETTTLDFQKLHSEGKMKGPIPGYNKMNMISSTCQVQLLQFFIRKLKSRNILEIGSYMGYGTFGMAEAMAPGGKVTGIDIEPYFCDFVNKTARQRKLNIEVKQGSALPVLESLAKEGNKYDFIYVDCQKSEYCDYFKIIMDNGMLVPDGMIAADNALWSGHSIARSNHSGRCLDDFNTLVAQDARVTSALLPCYDGLLLIQHRVSMASNNGNIDVKGDGINIQLTQKLEKTLQLLEAVDCDDAKKELREALTLVSSVNNYAVSKSTPLSSLLRDVVEETTTLDFQKLHSEGKMKGPIPGYNKMNMISSTCQVQLLQFFIRKLKSRNILEIGSYMGYGTFGMAEAMAPGGKVTGIDIEPYFCDFVNKTARQRKLNIEVKQGSALPVLESLAKEGNKYDFIYVDCQKSEYCDYFKIIMDNGMLVPDGMIAADNALWSGHSIARSNHSGRCLDDFNTLVAQDARVTSALLPCYDGLLLIQHRVS

Nearest PDB structures (foldseek):
  4ymh-assembly2_D  TM=8.618E-01  e=3.836E-16  Podospora anserina
  3cbg-assembly1_A-2  TM=9.016E-01  e=1.476E-15  Synechocystis sp. PCC 6803
  3r3h-assembly1_B  TM=8.503E-01  e=3.624E-15  Legionella pneumophila subsp. pneumophila str. Philadelphia 1
  4pca-assembly2_B  TM=7.584E-01  e=2.893E-14  Anaplasma phagocytophilum str. HGE1
  6jcl-assembly1_A  TM=7.200E-01  e=9.932E-12  Mycobacterium tuberculosis H37Rv

Solvent-accessible surface area (backbone atoms only — not comparable to full-atom values): 27730 Å² total; per-residue (Å²): 121,64,28,95,64,67,37,50,66,60,34,85,43,16,53,48,45,48,42,46,52,34,51,51,49,27,50,62,66,40,65,88,51,98,46,67,69,34,52,50,36,49,51,52,41,47,50,51,59,66,40,46,61,44,50,26,39,44,35,16,43,67,76,55,69,68,54,51,49,43,52,52,51,55,72,67,56,54,64,66,60,36,29,75,70,66,59,29,89,60,80,74,67,92,52,57,68,48,72,72,46,72,31,48,52,56,37,40,43,48,24,50,51,29,44,73,65,53,29,36,33,34,37,32,43,43,33,56,76,20,58,53,52,51,41,42,52,74,30,35,31,90,91,31,40,34,39,29,25,24,62,47,60,46,34,28,50,52,37,37,52,50,20,60,76,67,71,43,58,50,44,47,44,71,32,57,60,67,66,50,51,50,50,41,40,74,72,63,49,58,24,44,33,34,39,41,52,56,67,51,74,42,50,50,57,53,52,48,53,33,63,75,56,54,21,52,36,74,64,10,37,37,43,30,55,49,46,28,48,44,47,24,19,77,68,48,73,44,71,51,15,39,35,26,35,50,29,39,49,51,53,43,68,35,87,61,39,46,35,31,35,40,72,30,55,22,16,38,34,38,34,35,34,50,69,131,119,64,30,94,64,68,39,51,67,60,34,84,43,16,53,47,44,49,42,46,51,33,51,52,50,28,51,61,67,39,64,88,50,98,45,66,68,33,52,49,35,49,52,51,40,47,49,51,59,66,42,45,61,47,50,25,38,45,36,16,45,67,75,56,68,65,56,52,49,45,53,53,52,56,72,67,56,54,63,67,60,36,30,75,70,65,57,29,88,60,81,74,68,94,52,59,67,50,70,72,46,70,32,47,52,55,39,40,43,47,22,50,51,28,44,74,64,53,30,38,32,34,36,32,42,44,32,55,76,22,57,53,53,52,39,41,51,74,30,34,30,90,91,32,40,33,39,30,24,24,61,48,59,45,34,27,50,51,37,35,53,51,21,59,77,68,70,44,59,50,46,47,45,70,33,57,60,67,66,50,51,50,50,41,40,75,72,63,49,59,24,43,32,35,38,41,52,57,68,52,73,42,48,49,58,53,51,47,54,35,63,74,57,54,20,53,36,75,64,9,38,37,42,30,55,49,45,27,47,43,46,23,20,78,67,48,71,44,69,51,15,40,34,26,32,51,28,39,49,50,53,42,67,35,86,63,41,46,34,32,37,40,73,29,53,22,15,37,32,39,34,35,34,49,70,130

Organism: Stichopus japonicus (NCBI:txid307972)

Secondary structure (DSSP, 8-state):
-B-TTS-B-----THHHHHHHHHHHHHHHTTTSS-HHHHHHHHHHHHHHHHHHHHHHHTSPPPPHHHHHHHHHHHH--HHHHHHTTS-SS---S--GGGGSPPHHHHHHHHHHHHHHT--EEEEE--TTSHHHHHHHHHSPTT-EEEEEES-HHHHHHHHHHHHHHT--EEEEES-HHHHHHHHHHTT--EEEEEE-S-GGGHHHHHHHHHHTT-EEEEEEEEETTSSGGGHHHHT-SHHHHHHHHHHHHHHH-TTEEEEEE-STT-EEEEEE---/-B-TTS-B-----THHHHHHHHHHHHHHHTTTSS-HHHHHHHHHHHHHHHHHHHHHHHTSPPPPHHHHHHHHHHHH--HHHHHHTTS-SS--TT--GGGGSPPHHHHHHHHHHHHHHT--EEEEE--TTSHHHHHHHHHSPTT-EEEEEES-HHHHHHHHHHHHHHT--EEEEES-HHHHHHHHHHTT--EEEEEE-S-GGGHHHHHHHHHHTT-EEEEEEEEETTSSGGGHHHHT-SHHHHHHHHHHHHHHH-TTEEEEEE-STT-EEEEEE---